Protein AF-V4JUL6-F1 (afdb_monomer)

pLDDT: mean 90.68, std 14.37, range [32.75, 98.94]

Radius of gyration: 39.55 Å; Cα contacts (8 Å, |Δi|>4): 2366; chains: 1; bounding box: 92×50×154 Å

Secondary structure (DSSP, 8-state):
-EEEES-EEESSSEEEEE-SSS-EEEEEEEEEEESSS-SEEEEE-TT-TT--EEEEEEEEEESS-SEEEEE-SSS-EEEEESS-EEESSS-SEEEEE-TT---EEEEESS-EEESS-SEEEEE-SSS-EEEEE-S-EEESSS-SEEEEESSS-EEEEE-S-EEESS-SEEEEE-SSS-EEEEESS-EEESSS-SEEEEESSS-EEEEESS-EEESS-SEEEEE-SSS-EEEEE-S-EEESSS-SEEEEESSS-EEEEE-S-EEESS-SEEEEE-SSS-EEEEE-SEEEESSS-SEEE-TTSPP-EEEE-TT-EEEEEEEEEEEE---TTTS----EEEESSEEEEEEE--SSS-EEEEETT-EEPTT--EE----TTTTSTT---EEEEEB-EEEE-GGGEES-SEEEEETT-EEEE-SSEE--SSTT-EEEEE-TT-EEEESS-EEESEEEEESSEEE---SS--S--EEEESS-EEEEEEEEEEE-TTS---SS--HHHHTTTB-EEEESS-EEEEEEEEEEE-SSS-----SS-SSS--TT-SEEEEEESS---TTSEEESS-EEETTEEEEEEEE-TTTSSSSSEEEEEEEEE-S-------------------------

Nearest PDB structures (foldseek):
  6bea-assembly1_A  TM=2.055E-01  e=1.220E-01  Escherichia coli CFT073

Sequence (624 aa):
MTIEVLDATGSIGIDASHLGTGELTVTATGTVTGTAGDGINASNTTNATDGGVTVNANVVTGGADGIDAYNFGTGVLQITATGAVTGTTGDGIAGRNGYYGTNLSVTAESTVSGGDEGIYAYNIGTGALSITANGAVTGTTGGGILAINKASGLSLTAESTVSGGHSGIFANNVYRGALEITTTGAVTGTTGGGILAINGGTDLSVTAGAAVSGDTYGFFAFNYGTGALEITAAGTVTGTRFDGIQATNEGTDLTITAGGDVTGGMNGIVTDHRGDGALGVTMAGAVTGGTGAGVENAATSQGGQFVLQDGGSIQADSGLAFADLADGSTGDASSTLDIAGALNGDAQMGAGGDTLILRDTATLGAGITLDGDAGAESGIAGQIDRLEFAGWTGSFDAAQALNWESVVLSEDAVVTFADGAAAGTAAGDLTVEIGADATARLAGDFMLDGALANAGLLDLSTAAPSVGTQLRVTGDYSAASDLLIDADLSSGGGTDNTVEGDAAFTDQILIGGNVTGTTTVTMNNTGAGLALTDLDGNGQVDANEGLLFAQAQGSAAADSFVLAAPIIDGAFMAEVYSFGPDASVSGAWDYVLGTVFSPATPGYESLPYTLMGFARARSLASRQ

Solvent-accessible surface area (backbone atoms only — not comparable to full-atom values): 26378 Å² total; per-residue (Å²): 84,80,47,81,42,52,65,36,71,36,56,43,19,40,80,44,77,40,84,46,63,39,41,35,37,40,38,31,74,35,48,27,30,6,73,58,32,25,5,32,36,41,35,47,28,74,69,6,60,69,7,24,32,37,38,40,36,23,33,30,33,9,32,24,21,6,33,38,36,37,19,34,6,47,20,40,34,41,40,37,30,67,27,43,27,29,5,58,60,27,22,6,33,34,41,37,31,30,70,51,8,31,36,36,39,40,37,29,60,24,43,26,32,10,32,23,23,6,33,34,36,40,33,46,12,67,29,38,36,40,38,39,28,56,18,38,27,30,5,56,55,29,23,6,31,36,40,39,22,56,26,28,30,30,42,37,39,29,59,24,41,26,32,9,36,23,20,6,32,38,38,39,20,59,57,26,40,38,31,42,38,40,31,52,22,38,28,30,7,63,64,25,24,6,36,35,40,38,22,33,18,32,33,30,40,41,38,30,60,25,38,25,29,9,36,34,18,8,33,37,38,39,26,70,7,68,26,35,32,40,38,37,32,54,20,42,27,30,2,61,59,29,25,7,30,36,43,35,27,51,12,32,36,35,41,38,38,32,55,18,36,26,30,9,34,22,21,6,33,38,41,33,39,58,37,85,45,56,38,39,38,38,31,43,17,43,27,31,11,22,73,36,24,5,34,32,37,34,48,70,4,52,34,32,42,37,38,33,33,65,86,8,34,30,20,19,75,60,41,30,10,35,36,34,49,12,37,32,96,83,59,49,22,41,33,35,44,40,30,24,14,35,41,42,28,23,35,37,48,29,45,33,32,23,35,41,36,34,27,58,67,38,41,76,36,89,89,38,40,42,30,34,37,80,67,86,46,93,77,50,96,81,50,49,18,33,44,33,32,39,30,20,68,52,77,44,52,31,83,27,40,36,20,27,38,28,38,38,30,28,74,54,8,38,42,29,33,62,50,48,41,54,43,39,64,46,96,54,65,18,35,39,36,33,29,66,66,9,34,46,33,31,66,45,45,30,34,37,46,9,31,40,38,36,33,11,38,41,29,44,43,37,101,64,78,46,52,40,25,35,42,37,31,55,25,38,38,40,30,60,21,40,35,37,30,18,27,40,37,54,49,32,62,57,78,58,52,37,73,83,65,22,29,79,32,15,20,30,41,38,32,51,21,36,48,42,63,37,28,36,35,46,73,45,71,67,35,96,48,70,31,57,13,39,82,87,68,82,84,54,71,51,60,36,33,12,38,38,34,35,38,30,63,38,59,69,55,76,62,33,58,38,58,73,63,75,49,74,48,92,63,32,28,36,44,67,44,63,28,51,41,92,61,23,78,83,57,24,33,40,33,19,47,29,24,46,75,42,86,77,70,78,88,80,80,88,80,83,89,78,87,89,84,89,84,83,88,82,90,80,82,90,82,134

Structure (mmCIF, N/CA/C/O backbone):
data_AF-V4JUL6-F1
#
_entry.id   AF-V4JUL6-F1
#
loop_
_atom_site.group_PDB
_atom_site.id
_atom_site.type_symbol
_atom_site.label_atom_id
_atom_site.label_alt_id
_atom_site.label_comp_id
_atom_site.label_asym_id
_atom_site.label_entity_id
_atom_site.label_seq_id
_atom_site.pdbx_PDB_ins_code
_atom_site.Cartn_x
_atom_site.Cartn_y
_atom_site.Cartn_z
_atom_site.occupancy
_atom_site.B_iso_or_equiv
_atom_site.auth_seq_id
_atom_site.auth_comp_id
_atom_site.auth_asym_id
_atom_site.auth_atom_id
_atom_site.pdbx_PDB_model_num
ATOM 1 N N . MET A 1 1 ? 16.124 -3.428 -49.507 1.00 91.69 1 MET A N 1
ATOM 2 C CA . MET A 1 1 ? 17.541 -3.835 -49.568 1.00 91.69 1 MET A CA 1
ATOM 3 C C . MET A 1 1 ? 17.749 -4.944 -48.560 1.00 91.69 1 MET A C 1
ATOM 5 O O . MET A 1 1 ? 17.240 -4.816 -47.459 1.00 91.69 1 MET A O 1
ATOM 9 N N . THR A 1 2 ? 18.476 -5.999 -48.920 1.00 95.56 2 THR A N 1
ATOM 10 C CA . THR A 1 2 ? 18.775 -7.113 -48.009 1.00 95.56 2 THR A CA 1
ATOM 11 C C . THR A 1 2 ? 20.285 -7.290 -47.922 1.00 95.56 2 THR A C 1
ATOM 13 O O . THR A 1 2 ? 20.953 -7.342 -48.957 1.00 95.56 2 THR A O 1
ATOM 16 N N . ILE A 1 3 ? 20.811 -7.344 -46.702 1.00 96.94 3 ILE A N 1
ATOM 17 C CA . ILE A 1 3 ? 22.216 -7.600 -46.385 1.00 96.94 3 ILE A CA 1
ATOM 18 C C . ILE A 1 3 ? 22.264 -8.875 -45.548 1.00 96.94 3 ILE A C 1
ATOM 20 O O . ILE A 1 3 ? 21.683 -8.918 -44.470 1.00 96.94 3 ILE A O 1
ATOM 24 N N . GLU A 1 4 ? 22.982 -9.887 -46.026 1.00 97.12 4 GLU A N 1
ATOM 25 C CA . GLU A 1 4 ? 23.234 -11.126 -45.289 1.00 97.12 4 GLU A CA 1
ATOM 26 C C . GLU A 1 4 ? 24.738 -11.295 -45.096 1.00 97.12 4 GLU A C 1
ATOM 28 O O . GLU A 1 4 ? 25.508 -11.284 -46.061 1.00 97.12 4 GLU A O 1
ATOM 33 N N . VAL A 1 5 ? 25.162 -11.438 -43.844 1.00 96.00 5 VAL A N 1
ATOM 34 C CA . VAL A 1 5 ? 26.568 -11.594 -43.473 1.00 96.00 5 VAL A CA 1
ATOM 35 C C . VAL A 1 5 ? 26.718 -12.691 -42.428 1.00 96.00 5 VAL A C 1
ATOM 37 O O . VAL A 1 5 ? 25.859 -12.900 -41.569 1.00 96.00 5 VAL A O 1
ATOM 40 N N . LEU A 1 6 ? 27.832 -13.414 -42.517 1.00 95.62 6 LEU A N 1
ATOM 41 C CA . LEU A 1 6 ? 28.259 -14.297 -41.440 1.00 95.62 6 LEU A CA 1
ATOM 42 C C . LEU A 1 6 ? 28.986 -13.452 -40.395 1.00 95.62 6 LEU A C 1
ATOM 44 O O . LEU A 1 6 ? 28.406 -13.151 -39.364 1.00 95.62 6 LEU A O 1
ATOM 48 N N . ASP A 1 7 ? 30.182 -12.965 -40.724 1.00 96.25 7 ASP A N 1
ATOM 49 C CA . ASP A 1 7 ? 30.978 -12.091 -39.861 1.00 96.25 7 ASP A CA 1
ATOM 50 C C . ASP A 1 7 ? 31.269 -10.753 -40.554 1.00 96.25 7 ASP A C 1
ATOM 52 O O . ASP A 1 7 ? 31.423 -10.700 -41.780 1.00 96.25 7 ASP A O 1
ATOM 56 N N . ALA A 1 8 ? 31.397 -9.677 -39.776 1.00 97.19 8 ALA A N 1
ATOM 57 C CA . ALA A 1 8 ? 31.796 -8.363 -40.274 1.00 97.19 8 ALA A CA 1
ATOM 58 C C . ALA A 1 8 ? 32.704 -7.638 -39.270 1.00 97.19 8 ALA A C 1
ATOM 60 O O . ALA A 1 8 ? 32.503 -7.700 -38.059 1.00 97.19 8 ALA A O 1
ATOM 61 N N . THR A 1 9 ? 33.727 -6.940 -39.760 1.00 97.38 9 THR A N 1
ATOM 62 C CA . THR A 1 9 ? 34.626 -6.144 -38.914 1.00 97.38 9 THR A CA 1
ATOM 63 C C . THR A 1 9 ? 35.059 -4.882 -39.641 1.00 97.38 9 THR A C 1
ATOM 65 O O . THR A 1 9 ? 35.512 -4.945 -40.785 1.00 97.38 9 THR A O 1
ATOM 68 N N . GLY A 1 10 ? 34.973 -3.741 -38.964 1.00 96.81 10 GLY A N 1
ATOM 69 C CA . GLY A 1 10 ? 35.364 -2.447 -39.514 1.00 96.81 10 GLY A CA 1
ATOM 70 C C . GLY A 1 10 ? 35.346 -1.348 -38.459 1.00 96.81 10 GLY A C 1
ATOM 71 O O . GLY A 1 10 ? 35.126 -1.613 -37.282 1.00 96.81 10 GLY A O 1
ATOM 72 N N . SER A 1 11 ? 35.574 -0.098 -38.878 1.00 96.75 11 SER A N 1
ATOM 73 C CA . SER A 1 11 ? 35.361 1.056 -37.988 1.00 96.75 11 SER A CA 1
ATOM 74 C C . SER A 1 11 ? 33.904 1.112 -37.524 1.00 96.75 11 SER A C 1
ATOM 76 O O . SER A 1 11 ? 33.662 1.331 -36.343 1.00 96.75 11 SER A O 1
ATOM 78 N N . ILE A 1 12 ? 32.979 0.865 -38.455 1.00 97.88 12 ILE A N 1
ATOM 79 C CA . ILE A 1 12 ? 31.600 0.421 -38.232 1.00 97.88 12 ILE A CA 1
ATOM 80 C C . ILE A 1 12 ? 31.555 -1.020 -38.758 1.00 97.88 12 ILE A C 1
ATOM 82 O O . ILE A 1 12 ? 32.167 -1.292 -39.799 1.00 97.88 12 ILE A O 1
ATOM 86 N N . GLY A 1 13 ? 30.910 -1.944 -38.045 1.00 98.00 13 GLY A N 1
ATOM 87 C CA . GLY A 1 13 ? 30.870 -3.353 -38.449 1.00 98.00 13 GLY A CA 1
ATOM 88 C C . GLY A 1 13 ? 30.039 -3.557 -39.718 1.00 98.00 13 GLY A C 1
ATOM 89 O O . GLY A 1 13 ? 30.552 -4.042 -40.728 1.00 98.00 13 GLY A O 1
ATOM 90 N N . ILE A 1 14 ? 28.777 -3.131 -39.680 1.00 98.44 14 ILE A N 1
ATOM 91 C CA . ILE A 1 14 ? 27.865 -3.054 -40.828 1.00 98.44 14 ILE A CA 1
ATOM 92 C C . ILE A 1 14 ? 27.278 -1.643 -40.874 1.00 98.44 14 ILE A C 1
ATOM 94 O O . ILE A 1 14 ? 26.643 -1.225 -39.916 1.00 98.44 14 ILE A O 1
ATOM 98 N N . ASP A 1 15 ? 27.459 -0.937 -41.988 1.00 97.25 15 ASP A N 1
ATOM 99 C CA . ASP A 1 15 ? 26.826 0.360 -42.259 1.00 97.25 15 ASP A CA 1
ATOM 100 C C . ASP A 1 15 ? 25.830 0.193 -43.415 1.00 97.25 15 ASP A C 1
ATOM 102 O O . ASP A 1 15 ? 26.214 -0.085 -44.559 1.00 97.25 15 ASP A O 1
ATOM 106 N N . ALA A 1 16 ? 24.541 0.277 -43.099 1.00 95.88 16 ALA A N 1
ATOM 107 C CA . ALA A 1 16 ? 23.442 -0.015 -44.001 1.00 95.88 16 ALA A CA 1
ATOM 108 C C . ALA A 1 16 ? 22.493 1.183 -44.099 1.00 95.88 16 ALA A C 1
ATOM 110 O O . ALA A 1 16 ? 21.647 1.391 -43.235 1.00 95.88 16 ALA A O 1
ATOM 111 N N . SER A 1 17 ? 22.585 1.936 -45.198 1.00 93.81 17 SER A N 1
ATOM 112 C CA . SER A 1 17 ? 21.684 3.058 -45.482 1.00 93.81 17 SER A CA 1
ATOM 113 C C . SER A 1 17 ? 20.846 2.809 -46.740 1.00 93.81 17 SER A C 1
ATOM 115 O O .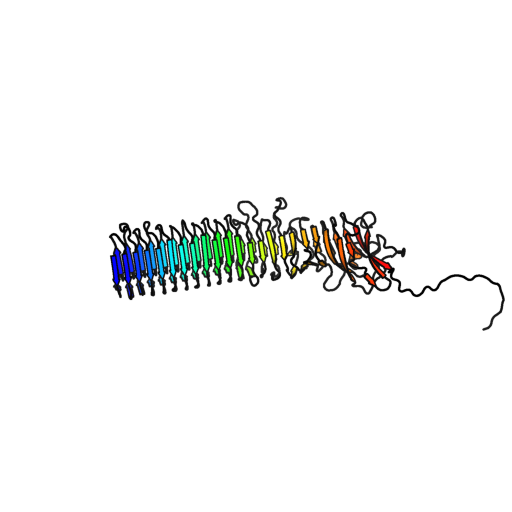 SER A 1 17 ? 21.380 2.692 -47.848 1.00 93.81 17 SER A O 1
ATOM 117 N N . HIS A 1 18 ? 19.518 2.736 -46.593 1.00 91.69 18 HIS A N 1
ATOM 118 C CA . HIS A 1 18 ? 18.578 2.525 -47.702 1.00 91.69 18 HIS A CA 1
ATOM 119 C C . HIS A 1 18 ? 17.863 3.822 -48.101 1.00 91.69 18 HIS A C 1
ATOM 121 O O . HIS A 1 18 ? 16.906 4.262 -47.464 1.00 91.69 18 HIS A O 1
ATOM 127 N N . LEU A 1 19 ? 18.308 4.417 -49.211 1.00 87.50 19 LEU A N 1
ATOM 128 C CA . LEU A 1 19 ? 17.766 5.675 -49.751 1.00 87.50 19 LEU A CA 1
ATOM 129 C C . LEU A 1 19 ? 16.572 5.482 -50.713 1.00 87.50 19 LEU A C 1
ATOM 131 O O . LEU A 1 19 ? 16.071 6.457 -51.274 1.00 87.50 19 LEU A O 1
ATOM 135 N N . GLY A 1 20 ? 16.166 4.234 -50.970 1.00 83.19 20 GLY A N 1
ATOM 136 C CA . GLY A 1 20 ? 15.098 3.875 -51.910 1.00 83.19 20 GLY A CA 1
ATOM 137 C C . GLY A 1 20 ? 13.757 3.565 -51.236 1.00 83.19 20 GLY A C 1
ATOM 138 O O . GLY A 1 20 ? 13.564 3.817 -50.053 1.00 83.19 20 GLY A O 1
ATOM 139 N N . THR A 1 21 ? 12.831 2.972 -51.993 1.00 85.50 21 THR A N 1
ATOM 140 C CA . THR A 1 21 ? 11.543 2.460 -51.485 1.00 85.50 21 THR A CA 1
ATOM 141 C C . THR A 1 21 ? 11.671 1.034 -50.940 1.00 85.50 21 THR A C 1
ATOM 143 O O . THR A 1 21 ? 12.595 0.312 -51.330 1.00 85.50 21 THR A O 1
ATOM 146 N N . GLY A 1 22 ? 10.729 0.598 -50.099 1.00 87.75 22 GLY A N 1
ATOM 147 C CA . GLY A 1 22 ? 10.700 -0.757 -49.532 1.00 87.75 22 GLY A CA 1
ATOM 148 C C . GLY A 1 22 ? 11.650 -0.983 -48.349 1.00 87.75 22 GLY A C 1
ATOM 149 O O . GLY A 1 22 ? 12.379 -0.086 -47.933 1.00 87.75 22 GLY A O 1
ATOM 150 N N . GLU A 1 23 ? 11.600 -2.190 -47.787 1.00 91.81 23 GLU A N 1
ATOM 151 C CA . GLU A 1 23 ? 12.239 -2.562 -46.516 1.00 91.81 23 GLU A CA 1
ATOM 152 C C . GLU A 1 23 ? 13.772 -2.658 -46.595 1.00 91.81 23 GLU A C 1
ATOM 154 O O . GLU A 1 23 ? 14.324 -3.108 -47.606 1.00 91.81 23 GLU A O 1
ATOM 159 N N . LEU A 1 24 ? 14.462 -2.260 -45.522 1.00 95.88 24 LEU A N 1
ATOM 160 C CA . LEU A 1 24 ? 15.862 -2.595 -45.257 1.00 95.88 24 LEU A CA 1
ATOM 161 C C . LEU A 1 24 ? 15.924 -3.781 -44.290 1.00 95.88 24 LEU A C 1
ATOM 163 O O . LEU A 1 24 ? 15.475 -3.661 -43.159 1.00 95.88 24 LEU A O 1
ATOM 167 N N . THR A 1 25 ? 16.540 -4.883 -44.704 1.00 97.62 25 THR A N 1
ATOM 168 C CA . THR A 1 25 ? 16.777 -6.053 -43.851 1.00 97.62 25 THR A CA 1
ATOM 169 C C . THR A 1 25 ? 18.276 -6.303 -43.721 1.00 97.62 25 THR A C 1
ATOM 171 O O . THR A 1 25 ? 18.970 -6.447 -44.731 1.00 97.62 25 THR A O 1
ATOM 174 N N . VAL A 1 26 ? 18.774 -6.377 -42.490 1.00 98.50 26 VAL A N 1
ATOM 175 C CA . VAL A 1 26 ? 20.151 -6.751 -42.148 1.00 98.50 26 VAL A CA 1
ATOM 176 C C . VAL A 1 26 ? 20.108 -8.047 -41.350 1.00 98.50 26 VAL A C 1
ATOM 178 O O . VAL A 1 26 ? 19.472 -8.114 -40.305 1.00 98.50 26 VAL A O 1
ATOM 181 N N . THR A 1 27 ? 20.796 -9.079 -41.824 1.00 98.44 27 THR A N 1
ATOM 182 C CA . THR A 1 27 ? 20.915 -10.365 -41.137 1.00 98.44 27 THR A CA 1
ATOM 183 C C . THR A 1 27 ? 22.386 -10.713 -40.946 1.00 98.44 27 THR A C 1
ATOM 185 O O . THR A 1 27 ? 23.107 -10.950 -41.914 1.00 98.44 27 THR A O 1
ATOM 188 N N . ALA A 1 28 ? 22.825 -10.760 -39.691 1.00 98.06 28 ALA A N 1
ATOM 189 C CA . ALA A 1 28 ? 24.168 -11.148 -39.283 1.00 98.06 28 ALA A CA 1
ATOM 190 C C . ALA A 1 28 ? 24.107 -12.394 -38.389 1.00 98.06 28 ALA A C 1
ATOM 192 O O . ALA A 1 28 ? 23.651 -12.335 -37.249 1.00 98.06 28 ALA A O 1
ATOM 193 N N . THR A 1 29 ? 24.546 -13.541 -38.912 1.00 97.25 29 THR A N 1
ATOM 194 C CA . THR A 1 29 ? 24.426 -14.839 -38.209 1.00 97.25 29 THR A CA 1
ATOM 195 C C . THR A 1 29 ? 25.644 -15.196 -37.349 1.00 97.25 29 THR A C 1
ATOM 197 O O . THR A 1 29 ? 25.535 -16.013 -36.432 1.00 97.25 29 THR A O 1
ATOM 200 N N . GLY A 1 30 ? 26.794 -14.584 -37.622 1.00 96.75 30 GLY A N 1
ATOM 201 C CA . GLY A 1 30 ? 28.031 -14.685 -36.847 1.00 96.75 30 GLY A CA 1
ATOM 202 C C . GLY A 1 30 ? 28.313 -13.405 -36.058 1.00 96.75 30 GLY A C 1
ATOM 203 O O . GLY A 1 30 ? 27.396 -12.808 -35.488 1.00 96.75 30 GLY A O 1
ATOM 204 N N . THR A 1 31 ? 29.582 -13.006 -35.995 1.00 98.31 31 THR A N 1
ATOM 205 C CA . THR A 1 31 ? 30.046 -11.885 -35.167 1.00 98.31 31 THR A CA 1
ATOM 206 C C . THR A 1 31 ? 30.211 -10.609 -35.985 1.00 98.31 31 THR A C 1
ATOM 208 O O . THR A 1 31 ? 30.914 -10.579 -36.997 1.00 98.31 31 THR A O 1
ATOM 211 N N . VAL A 1 32 ? 29.630 -9.515 -35.496 1.00 98.75 32 VAL A N 1
ATOM 212 C CA . VAL A 1 32 ? 29.813 -8.169 -36.046 1.00 98.75 32 VAL A CA 1
ATOM 213 C C . VAL A 1 32 ? 30.617 -7.311 -35.075 1.00 98.75 32 VAL A C 1
ATOM 215 O O . VAL A 1 32 ? 30.313 -7.250 -33.886 1.00 98.75 32 VAL A O 1
ATOM 218 N N . THR A 1 33 ? 31.652 -6.633 -35.571 1.00 98.62 33 THR A N 1
ATOM 219 C CA . THR A 1 33 ? 32.524 -5.778 -34.756 1.00 98.62 33 THR A CA 1
ATOM 220 C C . THR A 1 33 ? 32.765 -4.417 -35.408 1.00 98.62 33 THR A C 1
ATOM 222 O O . THR A 1 33 ? 33.474 -4.317 -36.412 1.00 98.62 33 THR A O 1
ATOM 225 N N . GLY A 1 34 ? 32.225 -3.361 -34.802 1.00 98.38 34 GLY A N 1
ATOM 226 C CA . GLY A 1 34 ? 32.610 -1.971 -35.036 1.00 98.38 34 GLY A CA 1
ATOM 227 C C . GLY A 1 34 ? 33.679 -1.558 -34.031 1.00 98.38 34 GLY A C 1
ATOM 228 O O . GLY A 1 34 ? 33.419 -1.502 -32.837 1.00 98.38 34 GLY A O 1
ATOM 229 N N . THR A 1 35 ? 34.907 -1.293 -34.474 1.00 97.75 35 THR A N 1
ATOM 230 C CA . THR A 1 35 ? 36.029 -1.034 -33.552 1.00 97.75 35 THR A CA 1
ATOM 231 C C . THR A 1 35 ? 36.021 0.367 -32.944 1.00 97.75 35 THR A C 1
ATOM 233 O O . THR A 1 35 ? 36.724 0.600 -31.966 1.00 97.75 35 THR A O 1
ATOM 236 N N . ALA A 1 36 ? 35.314 1.316 -33.563 1.00 96.25 36 ALA A N 1
ATOM 237 C CA . ALA A 1 36 ? 35.281 2.715 -33.130 1.00 96.25 36 ALA A CA 1
ATOM 238 C C . ALA A 1 36 ? 33.870 3.318 -33.147 1.00 96.25 36 ALA A C 1
ATOM 240 O O . ALA A 1 36 ? 33.547 4.098 -32.261 1.00 96.25 36 ALA A O 1
ATOM 241 N N . GLY A 1 37 ? 33.056 2.973 -34.145 1.00 97.50 37 GLY A N 1
ATOM 242 C CA . GLY A 1 37 ? 31.637 3.312 -34.225 1.00 97.50 37 GLY A CA 1
ATOM 243 C C . GLY A 1 37 ? 30.770 2.091 -33.944 1.00 97.50 37 GLY A C 1
ATOM 244 O O . GLY A 1 37 ? 31.171 1.207 -33.182 1.00 97.50 37 GLY A O 1
ATOM 245 N N . ASP A 1 38 ? 29.610 2.039 -34.584 1.00 98.56 38 ASP A N 1
ATOM 246 C CA . ASP A 1 38 ? 28.588 1.050 -34.251 1.00 98.56 38 ASP A CA 1
ATOM 247 C C . ASP A 1 38 ? 28.959 -0.352 -34.733 1.00 98.56 38 ASP A C 1
ATOM 249 O O . ASP A 1 38 ? 29.632 -0.534 -35.758 1.00 98.56 38 ASP A O 1
ATOM 253 N N . GLY A 1 39 ? 28.494 -1.371 -34.013 1.00 98.62 39 GLY A N 1
ATOM 254 C CA . GLY A 1 39 ? 28.529 -2.738 -34.518 1.00 98.62 39 GLY A CA 1
ATOM 255 C C . GLY A 1 39 ? 27.680 -2.838 -35.784 1.00 98.62 39 GLY A C 1
ATOM 256 O O . GLY A 1 39 ? 28.189 -3.170 -36.856 1.00 98.62 39 GLY A O 1
ATOM 257 N N . ILE A 1 40 ? 26.405 -2.471 -35.678 1.00 98.81 40 ILE A N 1
ATOM 258 C CA . ILE A 1 40 ? 25.481 -2.352 -36.808 1.00 98.81 40 ILE A CA 1
ATOM 259 C C . ILE A 1 40 ? 24.857 -0.960 -36.781 1.00 98.81 40 ILE A C 1
ATOM 261 O O . ILE A 1 40 ? 24.198 -0.619 -35.809 1.00 98.81 40 ILE A O 1
ATOM 265 N N . ASN A 1 41 ? 25.009 -0.205 -37.866 1.00 98.38 41 ASN A N 1
ATOM 266 C CA . ASN A 1 41 ? 24.249 1.009 -38.140 1.00 98.38 41 ASN A CA 1
ATOM 267 C C . ASN A 1 41 ? 23.283 0.730 -39.298 1.00 98.38 41 ASN A C 1
ATOM 269 O O . ASN A 1 41 ? 23.719 0.425 -40.412 1.00 98.38 41 ASN A O 1
ATOM 273 N N . ALA A 1 42 ? 21.976 0.778 -39.043 1.00 97.94 42 ALA A N 1
ATOM 274 C CA . ALA A 1 42 ? 20.946 0.474 -40.032 1.00 97.94 42 ALA A CA 1
ATOM 275 C C . ALA A 1 42 ? 19.913 1.599 -40.122 1.00 97.94 42 ALA A C 1
ATOM 277 O O . ALA A 1 42 ? 19.105 1.797 -39.219 1.00 97.94 42 ALA A O 1
ATOM 278 N N . SER A 1 43 ? 19.877 2.309 -41.246 1.00 96.12 43 SER A N 1
ATOM 279 C CA . SER A 1 43 ? 18.942 3.411 -41.461 1.00 96.12 43 SER A CA 1
ATOM 280 C C . SER A 1 43 ? 18.252 3.358 -42.820 1.00 96.12 43 SER A C 1
ATOM 282 O O . SER A 1 43 ? 18.833 2.971 -43.834 1.00 96.12 43 SER A O 1
ATOM 284 N N . ASN A 1 44 ? 16.990 3.781 -42.874 1.00 93.06 44 ASN A N 1
ATOM 285 C CA . ASN A 1 44 ? 16.320 4.101 -44.138 1.00 93.06 44 ASN A CA 1
ATOM 286 C C . ASN A 1 44 ? 16.018 5.610 -44.226 1.00 93.06 44 ASN A C 1
ATOM 288 O O . ASN A 1 44 ? 16.555 6.399 -43.457 1.00 93.06 44 ASN A O 1
ATOM 292 N N . THR A 1 45 ? 15.214 6.052 -45.194 1.00 87.06 45 THR A N 1
ATOM 293 C CA . THR A 1 45 ? 14.888 7.481 -45.373 1.00 87.06 45 THR A CA 1
ATOM 294 C C . THR A 1 45 ? 13.387 7.725 -45.380 1.00 87.06 45 THR A C 1
ATOM 296 O O . THR A 1 45 ? 12.600 6.807 -45.585 1.00 87.06 45 THR A O 1
ATOM 299 N N . THR A 1 46 ? 12.979 8.990 -45.256 1.00 79.19 46 THR A N 1
ATOM 300 C CA . THR A 1 46 ? 11.568 9.406 -45.360 1.00 79.19 46 THR A CA 1
ATOM 301 C C . THR A 1 46 ? 10.933 9.117 -46.723 1.00 79.19 46 THR A C 1
ATOM 303 O O . THR A 1 46 ? 9.712 9.116 -46.840 1.00 79.19 46 THR A O 1
ATOM 306 N N . ASN A 1 47 ? 11.740 8.855 -47.756 1.00 74.50 47 ASN A N 1
ATOM 307 C CA . ASN A 1 47 ? 11.260 8.472 -49.085 1.00 74.50 47 ASN A CA 1
ATOM 308 C C . ASN A 1 47 ? 10.919 6.976 -49.189 1.00 74.50 47 ASN A C 1
ATOM 310 O O . ASN A 1 47 ? 10.416 6.539 -50.226 1.00 74.50 47 ASN A O 1
ATOM 314 N N . ALA A 1 48 ? 11.199 6.188 -48.147 1.00 69.56 48 ALA A N 1
ATOM 315 C CA . ALA A 1 48 ? 10.914 4.765 -48.111 1.00 69.56 48 ALA A CA 1
ATOM 316 C C . ALA A 1 48 ? 9.418 4.521 -47.835 1.00 69.56 48 ALA A C 1
ATOM 318 O O . ALA A 1 48 ? 9.010 4.190 -46.720 1.00 69.56 48 ALA A O 1
ATOM 319 N N . THR A 1 49 ? 8.585 4.705 -48.863 1.00 69.00 49 THR A N 1
ATOM 320 C CA . THR A 1 49 ? 7.185 4.260 -48.846 1.00 69.00 49 THR A CA 1
ATOM 321 C C . THR A 1 49 ? 7.139 2.742 -48.671 1.00 69.00 49 THR A C 1
ATOM 323 O O . THR A 1 49 ? 7.856 2.009 -49.359 1.00 69.00 49 THR A O 1
ATOM 326 N N . ASP A 1 50 ? 6.353 2.290 -47.695 1.00 65.19 50 ASP A N 1
ATOM 327 C CA . ASP A 1 50 ? 6.285 0.909 -47.193 1.00 65.19 50 ASP A CA 1
ATOM 328 C C . ASP A 1 50 ? 7.649 0.331 -46.758 1.00 65.19 50 ASP A C 1
ATOM 330 O O . ASP A 1 50 ? 7.858 -0.881 -46.754 1.00 65.19 50 ASP A O 1
ATOM 334 N N . GLY A 1 51 ? 8.611 1.192 -46.409 1.00 82.38 51 GLY A N 1
ATOM 335 C CA . GLY A 1 51 ? 9.945 0.783 -45.983 1.00 82.38 51 GLY A CA 1
ATOM 336 C C . GLY A 1 51 ? 10.079 0.733 -44.471 1.00 82.38 51 GLY A C 1
ATOM 337 O O . GLY A 1 51 ? 10.077 1.774 -43.820 1.00 82.38 51 GLY A O 1
ATOM 338 N N . GLY A 1 52 ? 10.200 -0.476 -43.928 1.00 93.50 52 GLY A N 1
ATOM 339 C CA . GLY A 1 52 ? 10.657 -0.716 -42.561 1.00 93.50 52 GLY A CA 1
ATOM 340 C C . GLY A 1 52 ? 12.169 -0.921 -42.480 1.00 93.50 52 GLY A C 1
ATOM 341 O O . GLY A 1 52 ? 12.871 -0.898 -43.499 1.00 93.50 52 GLY A O 1
ATOM 342 N N . VAL A 1 53 ? 12.655 -1.134 -41.263 1.00 97.62 53 VAL A N 1
ATOM 343 C CA . VAL A 1 53 ? 14.020 -1.587 -40.980 1.00 97.62 53 VAL A CA 1
ATOM 344 C C . VAL A 1 53 ? 13.925 -2.836 -40.112 1.00 97.62 53 VAL A C 1
ATOM 346 O O . VAL A 1 53 ? 13.277 -2.818 -39.073 1.00 97.62 53 VAL A O 1
ATOM 349 N N . THR A 1 54 ? 14.590 -3.904 -40.525 1.00 98.25 54 THR A N 1
ATOM 350 C CA . THR A 1 54 ? 14.641 -5.173 -39.804 1.00 98.25 54 THR A CA 1
ATOM 351 C C . THR A 1 54 ? 16.102 -5.558 -39.605 1.00 98.25 54 THR A C 1
ATOM 353 O O . THR A 1 54 ? 16.855 -5.659 -40.574 1.00 98.25 54 THR A O 1
ATOM 356 N N . VAL A 1 55 ? 16.521 -5.751 -38.357 1.00 98.75 55 VAL A N 1
ATOM 357 C CA . VAL A 1 55 ? 17.878 -6.163 -37.983 1.00 98.75 55 VAL A CA 1
ATOM 358 C C . VAL A 1 55 ? 17.797 -7.470 -37.206 1.00 98.75 55 VAL A C 1
ATOM 360 O O . VAL A 1 55 ? 17.226 -7.512 -36.124 1.00 98.75 55 VAL A O 1
ATOM 363 N N . ASN A 1 56 ? 18.412 -8.526 -37.726 1.00 98.62 56 ASN A N 1
ATOM 364 C CA . ASN A 1 56 ? 18.564 -9.813 -37.057 1.00 98.62 56 ASN A CA 1
ATOM 365 C C . ASN A 1 56 ? 20.055 -10.063 -36.863 1.00 98.62 56 ASN A C 1
ATOM 367 O O . ASN A 1 56 ? 20.770 -10.295 -37.838 1.00 98.62 56 ASN A O 1
ATOM 371 N N . ALA A 1 57 ? 20.533 -10.009 -35.629 1.00 98.19 57 ALA A N 1
ATOM 372 C CA . ALA A 1 57 ? 21.950 -10.128 -35.329 1.00 98.19 57 ALA A CA 1
ATOM 373 C C . ALA A 1 57 ? 22.205 -11.173 -34.243 1.00 98.19 57 ALA A C 1
ATOM 375 O O . ALA A 1 57 ? 21.419 -11.316 -33.313 1.00 98.19 57 ALA A O 1
ATOM 376 N N . ASN A 1 58 ? 23.311 -11.904 -34.359 1.00 98.19 58 ASN A N 1
ATOM 377 C CA . ASN A 1 58 ? 23.744 -12.840 -33.332 1.00 98.19 58 ASN A CA 1
ATOM 378 C C . ASN A 1 58 ? 24.633 -12.141 -32.297 1.00 98.19 58 ASN A C 1
ATOM 380 O O . ASN A 1 58 ? 24.115 -11.647 -31.304 1.00 98.19 58 ASN A O 1
ATOM 384 N N . VAL A 1 59 ? 25.947 -12.056 -32.526 1.00 98.56 59 VAL A N 1
ATOM 385 C CA . VAL A 1 59 ? 26.871 -11.379 -31.602 1.00 98.56 59 VAL A CA 1
ATOM 386 C C . VAL A 1 59 ? 27.311 -10.056 -32.205 1.00 98.56 59 VAL A C 1
ATOM 388 O O . VAL A 1 59 ? 27.818 -10.027 -33.328 1.00 98.56 59 VAL A O 1
ATOM 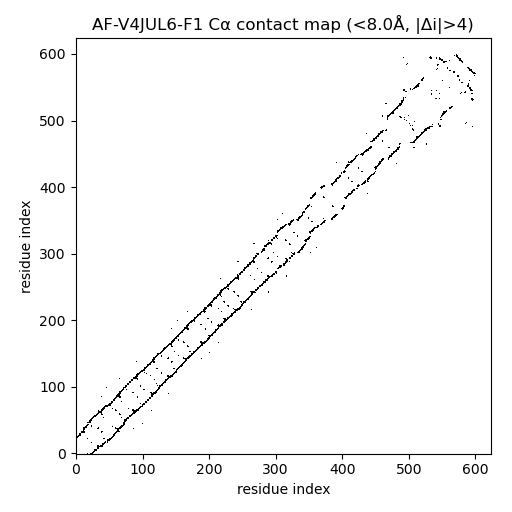391 N N . VAL A 1 60 ? 27.149 -8.965 -31.459 1.00 98.81 60 VAL A N 1
ATOM 392 C CA . VAL A 1 60 ? 27.483 -7.622 -31.939 1.00 98.81 60 VAL A CA 1
ATOM 393 C C . VAL A 1 60 ? 28.293 -6.865 -30.899 1.00 98.81 60 VAL A C 1
ATOM 395 O O . VAL A 1 60 ? 27.936 -6.802 -29.726 1.00 98.81 60 VAL A O 1
ATOM 398 N N . THR A 1 61 ? 29.386 -6.253 -31.334 1.00 98.75 61 THR A N 1
ATOM 399 C CA . THR A 1 61 ? 30.178 -5.340 -30.511 1.00 98.75 61 THR A CA 1
ATOM 400 C C . THR A 1 61 ? 30.434 -4.057 -31.285 1.00 98.75 61 THR A C 1
ATOM 402 O O . THR A 1 61 ? 30.977 -4.107 -32.387 1.00 98.75 61 THR A O 1
ATOM 405 N N . GLY A 1 62 ? 30.070 -2.919 -30.708 1.00 98.62 62 GLY A N 1
ATOM 406 C CA . GLY A 1 62 ? 30.398 -1.594 -31.215 1.00 98.62 62 GLY A CA 1
ATOM 407 C C . GLY A 1 62 ? 31.263 -0.807 -30.239 1.00 98.62 62 GLY A C 1
ATOM 408 O O . GLY A 1 62 ? 31.146 -0.931 -29.016 1.00 98.62 62 GLY A O 1
ATOM 409 N N . GLY A 1 63 ? 32.146 0.019 -30.792 1.00 98.31 63 GLY A N 1
ATOM 410 C CA . GLY A 1 63 ? 32.907 1.010 -30.040 1.00 98.31 63 GLY A CA 1
ATOM 411 C C . GLY A 1 63 ? 32.008 2.131 -29.519 1.00 98.31 63 GLY A C 1
ATOM 412 O O . GLY A 1 63 ? 32.224 2.591 -28.404 1.00 98.31 63 GLY A O 1
ATOM 413 N N . ALA A 1 64 ? 30.983 2.506 -30.292 1.00 98.19 64 ALA A N 1
ATOM 414 C CA . ALA A 1 64 ? 29.905 3.397 -29.868 1.00 98.19 64 ALA A CA 1
ATOM 415 C C . ALA A 1 64 ? 28.682 2.573 -29.437 1.00 98.19 64 ALA A C 1
ATOM 417 O O . ALA A 1 64 ? 28.669 2.107 -28.293 1.00 98.19 64 ALA A O 1
ATOM 418 N N . ASP A 1 65 ? 27.743 2.325 -30.354 1.00 98.75 65 ASP A N 1
ATOM 419 C CA . ASP A 1 65 ? 26.543 1.525 -30.102 1.00 98.75 65 ASP A CA 1
ATOM 420 C C . ASP A 1 65 ? 26.729 0.077 -30.576 1.00 98.75 65 ASP A C 1
ATOM 422 O O . ASP A 1 65 ? 27.388 -0.187 -31.585 1.00 98.75 65 ASP A O 1
ATOM 426 N N . GLY A 1 66 ? 26.140 -0.899 -29.887 1.00 98.81 66 GLY A N 1
ATOM 427 C CA . GLY A 1 66 ? 26.112 -2.274 -30.386 1.00 98.81 66 GLY A CA 1
ATOM 428 C C . GLY A 1 66 ? 25.313 -2.337 -31.688 1.00 98.81 66 GLY A C 1
ATOM 429 O O . GLY A 1 66 ? 25.850 -2.662 -32.750 1.00 98.81 66 GLY A O 1
ATOM 430 N N . ILE A 1 67 ? 24.038 -1.966 -31.610 1.00 98.88 67 ILE A N 1
ATOM 431 C CA . ILE A 1 67 ? 23.133 -1.836 -32.755 1.00 98.88 67 ILE A CA 1
ATOM 432 C C . ILE A 1 67 ? 22.466 -0.458 -32.686 1.00 98.88 67 ILE A C 1
ATOM 434 O O . ILE A 1 67 ? 21.708 -0.229 -31.754 1.00 98.88 67 ILE A O 1
ATOM 438 N N . ASP A 1 68 ? 22.681 0.412 -33.674 1.00 98.75 68 ASP A N 1
ATOM 439 C CA . ASP A 1 68 ? 21.894 1.635 -33.897 1.00 98.75 68 ASP A CA 1
ATOM 440 C C . ASP A 1 68 ? 21.023 1.448 -35.143 1.00 98.75 68 ASP A C 1
ATOM 442 O O . ASP A 1 68 ? 21.518 1.255 -36.259 1.00 98.75 68 ASP A O 1
ATOM 446 N N . ALA A 1 69 ? 19.705 1.455 -34.959 1.00 98.56 69 ALA A N 1
ATOM 447 C CA . ALA A 1 69 ? 18.751 1.290 -36.041 1.00 98.56 69 ALA A CA 1
ATOM 448 C C . ALA A 1 69 ? 17.717 2.418 -36.057 1.00 98.56 69 ALA A C 1
ATOM 450 O O . ALA A 1 69 ? 17.003 2.663 -35.081 1.00 98.56 69 ALA A O 1
ATOM 451 N N . TYR A 1 70 ? 17.585 3.068 -37.213 1.00 97.38 70 TYR A N 1
ATOM 452 C CA . TYR A 1 70 ? 16.682 4.193 -37.415 1.00 97.38 70 TYR A CA 1
ATOM 453 C C . TYR A 1 70 ? 15.765 3.981 -38.625 1.00 97.38 70 TYR A C 1
ATOM 455 O O . TYR A 1 70 ? 16.199 3.959 -39.778 1.00 97.38 70 TYR A O 1
ATOM 463 N N . ASN A 1 71 ? 14.457 3.946 -38.386 1.00 96.25 71 ASN A N 1
ATOM 464 C CA . ASN A 1 71 ? 13.445 3.924 -39.437 1.00 96.25 71 ASN A CA 1
ATOM 465 C C . ASN A 1 71 ? 12.805 5.311 -39.623 1.00 96.25 71 ASN A C 1
ATOM 467 O O . ASN A 1 71 ? 11.980 5.752 -38.828 1.00 96.25 71 ASN A O 1
ATOM 471 N N . PHE A 1 72 ? 13.177 6.001 -40.696 1.00 92.88 72 PHE A N 1
ATOM 472 C CA . PHE A 1 72 ? 12.532 7.225 -41.174 1.00 92.88 72 PHE A CA 1
ATOM 473 C C . PHE A 1 72 ? 11.351 6.954 -42.129 1.00 92.88 72 PHE A C 1
ATOM 475 O O . PHE A 1 72 ? 10.619 7.894 -42.455 1.00 92.88 72 PHE A O 1
ATOM 482 N N . GLY A 1 73 ? 11.196 5.714 -42.608 1.00 92.69 73 GLY A N 1
ATOM 483 C CA . GLY A 1 73 ? 10.155 5.276 -43.541 1.00 92.69 73 GLY A CA 1
ATOM 484 C C . GLY A 1 73 ? 8.794 5.021 -42.886 1.00 92.69 73 GLY A C 1
ATOM 485 O O . GLY A 1 73 ? 8.582 5.324 -41.713 1.00 92.69 73 GLY A O 1
ATOM 486 N N . THR A 1 74 ? 7.846 4.475 -43.658 1.00 92.50 74 THR A N 1
ATOM 487 C CA . THR A 1 74 ? 6.461 4.243 -43.192 1.00 92.50 74 THR A CA 1
ATOM 488 C C . THR A 1 74 ? 6.222 2.861 -42.570 1.00 92.50 74 THR A C 1
ATOM 490 O O . THR A 1 74 ? 5.103 2.555 -42.162 1.00 92.50 74 THR A O 1
ATOM 493 N N . GLY A 1 75 ? 7.239 1.992 -42.552 1.00 93.62 75 GLY A N 1
ATOM 494 C CA . GLY A 1 75 ? 7.128 0.613 -42.074 1.00 93.62 75 GLY A CA 1
ATOM 495 C C . GLY A 1 75 ? 7.381 0.449 -40.574 1.00 93.62 75 GLY A C 1
ATOM 496 O O . GLY A 1 75 ? 7.358 1.414 -39.805 1.00 93.62 75 GLY A O 1
ATOM 497 N N . VAL A 1 76 ? 7.608 -0.796 -40.160 1.00 95.69 76 VAL A N 1
ATOM 498 C CA . VAL A 1 76 ? 8.017 -1.156 -38.792 1.00 95.69 76 VAL A CA 1
ATOM 499 C C . VAL A 1 76 ? 9.534 -1.036 -38.627 1.00 95.69 76 VAL A C 1
ATOM 501 O O . VAL A 1 76 ? 10.272 -1.143 -39.607 1.00 95.69 76 VAL A O 1
ATOM 504 N N . LEU A 1 77 ? 9.999 -0.857 -37.392 1.00 98.00 77 LEU A N 1
ATOM 505 C CA . LEU A 1 77 ? 11.386 -1.118 -37.011 1.00 98.00 77 LEU A CA 1
ATOM 506 C C . LEU A 1 77 ? 11.415 -2.344 -36.100 1.00 98.00 77 LEU A C 1
ATOM 508 O O . LEU A 1 77 ? 10.798 -2.343 -35.035 1.00 98.00 77 LEU A O 1
ATOM 512 N N . GLN A 1 78 ? 12.127 -3.381 -36.523 1.00 98.69 78 GLN A N 1
ATOM 513 C CA . GLN A 1 78 ? 12.313 -4.610 -35.768 1.00 98.69 78 GLN A CA 1
ATOM 514 C C . GLN A 1 78 ? 13.801 -4.876 -35.554 1.00 98.69 78 GLN A C 1
ATOM 516 O O . GLN A 1 78 ? 14.577 -4.906 -36.505 1.00 98.69 78 GLN A O 1
ATOM 521 N N . ILE A 1 79 ? 14.193 -5.094 -34.302 1.00 98.88 79 ILE A N 1
ATOM 522 C CA . ILE A 1 79 ? 15.544 -5.503 -33.923 1.00 98.88 79 ILE A CA 1
ATOM 523 C C . ILE A 1 79 ? 15.431 -6.812 -33.149 1.00 98.88 79 ILE A C 1
ATOM 525 O O . ILE A 1 79 ? 14.733 -6.884 -32.141 1.00 98.88 79 ILE A O 1
ATOM 529 N N . THR A 1 80 ? 16.128 -7.843 -33.605 1.00 98.81 80 THR A N 1
ATOM 530 C CA . THR A 1 80 ? 16.242 -9.135 -32.933 1.00 98.81 80 THR A CA 1
ATOM 531 C C . THR A 1 80 ? 17.715 -9.464 -32.743 1.00 98.81 80 THR A C 1
ATOM 533 O O . THR A 1 80 ? 18.435 -9.701 -33.713 1.00 98.81 80 THR A O 1
ATOM 536 N N . ALA A 1 81 ? 18.154 -9.499 -31.490 1.00 98.62 81 ALA A N 1
ATOM 537 C CA . ALA A 1 81 ? 19.487 -9.915 -31.088 1.00 98.62 81 ALA A CA 1
ATOM 538 C C . ALA A 1 81 ? 19.424 -11.313 -30.456 1.00 98.62 81 ALA A C 1
ATOM 540 O O . ALA A 1 81 ? 18.910 -11.474 -29.351 1.00 98.62 81 ALA A O 1
ATOM 541 N N . THR A 1 82 ? 19.923 -12.336 -31.154 1.00 98.50 82 THR A N 1
ATOM 542 C CA . THR A 1 82 ? 19.911 -13.727 -30.660 1.00 98.50 82 THR A CA 1
ATOM 543 C C . THR A 1 82 ? 21.114 -14.068 -29.779 1.00 98.50 82 THR A C 1
ATOM 545 O O . THR A 1 82 ? 21.109 -15.083 -29.086 1.00 98.50 82 THR A O 1
ATOM 548 N N . GLY A 1 83 ? 22.166 -13.255 -29.834 1.00 98.44 83 GLY A N 1
ATOM 549 C CA . GLY A 1 83 ? 23.383 -13.384 -29.038 1.00 98.44 83 GLY A CA 1
ATOM 550 C C . GLY A 1 83 ? 23.725 -12.070 -28.338 1.00 98.44 83 GLY A C 1
ATOM 551 O O . GLY A 1 83 ? 22.922 -11.138 -28.307 1.00 98.44 83 GLY A O 1
ATOM 552 N N . ALA A 1 84 ? 24.901 -12.025 -27.712 1.00 98.69 84 ALA A N 1
ATOM 553 C CA . ALA A 1 84 ? 25.282 -10.890 -26.881 1.00 98.69 84 ALA A CA 1
ATOM 554 C C . ALA A 1 84 ? 25.506 -9.619 -27.714 1.00 98.69 84 ALA A C 1
ATOM 556 O O . ALA A 1 84 ? 26.164 -9.659 -28.760 1.00 98.69 84 ALA A O 1
ATOM 557 N N . VAL A 1 85 ? 25.013 -8.489 -27.208 1.00 98.94 85 VAL A N 1
ATOM 558 C CA . VAL A 1 85 ? 25.195 -7.166 -27.814 1.00 98.94 85 VAL A CA 1
ATOM 559 C C . VAL A 1 85 ? 25.933 -6.255 -26.843 1.00 98.94 85 VAL A C 1
ATOM 561 O O . VAL A 1 85 ? 25.595 -6.174 -25.662 1.00 98.94 85 VAL A O 1
ATOM 564 N N . THR A 1 86 ? 26.962 -5.570 -27.330 1.00 98.88 86 THR A N 1
ATOM 565 C CA . THR A 1 86 ? 27.762 -4.641 -26.529 1.00 98.88 86 THR A CA 1
ATOM 566 C C . THR A 1 86 ? 27.989 -3.335 -27.279 1.00 98.88 86 THR A C 1
ATOM 568 O O . THR A 1 86 ? 28.650 -3.342 -28.316 1.00 98.88 86 THR A O 1
ATOM 571 N N . GLY A 1 87 ? 27.489 -2.227 -26.738 1.00 98.75 87 GLY A N 1
ATOM 572 C CA . GLY A 1 87 ? 27.920 -0.870 -27.077 1.00 98.75 87 GLY A CA 1
ATOM 573 C C . GLY A 1 87 ? 28.891 -0.375 -26.014 1.00 98.75 87 GLY A C 1
ATOM 574 O O . GLY A 1 87 ? 28.579 -0.405 -24.827 1.00 98.75 87 GLY A O 1
ATOM 575 N N . THR A 1 88 ? 30.106 0.008 -26.405 1.00 98.62 88 THR A N 1
ATOM 576 C CA . THR A 1 88 ? 31.173 0.283 -25.427 1.00 98.62 88 THR A CA 1
ATOM 577 C C . THR A 1 88 ? 31.026 1.656 -24.773 1.00 98.62 88 THR A C 1
ATOM 579 O O . THR A 1 88 ? 31.248 1.780 -23.570 1.00 98.62 88 THR A O 1
ATOM 582 N N . THR A 1 89 ? 30.689 2.691 -25.547 1.00 98.38 89 THR A N 1
ATOM 583 C CA . THR A 1 89 ? 30.499 4.055 -25.019 1.00 98.38 89 THR A CA 1
ATOM 584 C C . THR A 1 89 ? 29.069 4.562 -25.125 1.00 98.38 89 THR A C 1
ATOM 586 O O . THR A 1 89 ? 28.743 5.507 -24.419 1.00 98.38 89 THR A O 1
ATOM 589 N N . GLY A 1 90 ? 28.267 3.992 -26.024 1.00 98.50 90 GLY A N 1
ATOM 590 C CA . GLY A 1 90 ? 26.858 4.327 -26.212 1.00 98.50 90 GLY A CA 1
ATOM 591 C C . GLY A 1 90 ? 25.960 3.164 -25.812 1.00 98.50 90 GLY A C 1
ATOM 592 O O . GLY A 1 90 ? 26.238 2.467 -24.833 1.00 98.50 90 GLY A O 1
ATOM 593 N N . ASP A 1 91 ? 24.911 2.934 -26.581 1.00 98.88 91 ASP A N 1
ATOM 594 C CA . ASP A 1 91 ? 23.843 2.011 -26.236 1.00 98.88 91 ASP A CA 1
ATOM 595 C C . ASP A 1 91 ? 24.184 0.578 -26.632 1.00 98.88 91 ASP A C 1
ATOM 597 O O . ASP A 1 91 ? 24.806 0.316 -27.664 1.00 98.88 91 ASP A O 1
ATOM 601 N N . GLY A 1 92 ? 23.721 -0.394 -25.848 1.00 98.88 92 GLY A N 1
ATOM 602 C CA . GLY A 1 92 ? 23.729 -1.781 -26.303 1.00 98.88 92 GLY A CA 1
ATOM 603 C C . GLY A 1 92 ? 22.893 -1.909 -27.578 1.00 98.88 92 GLY A C 1
ATOM 604 O O . GLY A 1 92 ? 23.397 -2.295 -28.635 1.00 98.88 92 GLY A O 1
ATOM 605 N N . ILE A 1 93 ? 21.620 -1.523 -27.490 1.00 98.94 93 ILE A N 1
ATOM 606 C CA . ILE A 1 93 ? 20.698 -1.460 -28.628 1.00 98.94 93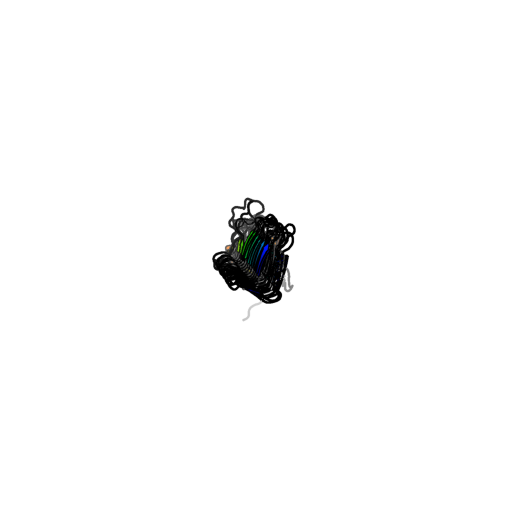 ILE A CA 1
ATOM 607 C C . ILE A 1 93 ? 19.972 -0.113 -28.619 1.00 98.94 93 ILE A C 1
ATOM 609 O O . ILE A 1 93 ? 19.217 0.160 -27.691 1.00 98.94 93 ILE A O 1
ATOM 613 N N . ALA A 1 94 ? 20.120 0.668 -29.685 1.00 98.81 94 ALA A N 1
ATOM 614 C CA . ALA A 1 94 ? 19.355 1.874 -29.968 1.00 98.81 94 ALA A CA 1
ATOM 615 C C . ALA A 1 94 ? 18.386 1.635 -31.138 1.00 98.81 94 ALA A C 1
ATOM 617 O O . ALA A 1 94 ? 18.785 1.344 -32.265 1.00 98.81 94 ALA A O 1
ATOM 618 N N . GLY A 1 95 ? 17.085 1.768 -30.880 1.00 98.62 95 GLY A N 1
ATOM 619 C CA . GLY A 1 95 ? 16.022 1.661 -31.878 1.00 98.62 95 GLY A CA 1
ATOM 620 C C . GLY A 1 95 ? 15.193 2.938 -31.952 1.00 98.62 95 GLY A C 1
ATOM 621 O O . GLY A 1 95 ? 14.618 3.376 -30.954 1.00 98.62 95 GLY A O 1
ATOM 622 N N . ARG A 1 96 ? 15.098 3.546 -33.137 1.00 98.25 96 ARG A N 1
ATOM 623 C CA . ARG A 1 96 ? 14.384 4.815 -33.341 1.00 98.25 96 ARG A CA 1
ATOM 624 C C . ARG A 1 96 ? 13.424 4.741 -34.524 1.00 98.25 96 ARG A C 1
ATOM 626 O O . ARG A 1 96 ? 13.833 4.598 -35.673 1.00 98.25 96 ARG A O 1
ATOM 633 N N . ASN A 1 97 ? 12.133 4.902 -34.249 1.00 95.88 97 ASN A N 1
ATOM 634 C CA . ASN A 1 97 ? 11.113 5.115 -35.273 1.00 95.88 97 ASN A CA 1
ATOM 635 C C . ASN A 1 97 ? 10.831 6.610 -35.411 1.00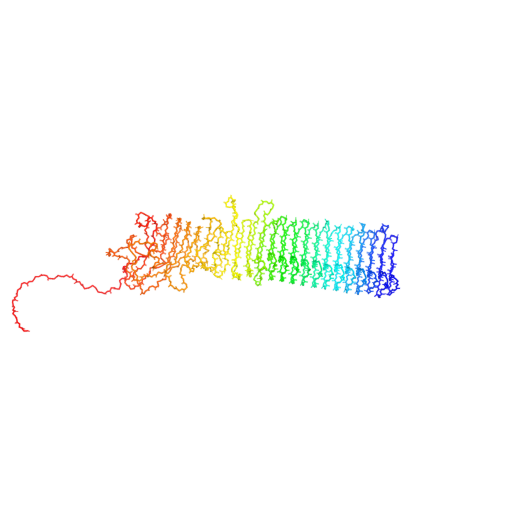 95.88 97 ASN A C 1
ATOM 637 O O . ASN A 1 97 ? 10.406 7.265 -34.456 1.00 95.88 97 ASN A O 1
ATOM 641 N N . GLY A 1 98 ? 11.029 7.133 -36.617 1.00 94.06 98 GLY A N 1
ATOM 642 C CA . GLY A 1 98 ? 10.645 8.482 -37.003 1.00 94.06 98 GLY A CA 1
ATOM 643 C C . GLY A 1 98 ? 9.130 8.649 -37.139 1.00 94.06 98 GLY A C 1
ATOM 644 O O . GLY A 1 98 ? 8.357 7.702 -37.025 1.00 94.06 98 GLY A O 1
ATOM 645 N N . TYR A 1 99 ? 8.709 9.883 -37.424 1.00 93.06 99 TYR A N 1
ATOM 646 C CA . TYR A 1 99 ? 7.300 10.304 -37.432 1.00 93.06 99 TYR A CA 1
ATOM 647 C C . TYR A 1 99 ? 6.378 9.457 -38.325 1.00 93.06 99 TYR A C 1
ATOM 649 O O . TYR A 1 99 ? 5.204 9.277 -38.019 1.00 93.06 99 TYR A O 1
ATOM 657 N N . TYR A 1 100 ? 6.899 8.949 -39.441 1.00 91.94 100 TYR A N 1
ATOM 658 C CA . TYR A 1 100 ? 6.122 8.143 -40.382 1.00 91.94 100 TYR A CA 1
ATOM 659 C C . TYR A 1 100 ? 6.106 6.652 -40.042 1.00 91.94 100 TYR A C 1
ATOM 661 O O . TYR A 1 100 ? 5.286 5.929 -40.604 1.00 91.94 100 TYR A O 1
ATOM 669 N N . GLY A 1 101 ? 6.980 6.202 -39.138 1.00 94.06 101 GLY A N 1
ATOM 670 C CA . GLY A 1 101 ? 7.081 4.803 -38.748 1.00 94.06 101 GLY A CA 1
ATOM 671 C C . GLY A 1 101 ? 5.807 4.292 -38.078 1.00 94.06 101 GLY A C 1
ATOM 672 O O . GLY A 1 101 ? 4.908 5.050 -37.701 1.00 94.06 101 GLY A O 1
ATOM 673 N N . THR A 1 102 ? 5.725 2.978 -37.915 1.00 95.19 102 THR A N 1
ATOM 674 C CA . THR A 1 102 ? 4.602 2.317 -37.235 1.00 95.19 102 THR A CA 1
ATOM 675 C C . THR A 1 102 ? 5.069 1.709 -35.916 1.00 95.19 102 THR A C 1
ATOM 677 O O . THR A 1 102 ? 5.295 2.450 -34.960 1.00 95.19 102 THR A O 1
ATOM 680 N N . ASN A 1 103 ? 5.199 0.384 -35.843 1.00 97.25 103 ASN A N 1
ATOM 681 C CA . ASN A 1 103 ? 5.608 -0.320 -34.632 1.00 97.25 103 ASN A CA 1
ATOM 682 C C . ASN A 1 103 ? 7.132 -0.333 -34.495 1.00 97.25 103 ASN A C 1
ATOM 684 O O . ASN A 1 103 ? 7.847 -0.431 -35.498 1.00 97.25 103 ASN A O 1
ATOM 688 N N . LEU A 1 104 ? 7.612 -0.257 -33.256 1.00 98.38 104 LEU A N 1
ATOM 689 C CA . LEU A 1 104 ? 8.995 -0.526 -32.874 1.00 98.38 104 LEU A CA 1
ATOM 690 C C . LEU A 1 104 ? 9.007 -1.778 -31.992 1.00 98.38 104 LEU A C 1
ATOM 692 O O . LEU A 1 104 ? 8.314 -1.820 -30.977 1.00 98.38 104 LEU A O 1
ATOM 696 N N . SER A 1 105 ? 9.773 -2.796 -32.373 1.00 98.69 105 SER A N 1
ATOM 697 C CA . SER A 1 105 ? 9.968 -4.000 -31.561 1.00 98.69 105 SER A CA 1
ATOM 698 C C . SER A 1 105 ? 11.450 -4.295 -31.367 1.00 98.69 105 SER A C 1
ATOM 700 O O . SER A 1 105 ? 12.182 -4.394 -32.356 1.00 98.69 105 SER A O 1
ATOM 702 N N . VAL A 1 106 ? 11.870 -4.491 -30.119 1.00 98.94 106 VAL A N 1
ATOM 703 C CA . VAL A 1 106 ? 13.219 -4.948 -29.761 1.00 98.94 106 VAL A CA 1
ATOM 704 C C . VAL A 1 106 ? 13.112 -6.275 -29.018 1.00 98.94 106 VAL A C 1
ATOM 706 O O . VAL A 1 106 ? 12.449 -6.356 -27.990 1.00 98.94 106 VAL A O 1
ATOM 709 N N . THR A 1 107 ? 13.784 -7.307 -29.517 1.00 98.88 107 THR A N 1
ATOM 710 C CA . THR A 1 107 ? 13.890 -8.616 -28.865 1.00 98.88 107 THR A CA 1
ATOM 711 C C . THR A 1 107 ? 15.358 -8.935 -28.625 1.00 98.88 107 THR A C 1
ATOM 713 O O . THR A 1 107 ? 16.130 -9.042 -29.578 1.00 98.88 107 THR A O 1
ATOM 716 N N . ALA A 1 108 ? 15.747 -9.091 -27.363 1.00 98.75 108 ALA A N 1
ATOM 717 C CA . ALA A 1 108 ? 17.089 -9.475 -26.950 1.00 98.75 108 ALA A CA 1
ATOM 718 C C . ALA A 1 108 ? 17.048 -10.827 -26.226 1.00 98.75 108 ALA A C 1
ATOM 720 O O . ALA A 1 108 ? 16.611 -10.924 -25.081 1.00 98.75 108 ALA A O 1
ATOM 721 N N . GLU A 1 109 ? 17.523 -11.874 -26.895 1.00 98.69 109 GLU A N 1
ATOM 722 C CA . GLU A 1 109 ? 17.538 -13.250 -26.373 1.00 98.69 109 GLU A CA 1
ATOM 723 C C . GLU A 1 109 ? 18.722 -13.523 -25.432 1.00 98.69 109 GLU A C 1
ATOM 725 O O . GLU A 1 109 ? 18.782 -14.547 -24.755 1.00 98.69 109 GLU A O 1
ATOM 730 N N . SER A 1 110 ? 19.708 -12.626 -25.412 1.00 98.62 110 SER A N 1
ATOM 731 C CA . SER A 1 110 ? 20.956 -12.772 -24.663 1.00 98.62 110 SER A CA 1
ATOM 732 C C . SER A 1 110 ? 21.372 -11.439 -24.042 1.00 98.62 110 SER A C 1
ATOM 734 O O . SER A 1 110 ? 20.629 -10.460 -24.094 1.00 98.62 110 SER A O 1
ATOM 736 N N . THR A 1 111 ? 22.535 -11.409 -23.393 1.00 98.69 111 THR A N 1
ATOM 737 C CA . THR A 1 111 ? 23.003 -10.242 -22.642 1.00 98.69 111 THR A CA 1
ATOM 738 C C . THR A 1 111 ? 23.155 -9.012 -23.536 1.00 98.69 111 THR A C 1
ATOM 740 O O . THR A 1 111 ? 23.810 -9.073 -24.578 1.00 98.69 111 THR A O 1
ATOM 743 N N . VAL A 1 112 ? 22.621 -7.881 -23.077 1.00 98.94 112 VAL A N 1
ATOM 744 C CA . VAL A 1 112 ? 22.814 -6.565 -23.690 1.00 98.94 112 VAL A CA 1
ATOM 745 C C . VAL A 1 112 ? 23.547 -5.664 -22.705 1.00 98.94 112 VAL A C 1
ATOM 747 O O . VAL A 1 112 ? 23.126 -5.512 -21.559 1.00 98.94 112 VAL A O 1
ATOM 750 N N . SER A 1 113 ? 24.643 -5.058 -23.148 1.00 98.88 113 SER A N 1
ATOM 751 C CA . SER A 1 113 ? 25.415 -4.108 -22.350 1.00 98.88 113 SER A CA 1
ATOM 752 C C . SER A 1 113 ? 25.671 -2.832 -23.143 1.00 98.88 113 SER A C 1
ATOM 754 O O . SER A 1 113 ? 26.185 -2.896 -24.258 1.00 98.88 113 SER A O 1
ATOM 756 N N . GLY A 1 114 ? 25.318 -1.690 -22.562 1.00 98.81 114 GLY A N 1
ATOM 757 C CA . GLY A 1 114 ? 25.658 -0.367 -23.068 1.00 98.81 114 GLY A CA 1
ATOM 758 C C . GLY A 1 114 ? 26.539 0.408 -22.096 1.00 98.81 114 GLY A C 1
ATOM 759 O O . GLY A 1 114 ? 26.422 0.286 -20.868 1.00 98.81 114 GLY A O 1
ATOM 760 N N . GLY A 1 115 ? 27.423 1.224 -22.660 1.00 98.75 115 GLY A N 1
ATOM 761 C CA . GLY A 1 115 ? 28.139 2.270 -21.944 1.00 98.75 115 GLY A CA 1
ATOM 762 C C . GLY A 1 115 ? 27.193 3.349 -21.415 1.00 98.75 115 GLY A C 1
ATOM 763 O O . GLY A 1 115 ? 27.424 3.832 -20.309 1.00 98.75 115 GLY A O 1
ATOM 764 N N . ASP A 1 116 ? 26.110 3.652 -22.140 1.00 98.75 116 ASP A N 1
ATOM 765 C CA . ASP A 1 116 ? 25.039 4.545 -21.680 1.00 98.75 116 ASP A CA 1
ATOM 766 C C . ASP A 1 116 ? 23.760 3.779 -21.325 1.00 98.75 116 ASP A C 1
ATOM 768 O O . ASP A 1 116 ? 23.640 3.333 -20.176 1.00 98.75 116 ASP A O 1
ATOM 772 N N . GLU A 1 117 ? 22.852 3.543 -22.279 1.00 98.88 117 GLU A N 1
ATOM 773 C CA . GLU A 1 117 ? 21.686 2.685 -22.072 1.00 98.88 117 GLU A CA 1
ATOM 774 C C . GLU A 1 117 ? 21.946 1.225 -22.462 1.00 98.88 117 GLU A C 1
ATOM 776 O O . GLU A 1 117 ? 22.584 0.918 -23.468 1.00 98.88 117 GLU A O 1
ATOM 781 N N . GLY A 1 118 ? 21.381 0.273 -21.716 1.00 98.88 118 GLY A N 1
ATOM 782 C CA . GLY A 1 118 ? 21.353 -1.116 -22.180 1.00 98.88 118 GLY A CA 1
ATOM 783 C C . GLY A 1 118 ? 20.508 -1.232 -23.452 1.00 98.88 118 GLY A C 1
ATOM 784 O O . GLY A 1 118 ? 20.993 -1.657 -24.502 1.00 98.88 118 GLY A O 1
ATOM 785 N N . ILE A 1 119 ? 19.251 -0.796 -23.366 1.00 98.94 119 ILE A N 1
ATOM 786 C CA . ILE A 1 119 ? 18.335 -0.679 -24.505 1.00 98.94 119 ILE A CA 1
ATOM 787 C C . ILE A 1 119 ? 17.706 0.716 -24.509 1.00 98.94 119 ILE A C 1
ATOM 789 O O . ILE A 1 119 ? 16.986 1.073 -23.577 1.00 98.94 119 ILE A O 1
ATOM 793 N N . TYR A 1 120 ? 17.910 1.459 -25.592 1.00 98.94 120 TYR A N 1
ATOM 794 C CA . TYR A 1 120 ? 17.225 2.707 -25.905 1.00 98.94 120 TYR A CA 1
ATOM 795 C C . TYR A 1 120 ? 16.198 2.473 -27.018 1.00 98.94 120 TYR A C 1
ATOM 797 O O . TYR A 1 120 ? 16.548 2.102 -28.139 1.00 98.94 120 TYR A O 1
ATOM 805 N N . ALA A 1 121 ? 14.916 2.715 -26.749 1.00 98.75 121 ALA A N 1
ATOM 806 C CA . ALA A 1 121 ? 13.853 2.575 -27.739 1.00 98.75 121 ALA A CA 1
ATOM 807 C C . ALA A 1 121 ? 12.949 3.811 -27.772 1.00 98.75 121 ALA A C 1
ATOM 809 O O . ALA A 1 121 ? 12.297 4.161 -26.788 1.00 98.75 121 ALA A O 1
ATOM 810 N N . TYR A 1 122 ? 12.873 4.458 -28.933 1.00 98.50 122 TYR A N 1
ATOM 811 C CA . TYR A 1 122 ? 12.139 5.706 -29.118 1.00 98.50 122 TYR A CA 1
ATOM 812 C C . TYR A 1 122 ? 11.212 5.623 -30.331 1.00 98.50 122 TYR A C 1
ATOM 814 O O . TYR A 1 122 ? 11.664 5.601 -31.478 1.00 98.50 122 TYR A O 1
ATOM 822 N N . ASN A 1 123 ? 9.901 5.603 -30.087 1.00 97.75 123 ASN A N 1
ATOM 823 C CA . ASN A 1 123 ? 8.884 5.549 -31.132 1.00 97.75 123 ASN A CA 1
ATOM 824 C C . ASN A 1 123 ? 8.045 6.831 -31.156 1.00 97.75 123 ASN A C 1
ATOM 826 O O . ASN A 1 123 ? 7.240 7.083 -30.258 1.00 97.75 123 ASN A O 1
ATOM 830 N N . ILE A 1 124 ? 8.208 7.630 -32.213 1.00 95.94 124 ILE A N 1
ATOM 831 C CA . ILE A 1 124 ? 7.323 8.769 -32.525 1.00 95.94 124 ILE A CA 1
ATOM 832 C C . ILE A 1 124 ? 6.451 8.520 -33.754 1.00 95.94 124 ILE A C 1
ATOM 834 O O . ILE A 1 124 ? 5.861 9.461 -34.285 1.00 95.94 124 ILE A O 1
ATOM 838 N N . GLY A 1 125 ? 6.419 7.272 -34.219 1.00 94.62 125 GLY A N 1
ATOM 839 C CA . GLY A 1 125 ? 5.547 6.823 -35.288 1.00 94.62 125 GLY A CA 1
ATOM 840 C C . GLY A 1 125 ? 4.084 6.746 -34.854 1.00 94.62 125 GLY A C 1
ATOM 841 O O . GLY A 1 125 ? 3.638 7.408 -33.923 1.00 94.62 125 GLY A O 1
ATOM 842 N N . THR A 1 126 ? 3.313 5.910 -35.537 1.00 94.69 126 THR A N 1
ATOM 843 C CA . THR A 1 126 ? 1.871 5.728 -35.285 1.00 94.69 126 THR A CA 1
ATOM 844 C C . THR A 1 126 ? 1.535 4.445 -34.523 1.00 94.69 126 THR A C 1
ATOM 846 O O . THR A 1 126 ? 0.407 4.293 -34.058 1.00 94.69 126 THR A O 1
ATOM 849 N N . GLY A 1 127 ? 2.494 3.523 -34.403 1.00 95.88 127 GLY A N 1
ATOM 850 C CA . GLY A 1 127 ? 2.287 2.179 -33.867 1.00 95.88 127 GLY A CA 1
ATOM 851 C C . GLY A 1 127 ? 2.666 2.012 -32.398 1.00 95.88 127 GLY A C 1
ATOM 852 O O . GLY A 1 127 ? 2.765 2.982 -31.648 1.00 95.88 127 GLY A O 1
ATOM 853 N N . ALA A 1 128 ? 2.805 0.765 -31.962 1.00 97.50 128 ALA A N 1
ATOM 854 C CA . ALA A 1 128 ? 3.162 0.402 -30.591 1.00 97.50 128 ALA A CA 1
ATOM 855 C C . ALA A 1 128 ? 4.679 0.246 -30.425 1.00 97.50 128 ALA A C 1
ATOM 857 O O . ALA A 1 128 ? 5.393 -0.025 -31.396 1.00 97.50 128 ALA A O 1
ATOM 858 N N . LEU A 1 129 ? 5.155 0.376 -29.188 1.00 98.69 129 LEU A N 1
ATOM 859 C CA . LEU A 1 129 ? 6.510 0.002 -28.789 1.00 98.69 129 LEU A CA 1
ATOM 860 C C . LEU A 1 129 ? 6.455 -1.293 -27.970 1.00 98.69 129 LEU A C 1
ATOM 862 O O . LEU A 1 129 ? 5.695 -1.389 -27.011 1.00 98.69 129 LEU A O 1
ATOM 866 N N . SER A 1 130 ? 7.259 -2.283 -28.345 1.00 98.75 130 SER A N 1
ATOM 867 C CA . SER A 1 130 ? 7.427 -3.531 -27.593 1.00 98.75 130 SER A CA 1
ATOM 868 C C . SER A 1 130 ? 8.904 -3.824 -27.356 1.00 98.75 130 SER A C 1
ATOM 870 O O . SER A 1 130 ? 9.725 -3.684 -28.268 1.00 98.75 130 SER A O 1
ATOM 872 N N . ILE A 1 131 ? 9.247 -4.220 -26.135 1.00 98.94 131 ILE A N 1
ATOM 873 C CA . ILE A 1 131 ? 10.589 -4.672 -25.765 1.00 98.94 131 ILE A CA 1
ATOM 874 C C . ILE A 1 131 ? 10.463 -6.011 -25.048 1.00 98.94 131 ILE A C 1
ATOM 876 O O . ILE A 1 131 ? 9.724 -6.126 -24.074 1.00 98.94 131 ILE A O 1
ATOM 880 N N . THR A 1 132 ? 11.219 -7.002 -25.503 1.00 98.88 132 THR A N 1
ATOM 881 C CA . THR A 1 132 ? 11.361 -8.301 -24.844 1.00 98.88 132 THR A CA 1
ATOM 882 C C . THR A 1 132 ? 12.840 -8.553 -24.594 1.00 98.88 132 THR A C 1
ATOM 884 O O . THR A 1 132 ? 13.616 -8.696 -25.540 1.00 98.88 132 THR A O 1
ATOM 887 N N . ALA A 1 133 ? 13.241 -8.584 -23.328 1.00 98.75 133 ALA A N 1
ATOM 888 C CA . ALA A 1 133 ? 14.606 -8.847 -22.899 1.00 98.75 133 ALA A CA 1
ATOM 889 C C . ALA A 1 133 ? 14.659 -10.150 -22.093 1.00 98.75 133 ALA A C 1
ATOM 891 O O . ALA A 1 133 ? 14.358 -10.170 -20.900 1.00 98.75 133 ALA A O 1
ATOM 892 N N . ASN A 1 134 ? 15.056 -11.239 -22.749 1.00 98.56 134 ASN A N 1
ATOM 893 C CA . ASN A 1 134 ? 15.202 -12.552 -22.116 1.00 98.56 134 ASN A CA 1
ATOM 894 C C . ASN A 1 134 ? 16.582 -12.701 -21.455 1.00 98.56 134 ASN A C 1
ATOM 896 O O . ASN A 1 134 ? 16.751 -13.423 -20.472 1.00 98.56 134 ASN A O 1
ATOM 900 N N . GLY A 1 135 ? 17.585 -11.994 -21.982 1.00 98.12 135 GLY A N 1
ATOM 901 C CA . GLY A 1 135 ? 18.908 -11.877 -21.377 1.00 98.12 135 GLY A CA 1
ATOM 902 C C . GLY A 1 135 ? 19.026 -10.705 -20.401 1.00 98.12 135 GLY A C 1
ATOM 903 O O . GLY A 1 135 ? 18.182 -9.815 -20.356 1.00 98.12 135 GLY A O 1
ATOM 904 N N . ALA A 1 136 ? 20.106 -10.702 -19.616 1.00 98.75 136 ALA A N 1
ATOM 905 C CA . ALA A 1 136 ? 20.403 -9.594 -18.710 1.00 98.75 136 ALA A CA 1
ATOM 906 C C . ALA A 1 136 ? 20.678 -8.301 -19.493 1.00 98.75 136 ALA A C 1
ATOM 908 O O . ALA A 1 136 ? 21.395 -8.330 -20.496 1.00 98.75 136 ALA A O 1
ATOM 909 N N . VAL A 1 137 ? 20.162 -7.174 -19.007 1.00 98.94 137 VAL A N 1
ATOM 910 C CA . VAL A 1 137 ? 20.354 -5.857 -19.625 1.00 98.94 137 VAL A CA 1
ATOM 911 C C . VAL A 1 137 ? 21.100 -4.942 -18.663 1.00 98.94 137 VAL A C 1
ATOM 913 O O . VAL A 1 137 ? 20.748 -4.838 -17.487 1.00 98.94 137 VAL A O 1
ATOM 916 N N . THR A 1 138 ? 22.150 -4.282 -19.142 1.00 98.94 138 THR A N 1
ATOM 917 C CA . THR A 1 138 ? 22.954 -3.352 -18.341 1.00 98.94 138 THR A CA 1
ATOM 918 C C . THR A 1 138 ? 23.224 -2.062 -19.105 1.00 98.94 138 THR A C 1
ATOM 920 O O . THR A 1 138 ? 23.876 -2.103 -20.145 1.00 98.94 138 THR A O 1
ATOM 923 N N . GLY A 1 139 ? 22.767 -0.930 -18.570 1.00 98.88 139 GLY A N 1
ATOM 924 C CA . GLY A 1 139 ? 23.206 0.410 -18.970 1.00 98.88 139 GLY A CA 1
ATOM 925 C C . GLY A 1 139 ? 24.142 0.985 -17.913 1.00 98.88 139 GLY A C 1
ATOM 926 O O . GLY A 1 139 ? 23.792 1.020 -16.733 1.00 98.88 139 GLY A O 1
ATOM 927 N N . THR A 1 140 ? 25.356 1.379 -18.296 1.00 98.75 140 THR A N 1
ATOM 928 C CA . THR A 1 140 ? 26.402 1.715 -17.314 1.00 98.75 140 THR A CA 1
ATOM 929 C C . THR A 1 140 ? 26.216 3.104 -16.707 1.00 98.75 140 THR A C 1
ATOM 931 O O . THR A 1 140 ? 26.381 3.254 -15.495 1.00 98.75 140 THR A O 1
ATOM 934 N N . THR A 1 141 ? 25.870 4.117 -17.508 1.00 98.50 141 THR A N 1
ATOM 935 C CA . THR A 1 141 ? 25.589 5.479 -17.014 1.00 98.50 141 THR A CA 1
ATOM 936 C C . THR A 1 141 ? 24.112 5.843 -17.052 1.00 98.50 141 THR A C 1
ATOM 938 O O . THR A 1 141 ? 23.646 6.546 -16.153 1.00 98.50 141 THR A O 1
ATOM 941 N N . GLY A 1 142 ? 23.382 5.345 -18.048 1.00 98.50 142 GLY A N 1
ATOM 942 C CA . GLY A 1 142 ? 21.977 5.636 -18.285 1.00 98.50 142 GLY A CA 1
ATOM 943 C C . GLY A 1 142 ? 21.039 4.592 -17.685 1.00 98.50 142 GLY A C 1
ATOM 944 O O . GLY A 1 142 ? 21.272 4.033 -16.605 1.00 98.50 142 GLY A O 1
ATOM 945 N N . GLY A 1 143 ? 19.927 4.364 -18.377 1.00 98.62 143 GLY A N 1
ATOM 946 C CA . GLY A 1 143 ? 18.944 3.354 -18.002 1.00 98.62 143 GLY A CA 1
ATOM 947 C C . GLY A 1 143 ? 19.385 1.936 -18.369 1.00 98.62 143 GLY A C 1
ATOM 948 O O . GLY A 1 143 ? 20.018 1.728 -19.402 1.00 98.62 143 GLY A O 1
ATOM 949 N N . GLY A 1 144 ? 18.984 0.932 -17.586 1.00 98.88 144 GLY A N 1
ATOM 950 C CA . GLY A 1 144 ? 19.019 -0.447 -18.080 1.00 98.88 144 GLY A CA 1
ATOM 951 C C . GLY A 1 144 ? 18.169 -0.553 -19.348 1.00 98.88 144 GLY A C 1
ATOM 952 O O . GLY A 1 144 ? 18.658 -0.944 -20.407 1.00 98.88 144 GLY A O 1
ATOM 953 N N . ILE A 1 145 ? 16.920 -0.088 -19.264 1.00 98.94 145 ILE A N 1
ATOM 954 C CA . ILE A 1 145 ? 16.037 0.103 -20.417 1.00 98.94 145 ILE A CA 1
ATOM 955 C C . ILE A 1 145 ? 15.408 1.500 -20.361 1.00 98.94 145 ILE A C 1
ATOM 957 O O . ILE A 1 145 ? 14.791 1.864 -19.360 1.00 98.94 145 ILE A O 1
ATOM 961 N N . LEU A 1 146 ? 15.524 2.258 -21.452 1.00 98.88 146 LEU A N 1
ATOM 962 C CA . LEU A 1 146 ? 14.838 3.527 -21.686 1.00 98.88 146 LEU A CA 1
ATOM 963 C C . LEU A 1 146 ? 13.885 3.370 -22.875 1.00 98.88 146 LEU A C 1
ATOM 965 O O . LEU A 1 146 ? 14.312 3.262 -24.023 1.00 98.88 146 LEU A O 1
ATOM 969 N N . ALA A 1 147 ? 12.583 3.371 -22.602 1.00 98.81 147 ALA A N 1
ATOM 970 C CA . ALA A 1 147 ? 11.534 3.166 -23.590 1.00 98.81 147 ALA A CA 1
ATOM 971 C C . ALA A 1 147 ? 10.584 4.367 -23.623 1.00 98.81 147 ALA A C 1
ATOM 973 O O . ALA A 1 147 ? 9.964 4.716 -22.620 1.00 98.81 147 ALA A O 1
ATOM 974 N N . ILE A 1 148 ? 10.444 5.007 -24.782 1.00 98.69 148 ILE A N 1
ATOM 975 C CA . ILE A 1 148 ? 9.544 6.148 -24.956 1.00 98.69 148 ILE A CA 1
ATOM 976 C C . ILE A 1 148 ? 8.676 5.922 -26.183 1.00 98.69 148 ILE A C 1
ATOM 978 O O . ILE A 1 148 ? 9.170 5.774 -27.304 1.00 98.69 148 ILE A O 1
ATOM 982 N N . ASN A 1 149 ? 7.367 5.979 -25.977 1.00 98.19 149 ASN A N 1
ATOM 983 C CA . ASN A 1 149 ? 6.384 5.865 -27.035 1.00 98.19 149 ASN A CA 1
ATOM 984 C C . ASN A 1 149 ? 5.472 7.095 -27.046 1.00 98.19 149 ASN A C 1
ATOM 986 O O . ASN A 1 149 ? 4.849 7.446 -26.048 1.00 98.19 149 ASN A O 1
ATOM 990 N N . LYS A 1 150 ? 5.398 7.775 -28.189 1.00 95.25 150 LYS A N 1
ATOM 991 C CA . LYS A 1 150 ? 4.540 8.952 -28.408 1.00 95.25 150 LYS A CA 1
ATOM 992 C C . LYS A 1 150 ? 3.385 8.631 -29.351 1.00 95.25 150 LYS A C 1
ATOM 994 O O . LYS A 1 150 ? 3.002 9.467 -30.164 1.00 95.25 150 LYS A O 1
ATOM 999 N N . ALA A 1 151 ? 2.880 7.405 -29.299 1.00 88.56 151 ALA A N 1
ATOM 1000 C CA . ALA A 1 151 ? 1.986 6.877 -30.315 1.00 88.56 151 ALA A CA 1
ATOM 1001 C C . ALA A 1 151 ? 0.821 6.112 -29.677 1.00 88.56 151 ALA A C 1
ATOM 1003 O O . ALA A 1 151 ? -0.084 6.751 -29.146 1.00 88.56 151 ALA A O 1
ATOM 1004 N N . SER A 1 152 ? 0.834 4.776 -29.759 1.00 92.69 152 SER A N 1
ATOM 1005 C CA . SER A 1 152 ? -0.164 3.874 -29.159 1.00 92.69 152 SER A CA 1
ATOM 1006 C C . SER A 1 152 ? 0.354 3.223 -27.865 1.00 92.69 152 SER A C 1
ATOM 1008 O O . SER A 1 152 ? 0.900 3.937 -27.051 1.00 92.69 152 SER A O 1
ATOM 1010 N N . GLY A 1 153 ? 0.217 1.914 -27.640 1.00 97.00 153 GLY A N 1
ATOM 1011 C CA . GLY A 1 153 ? 0.685 1.275 -26.402 1.00 97.00 153 GLY A CA 1
ATOM 1012 C C . GLY A 1 153 ? 2.204 1.071 -26.317 1.00 97.00 153 GLY A C 1
ATOM 1013 O O . GLY A 1 153 ? 2.903 1.047 -27.340 1.00 97.00 153 GLY A O 1
ATOM 1014 N N . LEU A 1 154 ? 2.692 0.878 -25.091 1.00 98.62 154 LEU A N 1
ATOM 1015 C CA . LEU A 1 154 ? 4.053 0.448 -24.772 1.00 98.62 154 LEU A CA 1
ATOM 1016 C C . LEU A 1 154 ? 3.982 -0.835 -23.938 1.00 98.62 154 LEU A C 1
ATOM 1018 O O . LEU A 1 154 ? 3.309 -0.867 -22.917 1.00 98.62 154 LEU A O 1
ATOM 1022 N N . SER A 1 155 ? 4.694 -1.876 -24.361 1.00 98.69 155 SER A N 1
ATOM 1023 C CA . SER A 1 155 ? 4.846 -3.123 -23.600 1.00 98.69 155 SER A CA 1
ATOM 1024 C C . SER A 1 155 ? 6.324 -3.429 -23.383 1.00 98.69 155 SER A C 1
ATOM 1026 O O . SER A 1 155 ? 7.137 -3.293 -24.303 1.00 98.69 155 SER A O 1
ATOM 1028 N N . LEU A 1 156 ? 6.684 -3.822 -22.167 1.00 98.81 156 LEU A N 1
ATOM 1029 C CA . LEU A 1 156 ? 8.043 -4.197 -21.802 1.00 98.81 156 LEU A CA 1
ATOM 1030 C C . LEU A 1 156 ? 8.012 -5.474 -20.969 1.00 98.81 156 LEU A C 1
ATOM 1032 O O . LEU A 1 156 ? 7.437 -5.500 -19.886 1.00 98.81 156 LEU A O 1
ATOM 1036 N N . THR A 1 157 ? 8.697 -6.508 -21.445 1.00 98.88 157 THR A N 1
ATOM 1037 C CA . THR A 1 157 ? 8.928 -7.749 -20.703 1.00 98.88 157 THR A CA 1
ATOM 1038 C C . THR A 1 157 ? 10.425 -7.944 -20.498 1.00 98.88 157 THR A C 1
ATOM 1040 O O . THR A 1 157 ? 11.180 -7.983 -21.471 1.00 98.88 157 THR A O 1
ATOM 1043 N N . ALA A 1 158 ? 10.862 -8.076 -19.247 1.00 98.69 158 ALA A N 1
ATOM 1044 C CA . ALA A 1 158 ? 12.241 -8.404 -18.894 1.00 98.69 158 ALA A CA 1
ATOM 1045 C C . ALA A 1 158 ? 12.286 -9.682 -18.045 1.00 98.69 158 ALA A C 1
ATOM 1047 O O . ALA A 1 158 ? 11.900 -9.685 -16.874 1.00 98.69 158 ALA A O 1
ATOM 1048 N N . GLU A 1 159 ? 12.763 -10.779 -18.630 1.00 98.31 159 GLU A N 1
ATOM 1049 C CA . GLU A 1 159 ? 12.773 -12.083 -17.956 1.00 98.31 159 GLU A CA 1
ATOM 1050 C C . GLU A 1 159 ? 13.995 -12.277 -17.038 1.00 98.31 159 GLU A C 1
ATOM 1052 O O . GLU A 1 159 ? 14.009 -13.135 -16.151 1.00 98.31 159 GLU A O 1
ATOM 1057 N N . SER A 1 160 ? 15.029 -11.456 -17.233 1.00 98.44 160 SER A N 1
ATOM 1058 C CA . SER A 1 160 ? 16.297 -11.507 -16.505 1.00 98.44 160 SER A CA 1
ATOM 1059 C C . SER A 1 160 ? 16.613 -10.175 -15.822 1.00 98.44 160 SER A C 1
ATOM 1061 O O . SER A 1 160 ? 15.788 -9.264 -15.776 1.00 98.44 160 SER A O 1
ATOM 1063 N N . THR A 1 161 ? 17.796 -10.072 -15.219 1.00 98.62 161 THR A N 1
ATOM 1064 C CA . THR A 1 161 ? 18.200 -8.891 -14.452 1.00 98.62 161 THR A CA 1
ATOM 1065 C C . THR A 1 161 ? 18.337 -7.659 -15.341 1.00 98.62 161 THR A C 1
ATOM 1067 O O . THR A 1 161 ? 19.023 -7.717 -16.366 1.00 98.62 161 THR A O 1
ATOM 1070 N N . VAL A 1 162 ? 17.776 -6.533 -14.902 1.00 98.94 162 VAL A N 1
ATOM 1071 C CA . VAL A 1 162 ? 17.944 -5.222 -15.539 1.00 98.94 162 VAL A CA 1
ATOM 1072 C C . VAL A 1 162 ? 18.660 -4.287 -14.571 1.00 98.94 162 VAL A C 1
ATOM 1074 O O . VAL A 1 162 ? 18.191 -4.056 -13.459 1.00 98.94 162 VAL A O 1
ATOM 1077 N N . SER A 1 163 ? 19.795 -3.733 -14.987 1.00 98.81 163 SER A N 1
ATOM 1078 C CA . SER A 1 163 ? 20.582 -2.803 -14.177 1.00 98.81 163 SER A CA 1
ATOM 1079 C C .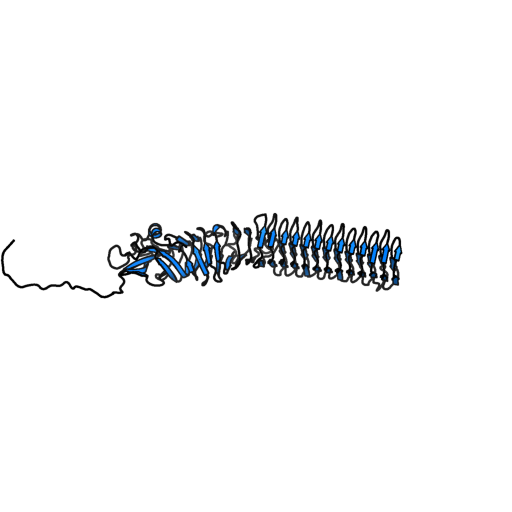 SER A 1 163 ? 20.880 -1.526 -14.955 1.00 98.81 163 SER A C 1
ATOM 1081 O O . SER A 1 163 ? 21.329 -1.586 -16.099 1.00 98.81 163 SER A O 1
ATOM 1083 N N . GLY A 1 164 ? 20.635 -0.375 -14.334 1.00 98.81 164 GLY A N 1
ATOM 1084 C CA . GLY A 1 164 ? 21.016 0.929 -14.863 1.00 98.81 164 GLY A CA 1
ATOM 1085 C C . GLY A 1 164 ? 21.851 1.734 -13.874 1.00 98.81 164 GLY A C 1
ATOM 1086 O O . GLY A 1 164 ? 21.573 1.757 -12.668 1.00 98.81 164 GLY A O 1
ATOM 1087 N N . GLY A 1 165 ? 22.857 2.442 -14.388 1.00 98.62 165 GLY A N 1
ATOM 1088 C CA . GLY A 1 165 ? 23.608 3.443 -13.627 1.00 98.62 165 GLY A CA 1
ATOM 1089 C C . GLY A 1 165 ? 22.722 4.593 -13.140 1.00 98.62 165 GLY A C 1
ATOM 1090 O O . GLY A 1 165 ? 22.917 5.117 -12.039 1.00 98.62 165 GLY A O 1
ATOM 1091 N N . HIS A 1 166 ? 21.690 4.934 -13.912 1.00 98.44 166 HIS A N 1
ATOM 1092 C CA . HIS A 1 166 ? 20.628 5.826 -13.478 1.00 98.44 166 HIS A CA 1
ATOM 1093 C C . HIS A 1 166 ? 19.398 5.060 -12.989 1.00 98.44 166 HIS A C 1
ATOM 1095 O O . HIS A 1 166 ? 19.267 4.827 -11.789 1.00 98.44 166 HIS A O 1
ATOM 1101 N N . SER A 1 167 ? 18.510 4.656 -13.898 1.00 98.75 167 SER A N 1
ATOM 1102 C CA . SER A 1 167 ? 17.277 3.925 -13.575 1.00 98.75 167 SER A CA 1
ATOM 1103 C C . SER A 1 167 ? 17.345 2.493 -14.088 1.00 98.75 167 SER A C 1
ATOM 1105 O O . SER A 1 167 ? 17.929 2.258 -15.143 1.00 98.75 167 SER A O 1
ATOM 1107 N N . GLY A 1 168 ? 16.729 1.533 -13.400 1.00 98.81 168 GLY A N 1
ATOM 1108 C CA . GLY A 1 168 ? 16.643 0.169 -13.928 1.00 98.81 168 GLY A CA 1
ATOM 1109 C C . GLY A 1 168 ? 15.829 0.157 -15.222 1.00 98.81 168 GLY A C 1
ATOM 1110 O O . GLY A 1 168 ? 16.343 -0.164 -16.294 1.00 98.81 168 GLY A O 1
ATOM 1111 N N . ILE A 1 169 ? 14.578 0.607 -15.128 1.00 98.94 169 ILE A N 1
ATOM 1112 C CA . ILE A 1 169 ? 13.671 0.785 -16.265 1.00 98.94 169 ILE A CA 1
ATOM 1113 C C . ILE A 1 169 ? 13.053 2.182 -16.199 1.00 98.94 169 ILE A C 1
ATOM 1115 O O . ILE A 1 169 ? 12.493 2.566 -15.176 1.00 98.94 169 ILE A O 1
ATOM 1119 N N . PHE A 1 170 ? 13.111 2.919 -17.307 1.00 98.88 170 PHE A N 1
ATOM 1120 C CA . PHE A 1 170 ? 12.304 4.114 -17.537 1.00 98.88 170 PHE A CA 1
ATOM 1121 C C . PHE A 1 170 ? 11.404 3.880 -18.749 1.00 98.88 170 PHE A C 1
ATOM 1123 O O . PHE A 1 170 ? 11.889 3.731 -19.872 1.00 98.88 170 PHE A O 1
ATOM 1130 N N . ALA A 1 171 ? 10.095 3.874 -18.529 1.00 98.81 171 ALA A N 1
ATOM 1131 C CA . ALA A 1 171 ? 9.090 3.683 -19.561 1.00 98.81 171 ALA A CA 1
ATOM 1132 C C . ALA A 1 171 ? 8.113 4.862 -19.572 1.00 98.81 171 ALA A C 1
ATOM 1134 O O . ALA A 1 171 ? 7.478 5.166 -18.565 1.00 98.81 171 ALA A O 1
ATOM 1135 N N . ASN A 1 172 ? 7.983 5.528 -20.718 1.00 98.56 172 ASN A N 1
ATOM 1136 C CA . ASN A 1 172 ? 7.113 6.689 -20.869 1.00 98.56 172 ASN A CA 1
ATOM 1137 C C . ASN A 1 172 ? 6.236 6.562 -22.117 1.00 98.56 172 ASN A C 1
ATOM 1139 O O . ASN A 1 172 ? 6.711 6.698 -23.250 1.00 98.56 172 ASN A O 1
ATOM 1143 N N . ASN A 1 173 ? 4.948 6.317 -21.898 1.00 98.06 173 ASN A N 1
ATOM 1144 C CA . ASN A 1 173 ? 3.933 6.273 -22.933 1.00 98.06 173 ASN A CA 1
ATOM 1145 C C . ASN A 1 173 ? 3.105 7.565 -22.920 1.00 98.06 173 ASN A C 1
ATOM 1147 O O . ASN A 1 173 ? 2.253 7.767 -22.064 1.00 98.06 173 ASN A O 1
ATOM 1151 N N . VAL A 1 174 ? 3.365 8.471 -23.860 1.00 94.25 174 VAL A N 1
ATOM 1152 C CA . VAL A 1 174 ? 3.020 9.891 -23.686 1.00 94.25 174 VAL A CA 1
ATOM 1153 C C . VAL A 1 174 ? 1.557 10.223 -24.006 1.00 94.25 174 VAL A C 1
ATOM 1155 O O . VAL A 1 174 ? 1.004 11.113 -23.370 1.00 94.25 174 VAL A O 1
ATOM 1158 N N . TYR A 1 175 ? 0.933 9.588 -25.010 1.00 88.81 175 TYR A N 1
ATOM 1159 C CA . TYR A 1 175 ? -0.332 10.106 -25.572 1.00 88.81 175 TYR A CA 1
ATOM 1160 C C . TYR A 1 175 ? -1.538 9.162 -25.562 1.00 88.81 175 TYR A C 1
ATOM 1162 O O . TYR A 1 175 ? -2.655 9.640 -25.385 1.00 88.81 175 TYR A O 1
ATOM 1170 N N . ARG A 1 176 ? -1.391 7.876 -25.901 1.00 91.81 176 ARG A N 1
ATOM 1171 C CA . ARG A 1 176 ? -2.531 6.950 -26.084 1.00 91.81 176 ARG A CA 1
ATOM 1172 C C . ARG A 1 176 ? -2.121 5.533 -25.714 1.00 91.81 176 ARG A C 1
ATOM 1174 O O . ARG A 1 176 ? -0.941 5.254 -25.679 1.00 91.81 176 ARG A O 1
ATOM 1181 N N . GLY A 1 177 ? -3.086 4.630 -25.547 1.00 96.56 177 GLY A N 1
ATOM 1182 C CA . GLY A 1 177 ? -2.829 3.205 -25.307 1.00 96.56 177 GLY A CA 1
ATOM 1183 C C . GLY A 1 177 ? -2.336 2.899 -23.892 1.00 96.56 177 GLY A C 1
ATOM 1184 O O . GLY A 1 177 ? -2.083 3.809 -23.109 1.00 96.56 177 GLY A O 1
ATOM 1185 N N . ALA A 1 178 ? -2.232 1.616 -23.571 1.00 98.19 178 ALA A N 1
ATOM 1186 C CA . ALA A 1 178 ? -1.760 1.171 -22.267 1.00 98.19 178 ALA A CA 1
ATOM 1187 C C . ALA A 1 178 ? -0.225 1.130 -22.202 1.00 98.19 178 ALA A C 1
ATOM 1189 O O . ALA A 1 178 ? 0.445 0.959 -23.229 1.00 98.19 178 ALA A O 1
ATOM 1190 N N . LEU A 1 179 ? 0.305 1.257 -20.988 1.00 98.81 179 LEU A N 1
ATOM 1191 C CA . LEU A 1 179 ? 1.686 0.943 -20.641 1.00 98.81 179 LEU A CA 1
ATOM 1192 C C . LEU A 1 179 ? 1.693 -0.308 -19.756 1.00 98.81 179 LEU A C 1
ATOM 1194 O O . LEU A 1 179 ? 1.123 -0.298 -18.671 1.00 98.81 179 LEU A O 1
ATOM 1198 N N . GLU A 1 180 ? 2.355 -1.365 -20.214 1.00 98.88 180 GLU A N 1
ATOM 1199 C CA . GLU A 1 180 ? 2.512 -2.620 -19.477 1.00 98.88 180 GLU A CA 1
ATOM 1200 C C . GLU A 1 180 ? 3.997 -2.930 -19.272 1.00 98.88 180 GLU A C 1
ATOM 1202 O O . GLU A 1 180 ? 4.785 -2.934 -20.225 1.00 98.88 180 GLU A O 1
ATOM 1207 N N . ILE A 1 181 ? 4.383 -3.189 -18.024 1.00 98.94 181 ILE A N 1
ATOM 1208 C CA . ILE A 1 181 ? 5.736 -3.588 -17.637 1.00 98.94 181 ILE A CA 1
ATOM 1209 C C . ILE A 1 181 ? 5.645 -4.893 -16.853 1.00 98.94 181 ILE A C 1
ATOM 1211 O O . ILE A 1 181 ? 5.011 -4.952 -15.803 1.00 98.94 181 ILE A O 1
ATOM 1215 N N . THR A 1 182 ? 6.336 -5.925 -17.321 1.00 98.88 182 THR A N 1
ATOM 1216 C CA . THR A 1 182 ? 6.479 -7.199 -16.615 1.00 98.88 182 THR A CA 1
ATOM 1217 C C . THR A 1 182 ? 7.951 -7.522 -16.431 1.00 98.88 182 THR A C 1
ATOM 1219 O O . THR A 1 182 ? 8.704 -7.600 -17.404 1.00 98.88 182 THR A O 1
ATOM 1222 N N . THR A 1 183 ? 8.371 -7.758 -15.193 1.00 98.81 183 THR A N 1
ATOM 1223 C CA . THR A 1 183 ? 9.733 -8.197 -14.885 1.00 98.81 183 THR A CA 1
ATOM 1224 C C . THR A 1 183 ? 9.708 -9.459 -14.038 1.00 98.81 183 THR A C 1
ATOM 1226 O O . THR A 1 183 ? 8.948 -9.564 -13.081 1.00 98.81 183 THR A O 1
ATOM 1229 N N . THR A 1 184 ? 10.531 -10.449 -14.377 1.00 98.06 184 THR A N 1
ATOM 1230 C CA . THR A 1 184 ? 10.730 -11.645 -13.531 1.00 98.06 184 THR A CA 1
ATOM 1231 C C . THR A 1 184 ? 12.129 -11.705 -12.937 1.00 98.06 184 THR A C 1
ATOM 1233 O O . THR A 1 184 ? 12.343 -12.396 -11.945 1.00 98.06 184 THR A O 1
ATOM 1236 N N . GLY A 1 185 ? 13.085 -10.986 -13.528 1.00 97.56 185 GLY A N 1
ATOM 1237 C CA . GLY A 1 185 ? 14.402 -10.760 -12.949 1.00 97.56 185 GLY A CA 1
ATOM 1238 C C . GLY A 1 185 ? 14.446 -9.504 -12.080 1.00 97.56 185 GLY A C 1
ATOM 1239 O O . GLY A 1 185 ? 13.566 -8.647 -12.145 1.00 97.56 185 GLY A O 1
ATOM 1240 N N . ALA A 1 186 ? 15.491 -9.401 -11.256 1.00 98.69 186 ALA A N 1
ATOM 1241 C CA . ALA A 1 186 ? 15.687 -8.236 -10.401 1.00 98.69 186 ALA A CA 1
ATOM 1242 C C . ALA A 1 186 ? 15.945 -6.967 -11.230 1.00 98.69 186 ALA A C 1
ATOM 1244 O O . ALA A 1 186 ? 16.656 -7.014 -12.239 1.00 98.69 186 ALA A O 1
ATOM 1245 N N . VAL A 1 187 ? 15.412 -5.836 -10.773 1.00 98.94 187 VAL A N 1
ATOM 1246 C CA . VAL A 1 187 ? 15.593 -4.529 -11.413 1.00 98.94 187 VAL A CA 1
ATOM 1247 C C . VAL A 1 187 ? 16.318 -3.587 -10.463 1.00 98.94 187 VAL A C 1
ATOM 1249 O O . VAL A 1 187 ? 15.950 -3.462 -9.297 1.00 98.94 187 VAL A O 1
ATOM 1252 N N . THR A 1 188 ? 17.366 -2.920 -10.944 1.00 98.88 188 THR A N 1
ATOM 1253 C CA . THR A 1 188 ? 18.175 -2.013 -10.122 1.00 98.88 188 THR A CA 1
ATOM 1254 C C . THR A 1 188 ? 18.481 -0.710 -10.850 1.00 98.88 188 THR A C 1
ATOM 1256 O O . THR A 1 188 ? 19.117 -0.726 -11.905 1.00 98.88 188 THR A O 1
ATOM 1259 N N . GLY A 1 189 ? 18.075 0.416 -10.263 1.00 98.75 189 GLY A N 1
ATOM 1260 C CA . GLY A 1 189 ? 18.529 1.760 -10.622 1.00 98.75 189 GLY A CA 1
ATOM 1261 C C . GLY A 1 189 ? 19.504 2.291 -9.575 1.00 98.75 189 GLY A C 1
ATOM 1262 O O . GLY A 1 189 ? 19.173 2.359 -8.398 1.00 98.75 189 GLY A O 1
ATOM 1263 N N . THR A 1 190 ? 20.720 2.651 -9.981 1.00 98.62 190 THR A N 1
ATOM 1264 C CA . THR A 1 190 ? 21.793 2.974 -9.019 1.00 98.62 190 THR A CA 1
ATOM 1265 C C . THR A 1 190 ? 21.709 4.398 -8.465 1.00 98.62 190 THR A C 1
ATOM 1267 O O . THR A 1 190 ? 22.161 4.641 -7.351 1.00 98.62 190 THR A O 1
ATOM 1270 N N . THR A 1 191 ? 21.171 5.353 -9.230 1.00 98.38 191 THR A N 1
ATOM 1271 C CA . THR A 1 191 ? 21.050 6.771 -8.810 1.00 98.38 191 THR A CA 1
ATOM 1272 C C . THR A 1 191 ? 19.660 7.368 -9.050 1.00 98.38 191 THR A C 1
ATOM 1274 O O . THR A 1 191 ? 19.408 8.520 -8.703 1.00 98.38 191 THR A O 1
ATOM 1277 N N . GLY A 1 192 ? 18.767 6.609 -9.684 1.00 98.00 192 GLY A N 1
ATOM 1278 C CA . GLY A 1 192 ? 17.373 6.948 -9.947 1.00 98.00 192 GLY A CA 1
ATOM 1279 C C . GLY A 1 192 ? 16.440 5.857 -9.427 1.00 98.00 192 GLY A C 1
ATOM 1280 O O . GLY A 1 192 ? 16.750 5.185 -8.443 1.00 98.00 192 GLY A O 1
ATOM 1281 N N . GLY A 1 193 ? 15.294 5.681 -10.083 1.00 98.38 193 GLY A N 1
ATOM 1282 C CA . GLY A 1 193 ? 14.311 4.680 -9.671 1.00 98.38 193 GLY A CA 1
ATOM 1283 C C . GLY A 1 193 ? 14.664 3.270 -10.142 1.00 98.38 193 GLY A C 1
ATOM 1284 O O . GLY A 1 193 ? 15.323 3.094 -11.171 1.00 98.38 193 GLY A O 1
ATOM 1285 N N . GLY A 1 194 ? 14.179 2.257 -9.425 1.00 98.81 194 GLY A N 1
ATOM 1286 C CA . GLY A 1 194 ? 14.184 0.883 -9.918 1.00 98.81 194 GLY A CA 1
ATOM 1287 C C . GLY A 1 194 ? 13.351 0.799 -11.195 1.00 98.81 194 GLY A C 1
ATOM 1288 O O . GLY A 1 194 ? 13.885 0.530 -12.275 1.00 98.81 194 GLY A O 1
ATOM 1289 N N . ILE A 1 195 ? 12.063 1.127 -11.082 1.00 98.94 195 ILE A N 1
ATOM 1290 C CA . ILE A 1 195 ? 11.134 1.244 -12.210 1.00 98.94 195 ILE A CA 1
ATOM 1291 C C . ILE A 1 195 ? 10.435 2.607 -12.159 1.00 98.94 195 ILE A C 1
ATOM 1293 O O . ILE A 1 195 ? 9.761 2.939 -11.186 1.00 98.94 195 ILE A O 1
ATOM 1297 N N . LEU A 1 196 ? 10.590 3.382 -13.232 1.00 98.88 196 LEU A N 1
ATOM 1298 C CA . LEU A 1 196 ? 9.903 4.649 -13.476 1.00 98.88 196 LEU A CA 1
ATOM 1299 C C . LEU A 1 196 ? 8.940 4.457 -14.654 1.00 98.88 196 LEU A C 1
ATOM 1301 O O . LEU A 1 196 ? 9.382 4.258 -15.788 1.00 98.88 196 LEU A O 1
ATOM 1305 N N . ALA A 1 197 ? 7.636 4.510 -14.398 1.00 98.88 197 ALA A N 1
ATOM 1306 C CA . ALA A 1 197 ? 6.597 4.251 -15.387 1.00 98.88 197 ALA A CA 1
ATOM 1307 C C . ALA A 1 197 ? 5.623 5.432 -15.479 1.00 98.88 197 ALA A C 1
ATOM 1309 O O . ALA A 1 197 ? 5.009 5.825 -14.491 1.00 98.88 197 ALA A O 1
ATOM 1310 N N . ILE A 1 198 ? 5.489 6.016 -16.669 1.00 98.75 198 ILE A N 1
ATOM 1311 C CA . ILE A 1 198 ? 4.624 7.174 -16.911 1.00 98.75 198 ILE A CA 1
ATOM 1312 C C . ILE A 1 198 ? 3.713 6.866 -18.092 1.00 98.75 198 ILE A C 1
ATOM 1314 O O . ILE A 1 198 ? 4.193 6.548 -19.182 1.00 98.75 198 ILE A O 1
ATOM 1318 N N . ASN A 1 199 ? 2.406 6.992 -17.894 1.00 98.56 199 ASN A N 1
ATOM 1319 C CA . ASN A 1 199 ? 1.405 6.755 -18.924 1.00 98.56 199 ASN A CA 1
ATOM 1320 C C . ASN A 1 199 ? 0.453 7.947 -19.043 1.00 98.56 199 ASN A C 1
ATOM 1322 O O . ASN A 1 199 ? -0.129 8.385 -18.061 1.00 98.56 199 ASN A O 1
ATOM 1326 N N . GLY A 1 200 ? 0.280 8.466 -20.254 1.00 96.88 200 GLY A N 1
ATOM 1327 C CA . GLY A 1 200 ? -0.727 9.472 -20.604 1.00 96.88 200 GLY A CA 1
ATOM 1328 C C . GLY A 1 200 ? -1.875 8.912 -21.444 1.00 96.88 200 GLY A C 1
ATOM 1329 O O . GLY A 1 200 ? -2.613 9.682 -22.052 1.00 96.88 200 GLY A O 1
ATOM 1330 N N . GLY A 1 201 ? -1.976 7.583 -21.562 1.00 96.00 201 GLY A N 1
ATOM 1331 C CA . GLY A 1 201 ? -2.942 6.897 -22.413 1.00 96.00 201 GLY A CA 1
ATOM 1332 C C . GLY A 1 201 ? -4.149 6.334 -21.657 1.00 96.00 201 GLY A C 1
ATOM 1333 O O . GLY A 1 201 ? -5.023 7.087 -21.229 1.00 96.00 201 GLY A O 1
ATOM 1334 N N . THR A 1 202 ? -4.264 5.006 -21.588 1.00 97.12 202 THR A N 1
ATOM 1335 C CA . THR A 1 202 ? -5.336 4.318 -20.842 1.00 97.12 202 THR A CA 1
ATOM 1336 C C . THR A 1 202 ? -4.804 3.772 -19.523 1.00 97.12 202 THR A C 1
ATOM 1338 O O . THR A 1 202 ? -4.678 4.539 -18.573 1.00 97.12 202 THR A O 1
ATOM 1341 N N . ASP A 1 203 ? -4.460 2.489 -19.484 1.00 98.56 203 ASP A N 1
ATOM 1342 C CA . ASP A 1 203 ? -4.068 1.768 -18.279 1.00 98.56 203 ASP A CA 1
ATOM 1343 C C . ASP A 1 203 ? -2.548 1.780 -18.117 1.00 98.56 203 ASP A C 1
ATOM 1345 O O . ASP A 1 203 ? -1.803 1.783 -19.107 1.00 98.56 203 ASP A O 1
ATOM 1349 N N . LEU A 1 204 ? -2.093 1.761 -16.871 1.00 98.81 204 LEU A N 1
ATOM 1350 C CA . LEU A 1 204 ? -0.709 1.525 -16.493 1.00 98.81 204 LEU A CA 1
ATOM 1351 C C . LEU A 1 204 ? -0.657 0.281 -15.607 1.00 98.81 204 LEU A C 1
ATOM 1353 O O . LEU A 1 204 ? -1.197 0.293 -14.510 1.00 98.81 204 LEU A O 1
ATOM 1357 N N . SER A 1 205 ? 0.011 -0.776 -16.062 1.00 98.81 205 SER A N 1
ATOM 1358 C CA . SER A 1 205 ? 0.243 -1.979 -15.260 1.00 98.81 205 SER A CA 1
ATOM 1359 C C . SER A 1 205 ? 1.736 -2.243 -15.096 1.00 98.81 205 SER A C 1
ATOM 1361 O O . SER A 1 205 ? 2.500 -2.219 -16.067 1.00 98.81 205 SER A O 1
ATOM 1363 N N . VAL A 1 206 ? 2.158 -2.492 -13.858 1.00 98.94 206 VAL A N 1
ATOM 1364 C CA . VAL A 1 206 ? 3.533 -2.843 -13.506 1.00 98.94 206 VAL A CA 1
ATOM 1365 C C . VAL A 1 206 ? 3.526 -4.092 -12.632 1.00 98.94 206 VAL A C 1
ATOM 1367 O O . VAL A 1 206 ? 3.082 -4.065 -11.489 1.00 98.94 206 VAL A O 1
ATOM 1370 N N . THR A 1 207 ? 4.063 -5.191 -13.153 1.00 98.88 207 THR A N 1
ATOM 1371 C CA . THR A 1 207 ? 4.196 -6.463 -12.434 1.00 98.88 207 THR A CA 1
ATOM 1372 C C . THR A 1 207 ? 5.668 -6.831 -12.293 1.00 98.88 207 THR A C 1
ATOM 1374 O O . THR A 1 207 ? 6.338 -7.086 -13.294 1.00 98.88 207 THR A O 1
ATOM 1377 N N . ALA A 1 208 ? 6.171 -6.912 -11.061 1.00 98.69 208 ALA A N 1
ATOM 1378 C CA . ALA A 1 208 ? 7.514 -7.403 -10.766 1.00 98.69 208 ALA A CA 1
ATOM 1379 C C . ALA A 1 208 ? 7.475 -8.679 -9.919 1.00 98.69 208 ALA A C 1
ATOM 1381 O O . ALA A 1 208 ? 7.020 -8.690 -8.774 1.00 98.69 208 ALA A O 1
ATOM 1382 N N . GLY A 1 209 ? 8.005 -9.760 -10.486 1.00 98.25 209 GLY A N 1
ATOM 1383 C CA . GLY A 1 209 ? 8.141 -11.068 -9.850 1.00 98.25 209 GLY A CA 1
ATOM 1384 C C . GLY A 1 209 ? 9.361 -11.205 -8.932 1.00 98.25 209 GLY A C 1
ATOM 1385 O O . GLY A 1 209 ? 9.445 -12.167 -8.175 1.00 98.25 209 GLY A O 1
ATOM 1386 N N . ALA A 1 210 ? 10.314 -10.274 -9.003 1.00 98.56 210 ALA A N 1
ATOM 1387 C CA . ALA A 1 210 ? 11.559 -10.289 -8.235 1.00 98.56 210 ALA A CA 1
ATOM 1388 C C . ALA A 1 210 ? 11.851 -8.913 -7.620 1.00 98.56 210 ALA A C 1
ATOM 1390 O O . ALA A 1 210 ? 11.042 -7.994 -7.717 1.00 98.56 210 ALA A O 1
ATOM 1391 N N . ALA A 1 211 ? 13.001 -8.788 -6.954 1.00 98.69 211 ALA A N 1
ATOM 1392 C CA . ALA A 1 211 ? 13.354 -7.577 -6.228 1.00 98.69 211 ALA A CA 1
ATOM 1393 C C . ALA A 1 211 ? 13.524 -6.356 -7.149 1.00 98.69 211 ALA A C 1
ATOM 1395 O O . ALA A 1 211 ? 14.160 -6.445 -8.205 1.00 98.69 211 ALA A O 1
ATOM 1396 N N . VAL A 1 212 ? 13.018 -5.207 -6.707 1.00 98.94 212 VAL A N 1
ATOM 1397 C CA . VAL A 1 212 ? 13.160 -3.911 -7.378 1.00 98.94 212 VAL A CA 1
ATOM 1398 C C . VAL A 1 212 ? 13.824 -2.935 -6.417 1.00 98.94 212 VAL A C 1
ATOM 1400 O O . VAL A 1 212 ? 13.337 -2.711 -5.314 1.00 98.94 212 VAL A O 1
ATOM 1403 N N . SER A 1 213 ? 14.943 -2.343 -6.826 1.00 98.81 213 SER A N 1
ATOM 1404 C CA . SER A 1 213 ? 15.684 -1.387 -6.002 1.00 98.81 213 SER A CA 1
ATOM 1405 C C . SER A 1 213 ? 16.030 -0.129 -6.791 1.00 98.81 213 SER A C 1
ATOM 1407 O O . SER A 1 213 ? 16.527 -0.214 -7.916 1.00 98.81 213 SER A O 1
ATOM 1409 N N . GLY A 1 214 ? 15.781 1.033 -6.197 1.00 98.75 214 GLY A N 1
ATOM 1410 C CA . GLY A 1 214 ? 16.238 2.325 -6.692 1.00 98.75 214 GLY A CA 1
ATOM 1411 C C . GLY A 1 214 ? 16.792 3.196 -5.572 1.00 98.75 214 GLY A C 1
ATOM 1412 O O . GLY A 1 214 ? 16.400 3.065 -4.412 1.00 98.75 214 GLY A O 1
ATOM 1413 N N . ASP A 1 215 ? 17.695 4.108 -5.927 1.00 98.69 215 ASP A N 1
ATOM 1414 C CA . ASP A 1 215 ? 18.194 5.118 -4.988 1.00 98.69 215 ASP A CA 1
ATOM 1415 C C . ASP A 1 215 ? 17.105 6.141 -4.632 1.00 98.69 215 ASP A C 1
ATOM 1417 O O . ASP A 1 215 ? 16.979 6.579 -3.494 1.00 98.69 215 ASP A O 1
ATOM 1421 N N . THR A 1 216 ? 16.260 6.512 -5.594 1.00 98.50 216 THR A N 1
ATOM 1422 C CA . THR A 1 216 ? 15.137 7.417 -5.323 1.00 98.50 216 THR A CA 1
ATOM 1423 C C . THR A 1 216 ? 13.890 6.640 -4.927 1.00 98.50 216 THR A C 1
ATOM 1425 O O . THR A 1 216 ? 13.472 6.716 -3.776 1.00 98.50 216 THR A O 1
ATOM 1428 N N . TYR A 1 217 ? 13.345 5.863 -5.861 1.00 98.75 217 TYR A N 1
ATOM 1429 C CA . TYR A 1 217 ? 12.118 5.084 -5.698 1.00 98.75 217 TYR A CA 1
ATOM 1430 C C . TYR A 1 217 ? 12.364 3.618 -6.036 1.00 98.75 217 TYR A C 1
ATOM 1432 O O . TYR A 1 217 ? 13.093 3.332 -6.989 1.00 98.75 217 TYR A O 1
ATOM 1440 N N . GLY A 1 218 ? 11.706 2.689 -5.346 1.00 98.81 218 GLY A N 1
ATOM 1441 C CA . GLY A 1 218 ? 11.595 1.323 -5.863 1.00 98.81 218 GLY A CA 1
ATOM 1442 C C . GLY A 1 218 ? 10.720 1.331 -7.118 1.00 98.81 218 GLY A C 1
ATOM 1443 O O . GLY A 1 218 ? 11.199 1.079 -8.229 1.00 98.81 218 GLY A O 1
ATOM 1444 N N . PHE A 1 219 ? 9.470 1.754 -6.934 1.00 98.81 219 PHE A N 1
ATOM 1445 C CA . PHE A 1 219 ? 8.510 2.063 -7.988 1.00 98.81 219 PHE A CA 1
ATOM 1446 C C . PHE A 1 219 ? 8.097 3.531 -7.958 1.00 98.81 219 PHE A C 1
ATOM 1448 O O . PHE A 1 219 ? 7.699 4.051 -6.920 1.00 98.81 219 PHE A O 1
ATOM 1455 N N . PHE A 1 220 ? 8.107 4.164 -9.126 1.00 98.88 220 PHE A N 1
ATOM 1456 C CA . PHE A 1 220 ? 7.374 5.397 -9.385 1.00 98.88 220 PHE A CA 1
ATOM 1457 C C . PHE A 1 220 ? 6.454 5.149 -10.576 1.00 98.88 220 PHE A C 1
ATOM 1459 O O . PHE A 1 220 ? 6.935 4.921 -11.691 1.00 98.88 220 PHE A O 1
ATOM 1466 N N . ALA A 1 221 ? 5.146 5.181 -10.351 1.00 98.88 221 ALA A N 1
ATOM 1467 C CA . ALA A 1 221 ? 4.146 4.956 -11.382 1.00 98.88 221 ALA A CA 1
ATOM 1468 C C . ALA A 1 221 ? 3.170 6.130 -11.433 1.00 98.88 221 ALA A C 1
ATOM 1470 O O . ALA A 1 221 ? 2.513 6.443 -10.444 1.00 98.88 221 ALA A O 1
ATOM 1471 N N . PHE A 1 222 ? 3.062 6.769 -12.595 1.00 98.69 222 PHE A N 1
ATOM 1472 C CA . PHE A 1 222 ? 2.140 7.879 -12.805 1.00 98.69 222 PHE A CA 1
ATOM 1473 C C . PHE A 1 222 ? 1.285 7.634 -14.047 1.00 98.69 222 PHE A C 1
ATOM 1475 O O . PHE A 1 222 ? 1.777 7.675 -15.178 1.00 98.69 222 PHE A O 1
ATOM 1482 N N . ASN A 1 223 ? -0.010 7.411 -13.835 1.00 98.50 223 ASN A N 1
ATOM 1483 C CA . ASN A 1 223 ? -1.012 7.367 -14.884 1.00 98.50 223 ASN A CA 1
ATOM 1484 C C . ASN A 1 223 ? -1.806 8.686 -14.960 1.00 98.50 223 ASN A C 1
ATOM 1486 O O . ASN A 1 223 ? -2.732 8.916 -14.191 1.00 98.50 223 ASN A O 1
ATOM 1490 N N . TYR A 1 224 ? -1.464 9.533 -15.933 1.00 96.00 224 TYR A N 1
ATOM 1491 C CA . TYR A 1 224 ? -2.295 10.656 -16.398 1.00 96.00 224 TYR A CA 1
ATOM 1492 C C . TYR A 1 224 ? -3.413 10.201 -17.351 1.00 96.00 224 TYR A C 1
ATOM 1494 O O . TYR A 1 224 ? -4.150 11.024 -17.899 1.00 96.00 224 TYR A O 1
ATOM 1502 N N . GLY A 1 225 ? -3.440 8.907 -17.672 1.00 95.19 225 GLY A N 1
ATOM 1503 C CA . GLY A 1 225 ? -4.398 8.310 -18.578 1.00 95.19 225 GLY A CA 1
ATOM 1504 C C . GLY A 1 225 ? -5.804 8.212 -17.995 1.00 95.19 225 GLY A C 1
ATOM 1505 O O . GLY A 1 225 ? -6.067 8.537 -16.847 1.00 95.19 225 GLY A O 1
ATOM 1506 N N . THR A 1 226 ? -6.719 7.725 -18.827 1.00 96.31 226 THR A N 1
ATOM 1507 C CA . THR A 1 226 ? -8.139 7.538 -18.462 1.00 96.31 226 THR A CA 1
ATOM 1508 C C . THR A 1 226 ? -8.447 6.175 -17.839 1.00 96.31 226 THR A C 1
ATOM 1510 O O . THR A 1 226 ? -9.594 5.922 -17.496 1.00 96.31 226 THR A O 1
ATOM 1513 N N . GLY A 1 227 ? -7.460 5.279 -17.771 1.00 97.88 227 GLY A N 1
ATOM 1514 C CA . GLY A 1 227 ? -7.628 3.893 -17.331 1.00 97.88 227 GLY A CA 1
ATOM 1515 C C . GLY A 1 227 ? -7.118 3.634 -15.917 1.00 97.88 227 GLY A C 1
ATOM 1516 O O . GLY A 1 227 ? -6.855 4.566 -15.162 1.00 97.88 227 GLY A O 1
ATOM 1517 N N . ALA A 1 228 ? -6.979 2.367 -15.549 1.00 98.62 228 ALA A N 1
ATOM 1518 C CA . ALA A 1 228 ? -6.537 1.970 -14.217 1.00 98.62 228 ALA A CA 1
ATOM 1519 C C . ALA A 1 228 ? -5.008 2.041 -14.061 1.00 98.62 228 ALA A C 1
ATOM 1521 O O . ALA A 1 228 ? -4.262 1.929 -15.039 1.00 98.62 228 ALA A O 1
ATOM 1522 N N . LEU A 1 229 ? -4.543 2.180 -12.819 1.00 98.88 229 LEU A N 1
ATOM 1523 C CA . LEU A 1 229 ? -3.157 1.942 -12.422 1.00 98.88 229 LEU A CA 1
ATOM 1524 C C . LEU A 1 229 ? -3.097 0.692 -11.539 1.00 98.88 229 LEU A C 1
ATOM 1526 O O . LEU A 1 229 ? -3.685 0.663 -10.463 1.00 98.88 229 LEU A O 1
ATOM 1530 N N . GLU A 1 230 ? -2.358 -0.324 -11.976 1.00 98.94 230 GLU A N 1
ATOM 1531 C CA . GLU A 1 230 ? -2.133 -1.562 -11.231 1.00 98.94 230 GLU A CA 1
ATOM 1532 C C . GLU A 1 230 ? -0.637 -1.795 -10.988 1.00 98.94 230 GLU A C 1
ATOM 1534 O O . GLU A 1 230 ? 0.173 -1.787 -11.919 1.00 98.94 230 GLU A O 1
ATOM 1539 N N . ILE A 1 231 ? -0.263 -2.039 -9.732 1.00 98.94 231 ILE A N 1
ATOM 1540 C CA . ILE A 1 231 ? 1.093 -2.430 -9.339 1.00 98.94 231 ILE A CA 1
ATOM 1541 C C . ILE A 1 231 ? 1.029 -3.755 -8.586 1.00 98.94 231 ILE A C 1
ATOM 1543 O O . ILE A 1 231 ? 0.375 -3.856 -7.553 1.00 98.94 231 ILE A O 1
ATOM 1547 N N . THR A 1 232 ? 1.768 -4.756 -9.057 1.00 98.88 232 THR A N 1
ATOM 1548 C CA . THR A 1 232 ? 1.988 -6.017 -8.339 1.00 98.88 232 THR A CA 1
ATOM 1549 C C . THR A 1 232 ? 3.475 -6.204 -8.071 1.00 98.88 232 THR A C 1
ATOM 1551 O O . THR A 1 232 ? 4.270 -6.386 -8.996 1.00 98.88 232 THR A O 1
ATOM 1554 N N . ALA A 1 233 ? 3.854 -6.196 -6.796 1.00 98.62 233 ALA A N 1
ATOM 1555 C CA . ALA A 1 233 ? 5.221 -6.397 -6.334 1.00 98.62 233 ALA A CA 1
ATOM 1556 C C . ALA A 1 233 ? 5.320 -7.702 -5.533 1.00 98.62 233 ALA A C 1
ATOM 1558 O O . ALA A 1 233 ? 5.045 -7.731 -4.335 1.00 98.62 233 ALA A O 1
ATOM 1559 N N . ALA A 1 234 ? 5.693 -8.800 -6.192 1.00 98.19 234 ALA A N 1
ATOM 1560 C CA . ALA A 1 234 ? 5.845 -10.097 -5.528 1.00 98.19 234 ALA A CA 1
ATOM 1561 C C . ALA A 1 234 ? 7.192 -10.237 -4.796 1.00 98.19 234 ALA A C 1
ATOM 1563 O O . ALA A 1 234 ? 7.296 -10.991 -3.832 1.00 98.19 234 ALA A O 1
ATOM 1564 N N . GLY A 1 235 ? 8.229 -9.539 -5.270 1.00 97.06 235 GLY A N 1
ATOM 1565 C CA . GLY A 1 235 ? 9.533 -9.458 -4.610 1.00 97.06 235 GLY A CA 1
ATOM 1566 C C . GLY A 1 235 ? 9.689 -8.195 -3.762 1.00 97.06 235 GLY A C 1
ATOM 1567 O O . GLY A 1 235 ? 8.851 -7.300 -3.804 1.00 97.06 235 GLY A O 1
ATOM 1568 N N . THR A 1 236 ? 10.797 -8.114 -3.020 1.00 98.56 236 THR A N 1
ATOM 1569 C CA . THR A 1 236 ? 11.132 -6.940 -2.202 1.00 98.56 236 THR A CA 1
ATOM 1570 C C . THR A 1 236 ? 11.280 -5.676 -3.049 1.00 98.56 236 THR A C 1
ATOM 1572 O O . THR A 1 236 ? 11.957 -5.690 -4.079 1.00 98.56 236 THR A O 1
ATOM 1575 N N . VAL A 1 237 ? 10.718 -4.568 -2.582 1.00 98.94 237 VAL A N 1
ATOM 1576 C CA . VAL A 1 237 ? 10.820 -3.245 -3.196 1.00 98.94 237 VAL A CA 1
ATOM 1577 C C . VAL A 1 237 ? 11.580 -2.312 -2.268 1.00 98.94 237 VAL A C 1
ATOM 1579 O O . VAL A 1 237 ? 11.266 -2.210 -1.086 1.00 98.94 237 VAL A O 1
ATOM 1582 N N . THR A 1 238 ? 12.572 -1.599 -2.790 1.00 98.88 238 THR A N 1
ATOM 1583 C CA . THR A 1 238 ? 13.354 -0.646 -1.995 1.00 98.88 238 THR A CA 1
ATOM 1584 C C . THR A 1 238 ? 13.575 0.662 -2.745 1.00 98.88 238 THR A C 1
ATOM 1586 O O . THR A 1 238 ? 14.220 0.665 -3.793 1.00 98.88 238 THR A O 1
ATOM 1589 N N . GLY A 1 239 ? 13.099 1.771 -2.177 1.00 98.81 239 GLY A N 1
ATOM 1590 C CA . GLY A 1 239 ? 13.510 3.133 -2.526 1.00 98.81 239 GLY A CA 1
ATOM 1591 C C . GLY A 1 239 ? 14.349 3.716 -1.393 1.00 98.81 239 GLY A C 1
ATOM 1592 O O . GLY A 1 239 ? 13.845 3.902 -0.292 1.00 98.81 239 GLY A O 1
ATOM 1593 N N . THR A 1 240 ? 15.643 3.964 -1.595 1.00 98.62 240 THR A N 1
ATOM 1594 C CA . THR A 1 240 ? 16.526 4.282 -0.452 1.00 98.62 240 THR A CA 1
ATOM 1595 C C . THR A 1 240 ? 16.353 5.705 0.080 1.00 98.62 240 THR A C 1
ATOM 1597 O O . THR A 1 240 ? 16.560 5.930 1.272 1.00 98.62 240 THR A O 1
ATOM 1600 N N . ARG A 1 241 ? 15.997 6.672 -0.776 1.00 98.44 241 ARG A N 1
ATOM 1601 C CA . ARG A 1 241 ? 15.883 8.092 -0.408 1.00 98.44 241 ARG A CA 1
ATOM 1602 C C . ARG A 1 241 ? 14.447 8.605 -0.326 1.00 98.44 241 ARG A C 1
ATOM 1604 O O . ARG A 1 241 ? 14.184 9.467 0.509 1.00 98.44 241 ARG A O 1
ATOM 1611 N N . PHE A 1 242 ? 13.562 8.142 -1.203 1.00 98.44 242 PHE A N 1
ATOM 1612 C CA . PHE A 1 242 ? 12.144 8.505 -1.201 1.00 98.44 242 PHE A CA 1
ATOM 1613 C C . PHE A 1 242 ? 11.310 7.260 -0.919 1.00 98.44 242 PHE A C 1
ATOM 1615 O O . PHE A 1 242 ? 11.596 6.554 0.046 1.00 98.44 242 PHE A O 1
ATOM 1622 N N . ASP A 1 243 ? 10.285 7.001 -1.720 1.00 98.88 243 ASP A N 1
ATOM 1623 C CA . ASP A 1 243 ? 9.284 6.002 -1.394 1.00 98.88 243 ASP A CA 1
ATOM 1624 C C . ASP A 1 243 ? 9.656 4.623 -1.938 1.00 98.88 243 ASP A C 1
ATOM 1626 O O . ASP A 1 243 ? 10.264 4.493 -3.008 1.00 98.88 243 ASP A O 1
ATOM 1630 N N . GLY A 1 244 ? 9.266 3.571 -1.220 1.00 98.88 244 GLY A N 1
ATOM 1631 C CA . GLY A 1 244 ? 9.334 2.216 -1.762 1.00 98.88 244 GLY A CA 1
ATOM 1632 C C . GLY A 1 244 ? 8.468 2.121 -3.018 1.00 98.88 244 GLY A C 1
ATOM 1633 O O . GLY A 1 244 ? 8.959 1.770 -4.094 1.00 98.88 244 GLY A O 1
ATOM 1634 N N . ILE A 1 245 ? 7.202 2.522 -2.890 1.00 98.94 245 ILE A N 1
ATOM 1635 C CA . ILE A 1 245 ? 6.234 2.633 -3.984 1.00 98.94 245 ILE A CA 1
ATOM 1636 C C . ILE A 1 245 ? 5.575 4.007 -3.934 1.00 98.94 245 ILE A C 1
ATOM 1638 O O . ILE A 1 245 ? 4.959 4.346 -2.933 1.00 98.94 245 ILE A O 1
ATOM 1642 N N . GLN A 1 246 ? 5.639 4.760 -5.029 1.00 98.88 246 GLN A N 1
ATOM 1643 C CA . GLN A 1 246 ? 4.802 5.936 -5.251 1.00 98.88 246 GLN A CA 1
ATOM 1644 C C . GLN A 1 246 ? 3.904 5.694 -6.466 1.00 98.88 246 GLN A C 1
ATOM 1646 O O . GLN A 1 246 ? 4.403 5.443 -7.569 1.00 98.88 246 GLN A O 1
ATOM 1651 N N . ALA A 1 247 ? 2.589 5.776 -6.265 1.00 98.88 247 ALA A N 1
ATOM 1652 C CA . ALA A 1 247 ? 1.596 5.538 -7.302 1.00 98.88 247 ALA A CA 1
ATOM 1653 C C . ALA A 1 247 ? 0.592 6.692 -7.386 1.00 98.88 247 ALA A C 1
ATOM 1655 O O . ALA A 1 247 ? -0.126 6.974 -6.428 1.00 98.88 247 ALA A O 1
ATOM 1656 N N . THR A 1 248 ? 0.517 7.330 -8.553 1.00 98.69 248 THR A N 1
ATOM 1657 C CA . THR A 1 248 ? -0.435 8.410 -8.832 1.00 98.69 248 THR A CA 1
ATOM 1658 C C . THR A 1 248 ? -1.307 8.042 -10.023 1.00 98.69 248 THR A C 1
ATOM 1660 O O . THR A 1 248 ? -0.791 7.694 -11.090 1.00 98.69 248 THR A O 1
ATOM 1663 N N . ASN A 1 249 ? -2.623 8.143 -9.863 1.00 98.38 249 ASN A N 1
ATOM 1664 C CA . ASN A 1 249 ? -3.587 7.811 -10.907 1.00 98.38 249 ASN A CA 1
ATOM 1665 C C . ASN A 1 249 ? -4.641 8.910 -11.047 1.00 98.38 249 ASN A C 1
ATOM 1667 O O . ASN A 1 249 ? -5.254 9.304 -10.064 1.00 98.38 249 ASN A O 1
ATOM 1671 N N . GLU A 1 250 ? -4.870 9.381 -12.272 1.00 97.06 250 GLU A N 1
ATOM 1672 C CA . GLU A 1 250 ? -5.966 10.312 -12.593 1.00 97.06 250 GLU A CA 1
ATOM 1673 C C . GLU A 1 250 ? -7.102 9.638 -13.392 1.00 97.06 250 GLU A C 1
ATOM 1675 O O . GLU A 1 250 ? -8.022 10.314 -13.849 1.00 97.06 250 GLU A O 1
ATOM 1680 N N . GLY A 1 251 ? -7.024 8.315 -13.592 1.00 96.62 251 GLY A N 1
ATOM 1681 C CA . GLY A 1 251 ? -7.985 7.526 -14.368 1.00 96.62 251 GLY A CA 1
ATOM 1682 C C . GLY A 1 251 ? -9.040 6.808 -13.518 1.00 96.62 251 GLY A C 1
ATOM 1683 O O . GLY A 1 251 ? -9.683 7.430 -12.688 1.00 96.62 251 GLY A O 1
ATOM 1684 N N . THR A 1 252 ? -9.262 5.510 -13.749 1.00 97.44 252 THR A N 1
ATOM 1685 C CA . THR A 1 252 ? -10.303 4.720 -13.051 1.00 97.44 252 THR A CA 1
ATOM 1686 C C . THR A 1 252 ? -9.807 4.165 -11.716 1.00 97.44 252 THR A C 1
ATOM 1688 O O . THR A 1 252 ? -9.690 4.931 -10.782 1.00 97.44 252 THR A O 1
ATOM 1691 N N . ASP A 1 253 ? -9.503 2.873 -11.577 1.00 98.44 253 ASP A N 1
ATOM 1692 C CA . ASP A 1 253 ? -9.052 2.302 -10.299 1.00 98.44 253 ASP A CA 1
ATOM 1693 C C . ASP A 1 253 ? -7.535 2.468 -10.078 1.00 98.44 253 ASP A C 1
ATOM 1695 O O . ASP A 1 253 ? -6.756 2.406 -11.035 1.00 98.44 253 ASP A O 1
ATOM 1699 N N . LEU A 1 254 ? -7.105 2.628 -8.821 1.00 98.75 254 LEU A N 1
ATOM 1700 C CA . LEU A 1 254 ? -5.715 2.469 -8.378 1.00 98.75 254 LEU A CA 1
ATOM 1701 C C . LEU A 1 254 ? -5.613 1.229 -7.483 1.00 98.75 254 LEU A C 1
ATOM 1703 O O . LEU A 1 254 ? -6.197 1.192 -6.405 1.00 98.75 254 LEU A O 1
ATOM 1707 N N . THR A 1 255 ? -4.856 0.219 -7.912 1.00 98.88 255 THR A N 1
ATOM 1708 C CA . THR A 1 255 ? -4.619 -1.012 -7.145 1.00 98.88 255 THR A CA 1
ATOM 1709 C C . THR A 1 255 ? -3.128 -1.266 -6.929 1.00 98.88 255 THR A C 1
ATOM 1711 O O . THR A 1 255 ? -2.347 -1.285 -7.881 1.00 98.88 255 THR A O 1
ATOM 1714 N N . ILE A 1 256 ? -2.731 -1.524 -5.682 1.00 98.94 256 ILE A N 1
ATOM 1715 C CA . ILE A 1 256 ? -1.374 -1.953 -5.315 1.00 98.94 256 ILE A CA 1
ATOM 1716 C C . ILE A 1 256 ? -1.447 -3.271 -4.547 1.00 98.94 256 ILE A C 1
ATOM 1718 O O . ILE A 1 256 ? -2.115 -3.365 -3.522 1.00 98.94 256 ILE A O 1
ATOM 1722 N N . THR A 1 257 ? -0.703 -4.276 -5.001 1.00 98.88 257 THR A N 1
ATOM 1723 C CA . THR A 1 257 ? -0.474 -5.532 -4.277 1.00 98.88 257 THR A CA 1
ATOM 1724 C C . THR A 1 257 ? 1.003 -5.650 -3.908 1.00 98.88 257 THR A C 1
ATOM 1726 O O . THR A 1 257 ? 1.845 -5.974 -4.750 1.00 98.88 257 THR A O 1
ATOM 1729 N N . ALA A 1 258 ? 1.318 -5.403 -2.638 1.00 98.69 258 ALA A N 1
ATOM 1730 C CA . ALA A 1 258 ? 2.636 -5.604 -2.045 1.00 98.69 258 ALA A CA 1
ATOM 1731 C C . ALA A 1 258 ? 2.734 -7.027 -1.467 1.00 98.69 258 ALA A C 1
ATOM 1733 O O . ALA A 1 258 ? 2.432 -7.275 -0.298 1.00 98.69 258 ALA A O 1
ATOM 1734 N N . GLY A 1 259 ? 3.109 -7.981 -2.323 1.00 98.25 259 GLY A N 1
ATOM 1735 C CA . GLY A 1 259 ? 3.316 -9.383 -1.953 1.00 98.25 259 GLY A CA 1
ATOM 1736 C C . GLY A 1 259 ? 4.650 -9.643 -1.246 1.00 98.25 259 GLY A C 1
ATOM 1737 O O . GLY A 1 259 ? 4.731 -10.548 -0.420 1.00 98.25 259 GLY A O 1
ATOM 1738 N N . GLY A 1 260 ? 5.682 -8.859 -1.569 1.00 98.25 260 GLY A N 1
ATOM 1739 C CA . GLY A 1 260 ? 6.964 -8.833 -0.862 1.00 98.25 260 GLY A CA 1
ATOM 1740 C C . GLY A 1 260 ? 7.120 -7.595 0.023 1.00 98.25 260 GLY A C 1
ATOM 1741 O O . GLY A 1 260 ? 6.279 -6.698 0.009 1.00 98.25 260 GLY A O 1
ATOM 1742 N N . ASP A 1 261 ? 8.220 -7.541 0.777 1.00 98.81 261 ASP A N 1
ATOM 1743 C CA . ASP A 1 261 ? 8.522 -6.400 1.648 1.00 98.81 261 ASP A CA 1
ATOM 1744 C C . ASP A 1 261 ? 8.735 -5.113 0.839 1.00 98.81 261 ASP A C 1
ATOM 1746 O O . ASP A 1 261 ? 9.415 -5.118 -0.188 1.00 98.81 261 ASP A O 1
ATOM 1750 N N . VAL A 1 262 ? 8.208 -3.995 1.323 1.00 98.94 262 VAL A N 1
ATOM 1751 C CA . VAL A 1 262 ? 8.378 -2.665 0.739 1.00 98.94 262 VAL A CA 1
ATOM 1752 C C . VAL A 1 262 ? 9.103 -1.779 1.740 1.00 98.94 262 VAL A C 1
ATOM 1754 O O . VAL A 1 262 ? 8.702 -1.660 2.894 1.00 98.94 262 VAL A O 1
ATOM 1757 N N . THR A 1 263 ? 10.176 -1.128 1.310 1.00 98.88 263 THR A N 1
ATOM 1758 C CA . THR A 1 263 ? 10.935 -0.193 2.144 1.00 98.88 263 THR A CA 1
ATOM 1759 C C . THR A 1 263 ? 11.163 1.111 1.400 1.00 98.88 263 THR A C 1
ATOM 1761 O O . THR A 1 263 ? 11.677 1.099 0.279 1.00 98.88 263 THR A O 1
ATOM 1764 N N . GLY A 1 264 ? 10.832 2.230 2.037 1.00 98.88 264 GLY A N 1
ATOM 1765 C CA . GLY A 1 264 ? 11.197 3.558 1.560 1.00 98.88 264 GLY A CA 1
ATOM 1766 C C . GLY A 1 264 ? 11.970 4.356 2.597 1.00 98.88 264 GLY A C 1
ATOM 1767 O O . GLY A 1 264 ? 11.696 4.271 3.790 1.00 98.88 264 GLY A O 1
ATOM 1768 N N . GLY A 1 265 ? 12.935 5.153 2.142 1.00 98.69 265 GLY A N 1
ATOM 1769 C CA . GLY A 1 265 ? 13.652 6.110 2.986 1.00 98.69 265 GLY A CA 1
ATOM 1770 C C . GLY A 1 265 ? 12.771 7.256 3.494 1.00 98.69 265 GLY A C 1
ATOM 1771 O O . GLY A 1 265 ? 13.040 7.803 4.564 1.00 98.69 265 GLY A O 1
ATOM 1772 N N . MET A 1 266 ? 11.715 7.603 2.750 1.00 98.62 266 MET A N 1
ATOM 1773 C CA . MET A 1 266 ? 10.668 8.527 3.183 1.00 98.62 266 MET A CA 1
ATOM 1774 C C . MET A 1 266 ? 9.425 7.742 3.602 1.00 98.62 266 MET A C 1
ATOM 1776 O O . MET A 1 266 ? 9.282 7.502 4.798 1.00 98.62 266 MET A O 1
ATOM 1780 N N . ASN A 1 267 ? 8.599 7.276 2.660 1.00 98.88 267 ASN A N 1
ATOM 1781 C CA . ASN A 1 267 ? 7.438 6.437 2.961 1.00 98.88 267 ASN A CA 1
ATOM 1782 C C . ASN A 1 267 ? 7.584 5.022 2.398 1.00 98.88 267 ASN A C 1
ATOM 1784 O O . ASN A 1 267 ? 8.207 4.832 1.357 1.00 98.88 267 ASN A O 1
ATOM 1788 N N . GLY A 1 268 ? 6.966 4.017 3.014 1.00 98.88 268 GLY A N 1
ATOM 1789 C CA . GLY A 1 268 ? 6.921 2.681 2.411 1.00 98.88 268 GLY A CA 1
ATOM 1790 C C . GLY A 1 268 ? 6.117 2.693 1.106 1.00 98.88 268 GLY A C 1
ATOM 1791 O O . GLY A 1 268 ? 6.659 2.414 0.032 1.00 98.88 268 GLY A O 1
ATOM 1792 N N . ILE A 1 269 ? 4.841 3.070 1.195 1.00 98.94 269 ILE A N 1
ATOM 1793 C CA . ILE A 1 269 ? 3.909 3.197 0.066 1.00 98.94 269 ILE A CA 1
ATOM 1794 C C . ILE A 1 269 ? 3.225 4.567 0.124 1.00 98.94 269 ILE A C 1
ATOM 1796 O O . ILE A 1 269 ? 2.751 4.962 1.182 1.00 98.94 269 ILE A O 1
ATOM 1800 N N . VAL A 1 270 ? 3.136 5.256 -1.015 1.00 98.88 270 VAL A N 1
ATOM 1801 C CA . VAL A 1 270 ? 2.348 6.484 -1.196 1.00 98.88 270 VAL A CA 1
ATOM 1802 C C . VAL A 1 270 ? 1.341 6.289 -2.322 1.00 98.88 270 VAL A C 1
ATOM 1804 O O . VAL A 1 270 ? 1.725 5.933 -3.445 1.00 98.88 270 VAL A O 1
ATOM 1807 N N . THR A 1 271 ? 0.073 6.576 -2.042 1.00 98.56 271 THR A N 1
ATOM 1808 C CA . THR A 1 271 ? -1.009 6.606 -3.033 1.00 98.56 271 THR A CA 1
ATOM 1809 C C . THR A 1 271 ? -1.533 8.017 -3.237 1.00 98.56 271 THR A C 1
ATOM 1811 O O . THR A 1 271 ? -1.730 8.762 -2.288 1.00 98.56 271 THR A O 1
ATOM 1814 N N . ASP A 1 272 ? -1.777 8.386 -4.490 1.00 97.50 272 ASP A N 1
ATOM 1815 C CA . ASP A 1 272 ? -2.450 9.631 -4.863 1.00 97.50 272 ASP A CA 1
ATOM 1816 C C . ASP A 1 272 ? -3.433 9.324 -5.994 1.00 97.50 272 ASP A C 1
ATOM 1818 O O . ASP A 1 272 ? -3.097 9.363 -7.184 1.00 97.50 272 ASP A O 1
ATOM 1822 N N . HIS A 1 273 ? -4.633 8.904 -5.604 1.00 96.56 273 HIS A N 1
ATOM 1823 C CA . HIS A 1 273 ? -5.693 8.519 -6.519 1.00 96.56 273 HIS A CA 1
ATOM 1824 C C . HIS A 1 273 ? -6.682 9.669 -6.687 1.00 96.56 273 HIS A C 1
ATOM 1826 O O . HIS A 1 273 ? -7.427 10.004 -5.776 1.00 96.56 273 HIS A O 1
ATOM 1832 N N . ARG A 1 274 ? -6.676 10.294 -7.861 1.00 94.50 274 ARG A N 1
ATOM 1833 C CA . ARG A 1 274 ? -7.486 11.480 -8.197 1.00 94.50 274 ARG A CA 1
ATOM 1834 C C . ARG A 1 274 ? -8.589 11.173 -9.206 1.00 94.50 274 ARG A C 1
ATOM 1836 O O . ARG A 1 274 ? -9.192 12.087 -9.768 1.00 94.50 274 ARG A O 1
ATOM 1843 N N . GLY A 1 275 ? -8.750 9.889 -9.504 1.00 92.62 275 GLY A N 1
ATOM 1844 C CA . GLY A 1 275 ? -9.721 9.362 -10.441 1.00 92.62 275 GLY A CA 1
ATOM 1845 C C . GLY A 1 275 ? -11.134 9.269 -9.878 1.00 92.62 275 GLY A C 1
ATOM 1846 O O . GLY A 1 275 ? -11.448 9.865 -8.857 1.00 92.62 275 GLY A O 1
ATOM 1847 N N . ASP A 1 276 ? -11.998 8.527 -10.569 1.00 90.00 276 ASP A N 1
ATOM 1848 C CA . ASP A 1 276 ? -13.372 8.236 -10.128 1.00 90.00 276 ASP A CA 1
ATOM 1849 C C . ASP A 1 276 ? -13.600 6.761 -9.745 1.00 90.00 276 ASP A C 1
ATOM 1851 O O . ASP A 1 276 ? -14.686 6.403 -9.281 1.00 90.00 276 ASP A O 1
ATOM 1855 N N . GLY A 1 277 ? -12.594 5.904 -9.946 1.00 94.56 277 GLY A N 1
ATOM 1856 C CA . GLY A 1 277 ? -12.618 4.496 -9.555 1.00 94.56 277 GLY A CA 1
ATOM 1857 C C . GLY A 1 277 ? -12.167 4.259 -8.116 1.00 94.56 277 GLY A C 1
ATOM 1858 O O . GLY A 1 277 ? -11.930 5.195 -7.359 1.00 94.56 277 GLY A O 1
ATOM 1859 N N . ALA A 1 278 ? -12.043 2.997 -7.722 1.00 96.44 278 ALA A N 1
ATOM 1860 C CA . ALA A 1 278 ? -11.657 2.610 -6.370 1.00 96.44 278 ALA A CA 1
ATOM 1861 C C . ALA A 1 278 ? -10.142 2.729 -6.129 1.00 96.44 278 ALA A C 1
ATOM 1863 O O . ALA A 1 278 ? -9.333 2.452 -7.017 1.00 96.44 278 ALA A O 1
ATOM 1864 N N . LEU A 1 279 ? -9.767 3.064 -4.892 1.00 98.12 279 LEU A N 1
ATOM 1865 C CA . LEU A 1 279 ? -8.412 2.905 -4.370 1.00 98.12 279 LEU A CA 1
ATOM 1866 C C . LEU A 1 279 ? -8.339 1.629 -3.521 1.00 98.12 279 LEU A C 1
ATOM 1868 O O . LEU A 1 279 ? -9.119 1.467 -2.583 1.00 98.12 279 LEU A O 1
ATOM 1872 N N . GLY 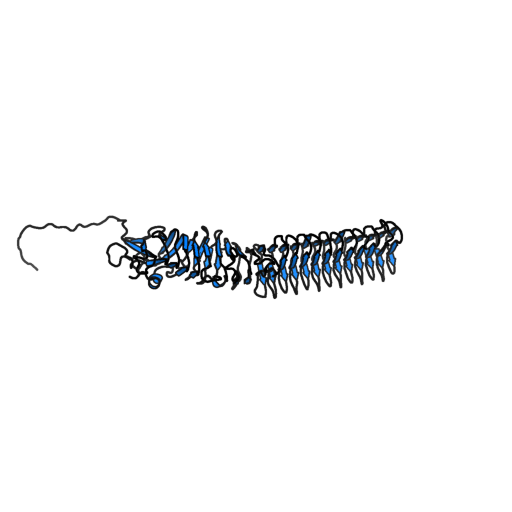A 1 280 ? -7.401 0.738 -3.844 1.00 98.69 280 GLY A N 1
ATOM 1873 C CA . GLY A 1 280 ? -7.143 -0.494 -3.105 1.00 98.69 280 GLY A CA 1
ATOM 1874 C C . GLY A 1 280 ? -5.650 -0.761 -2.913 1.00 98.69 280 GLY A C 1
ATOM 1875 O O . GLY A 1 280 ? -4.892 -0.838 -3.879 1.00 98.69 280 GLY A O 1
ATOM 1876 N N . VAL A 1 281 ? -5.220 -0.970 -1.672 1.00 98.94 281 VAL A N 1
ATOM 1877 C CA . VAL A 1 281 ? -3.847 -1.363 -1.330 1.00 98.94 281 VAL A CA 1
ATOM 1878 C C . VAL A 1 281 ? -3.887 -2.627 -0.489 1.00 98.94 281 VAL A C 1
ATOM 1880 O O . VAL A 1 281 ? -4.496 -2.661 0.571 1.00 98.94 281 VAL A O 1
ATOM 1883 N N . THR A 1 282 ? -3.227 -3.681 -0.953 1.00 98.88 282 THR A N 1
ATOM 1884 C CA . THR A 1 282 ? -3.114 -4.956 -0.243 1.00 98.88 282 THR A CA 1
ATOM 1885 C C . THR A 1 282 ? -1.659 -5.221 0.119 1.00 98.88 282 THR A C 1
ATOM 1887 O O . THR A 1 282 ? -0.789 -5.239 -0.752 1.00 98.88 282 THR A O 1
ATOM 1890 N N . MET A 1 283 ? -1.400 -5.465 1.400 1.00 98.81 283 MET A N 1
ATOM 1891 C CA . MET A 1 283 ? -0.064 -5.616 1.974 1.00 98.81 283 MET A CA 1
ATOM 1892 C C . MET A 1 283 ? 0.060 -6.990 2.625 1.00 98.81 283 MET A C 1
ATOM 1894 O O . MET A 1 283 ? -0.532 -7.239 3.671 1.00 98.81 283 MET A O 1
ATOM 1898 N N . ALA A 1 284 ? 0.806 -7.890 1.987 1.00 98.50 284 ALA A N 1
ATOM 1899 C CA . ALA A 1 284 ? 1.134 -9.207 2.535 1.00 98.50 284 ALA A CA 1
ATOM 1900 C C . ALA A 1 284 ? 2.567 -9.272 3.092 1.00 98.50 284 ALA A C 1
ATOM 1902 O O . ALA A 1 284 ? 2.833 -10.054 4.000 1.00 98.50 284 ALA A O 1
ATOM 1903 N N . GLY A 1 285 ? 3.484 -8.459 2.554 1.00 98.06 285 GLY A N 1
ATOM 1904 C CA . GLY A 1 285 ? 4.832 -8.273 3.098 1.00 98.06 285 GLY A CA 1
ATOM 1905 C C . GLY A 1 285 ? 4.907 -7.169 4.155 1.00 98.06 285 GLY A C 1
ATOM 1906 O O . GLY A 1 285 ? 3.922 -6.486 4.446 1.00 98.06 285 GLY A O 1
ATOM 1907 N N . ALA A 1 286 ? 6.099 -6.963 4.716 1.00 98.69 286 ALA A N 1
ATOM 1908 C CA . ALA A 1 286 ? 6.355 -5.838 5.608 1.00 98.69 286 ALA A CA 1
ATOM 1909 C C . ALA A 1 286 ? 6.468 -4.526 4.815 1.00 98.69 286 ALA A C 1
ATOM 1911 O O . ALA A 1 286 ? 7.263 -4.430 3.884 1.00 98.69 286 ALA A O 1
ATOM 1912 N N . VAL A 1 287 ? 5.734 -3.489 5.210 1.00 98.94 287 VAL A N 1
ATOM 1913 C CA . VAL A 1 287 ? 5.840 -2.128 4.679 1.00 98.94 287 VAL A CA 1
ATOM 1914 C C . VAL A 1 287 ? 6.542 -1.247 5.709 1.00 98.94 287 VAL A C 1
ATOM 1916 O O . VAL A 1 287 ? 6.065 -1.071 6.827 1.00 98.94 287 VAL A O 1
ATOM 1919 N N . THR A 1 288 ? 7.707 -0.716 5.343 1.00 98.88 288 THR A N 1
ATOM 1920 C CA . THR A 1 288 ? 8.555 0.105 6.216 1.00 98.88 288 THR A CA 1
ATOM 1921 C C . THR A 1 288 ? 8.799 1.480 5.604 1.00 98.88 288 THR A C 1
ATOM 1923 O O . THR A 1 288 ? 9.426 1.592 4.548 1.00 98.88 288 THR A O 1
ATOM 1926 N N . GLY A 1 289 ? 8.327 2.521 6.287 1.00 98.75 289 GLY A N 1
ATOM 1927 C CA . GLY A 1 289 ? 8.689 3.912 6.028 1.00 98.75 289 GLY A CA 1
ATOM 1928 C C . GLY A 1 289 ? 9.927 4.343 6.813 1.00 98.75 289 GLY A C 1
ATOM 1929 O O . GLY A 1 289 ? 10.283 3.747 7.830 1.00 98.75 289 GLY A O 1
ATOM 1930 N N . GLY A 1 290 ? 10.582 5.399 6.348 1.00 98.69 290 GLY A N 1
ATOM 1931 C CA . GLY A 1 290 ? 11.673 6.051 7.060 1.00 98.69 290 GLY A CA 1
ATOM 1932 C C . GLY A 1 290 ? 11.159 7.307 7.749 1.00 98.69 290 GLY A C 1
ATOM 1933 O O . GLY A 1 290 ? 10.479 7.240 8.771 1.00 98.69 290 GLY A O 1
ATOM 1934 N N . THR A 1 291 ? 11.481 8.476 7.192 1.00 98.50 291 THR A N 1
ATOM 1935 C CA . THR A 1 291 ? 11.107 9.766 7.802 1.00 98.50 291 THR A CA 1
ATOM 1936 C C . THR A 1 291 ? 9.627 10.138 7.673 1.00 98.50 291 THR A C 1
ATOM 1938 O O . THR A 1 291 ? 9.203 11.075 8.345 1.00 98.50 291 THR A O 1
ATOM 1941 N N . GLY A 1 292 ? 8.881 9.481 6.783 1.00 98.31 292 GLY A N 1
ATOM 1942 C CA . GLY A 1 292 ? 7.437 9.638 6.586 1.00 98.31 292 GLY A CA 1
ATOM 1943 C C . GLY A 1 292 ? 6.658 8.457 7.171 1.00 98.31 292 GLY A C 1
ATOM 1944 O O . GLY A 1 292 ? 7.092 7.884 8.168 1.00 98.31 292 GLY A O 1
ATOM 1945 N N . ALA A 1 293 ? 5.524 8.092 6.578 1.00 98.62 293 ALA A N 1
ATOM 1946 C CA . ALA A 1 293 ? 4.679 6.994 7.038 1.00 98.62 293 ALA A CA 1
ATOM 1947 C C . ALA A 1 293 ? 5.085 5.629 6.455 1.00 98.62 293 ALA A C 1
ATOM 1949 O O . ALA A 1 293 ? 5.756 5.531 5.424 1.00 98.62 293 ALA A O 1
ATOM 1950 N N . GLY A 1 294 ? 4.643 4.538 7.080 1.00 98.81 294 GLY A N 1
ATOM 1951 C CA . GLY A 1 294 ? 4.697 3.217 6.450 1.00 98.81 294 GLY A CA 1
ATOM 1952 C C . GLY A 1 294 ? 3.853 3.216 5.175 1.00 98.81 294 GLY A C 1
ATOM 1953 O O . GLY A 1 294 ? 4.352 2.911 4.091 1.00 98.81 294 GLY A O 1
ATOM 1954 N N . VAL A 1 295 ? 2.605 3.655 5.301 1.00 98.94 295 VAL A N 1
ATOM 1955 C CA . VAL A 1 295 ? 1.668 3.875 4.197 1.00 98.94 295 VAL A CA 1
ATOM 1956 C C . VAL A 1 295 ? 1.068 5.269 4.327 1.00 98.94 295 VAL A C 1
ATOM 1958 O O . VAL A 1 295 ? 0.588 5.625 5.400 1.00 98.94 295 VAL A O 1
ATOM 1961 N N . GLU A 1 296 ? 1.091 6.034 3.240 1.00 98.69 296 GLU A N 1
ATOM 1962 C CA . GLU A 1 296 ? 0.469 7.354 3.143 1.00 98.69 296 GLU A CA 1
ATOM 1963 C C . GLU A 1 296 ? -0.544 7.381 1.993 1.00 98.69 296 GLU A C 1
ATOM 1965 O O . GLU A 1 296 ? -0.203 7.082 0.843 1.00 98.69 296 GLU A O 1
ATOM 1970 N N . ASN A 1 297 ? -1.772 7.792 2.290 1.00 97.38 297 ASN A N 1
ATOM 1971 C CA . ASN A 1 297 ? -2.721 8.244 1.284 1.00 97.38 297 ASN A CA 1
ATOM 1972 C C . ASN A 1 297 ? -2.634 9.771 1.188 1.00 97.38 297 ASN A C 1
ATOM 1974 O O . ASN A 1 297 ? -2.873 10.484 2.159 1.00 97.38 297 ASN A O 1
ATOM 1978 N N . ALA A 1 298 ? -2.203 10.281 0.036 1.00 95.62 298 ALA A N 1
ATOM 1979 C CA . ALA A 1 298 ? -1.840 11.682 -0.127 1.00 95.62 298 ALA A CA 1
ATOM 1980 C C . ALA A 1 298 ? -3.055 12.614 -0.018 1.00 95.62 298 ALA A C 1
ATOM 1982 O O . ALA A 1 298 ? -4.170 12.251 -0.373 1.00 95.62 298 ALA A O 1
ATOM 1983 N N . ALA A 1 299 ? -2.820 13.878 0.339 1.00 91.44 299 ALA A N 1
ATOM 1984 C CA . ALA A 1 299 ? -3.909 14.827 0.585 1.00 91.44 299 ALA A CA 1
ATOM 1985 C C . ALA A 1 299 ? -4.826 15.122 -0.610 1.00 91.44 299 ALA A C 1
ATOM 1987 O O . ALA A 1 299 ? -5.982 15.495 -0.444 1.00 91.44 299 ALA A O 1
ATOM 1988 N N . THR A 1 300 ? -4.318 14.958 -1.831 1.00 90.44 300 THR A N 1
ATOM 1989 C CA . THR A 1 300 ? -5.108 15.111 -3.061 1.00 90.44 300 THR A CA 1
ATOM 1990 C C . THR A 1 300 ? -5.833 13.839 -3.484 1.00 90.44 300 THR A C 1
ATOM 1992 O O . THR A 1 300 ? -6.568 13.875 -4.471 1.00 90.44 300 THR A O 1
ATOM 1995 N N . SER A 1 301 ? -5.592 12.734 -2.783 1.00 93.12 301 SER A N 1
ATOM 1996 C CA . SER A 1 301 ? -6.204 11.443 -3.045 1.00 93.12 301 SER A CA 1
ATOM 1997 C C . SER A 1 301 ? -7.667 11.440 -2.598 1.00 93.12 301 SER A C 1
ATOM 1999 O O . SER A 1 301 ? -8.097 12.264 -1.790 1.00 93.12 301 SER A O 1
ATOM 2001 N N . GLN A 1 302 ? -8.439 10.505 -3.134 1.00 91.06 302 GLN A N 1
ATOM 2002 C CA . GLN A 1 302 ? -9.688 10.055 -2.529 1.00 91.06 302 GLN A CA 1
ATOM 2003 C C . GLN A 1 302 ? -9.417 8.993 -1.449 1.00 91.06 302 GLN A C 1
ATOM 2005 O O . GLN A 1 302 ? -8.317 8.441 -1.360 1.00 91.06 302 GLN A O 1
ATOM 2010 N N . GLY A 1 303 ? -10.450 8.655 -0.686 1.00 91.94 303 GLY A N 1
ATOM 2011 C CA . GLY A 1 303 ? -10.423 7.549 0.256 1.00 91.94 303 GLY A CA 1
ATOM 2012 C C . GLY A 1 303 ? -10.419 6.188 -0.443 1.00 91.94 303 GLY A C 1
ATOM 2013 O O . GLY A 1 303 ? -10.730 6.059 -1.640 1.00 91.94 303 GLY A O 1
ATOM 2014 N N . GLY A 1 304 ? -10.029 5.155 0.296 1.00 94.88 304 GLY A N 1
ATOM 2015 C CA . GLY A 1 304 ? -9.797 3.828 -0.261 1.00 94.88 304 GLY A CA 1
ATOM 2016 C C . GLY A 1 304 ? -9.775 2.701 0.757 1.00 94.88 304 GLY A C 1
ATOM 2017 O O . GLY A 1 304 ? -9.956 2.893 1.954 1.00 94.88 304 GLY A O 1
ATOM 2018 N N . GLN A 1 305 ? -9.548 1.490 0.257 1.00 98.44 305 GLN A N 1
ATOM 2019 C CA . GLN A 1 305 ? -9.389 0.303 1.085 1.00 98.44 305 GLN A CA 1
ATOM 2020 C C . GLN A 1 305 ? -7.910 -0.067 1.214 1.00 98.44 305 GLN A C 1
ATOM 2022 O O . GLN A 1 305 ? -7.235 -0.346 0.221 1.00 98.44 305 GLN A O 1
ATOM 2027 N N . PHE A 1 306 ? -7.428 -0.153 2.447 1.00 98.88 306 PHE A N 1
ATOM 2028 C CA . PHE A 1 306 ? -6.078 -0.571 2.798 1.00 98.88 306 PHE A CA 1
ATOM 2029 C C . PHE A 1 306 ? -6.170 -1.852 3.621 1.00 98.88 306 PHE A C 1
ATOM 2031 O O . PHE A 1 306 ? -6.729 -1.857 4.710 1.00 98.88 306 PHE A O 1
ATOM 2038 N N . VAL A 1 307 ? -5.647 -2.955 3.093 1.00 98.88 307 VAL A N 1
ATOM 2039 C CA . VAL A 1 307 ? -5.738 -4.283 3.709 1.00 98.88 307 VAL A CA 1
ATOM 2040 C C . VAL A 1 307 ? -4.346 -4.765 4.086 1.00 98.88 307 VAL A C 1
ATOM 2042 O O . VAL A 1 307 ? -3.525 -5.054 3.211 1.00 98.88 307 VAL A O 1
ATOM 2045 N N . LEU A 1 308 ? -4.087 -4.893 5.383 1.00 98.81 308 LEU A N 1
ATOM 2046 C CA . LEU A 1 308 ? -2.894 -5.531 5.924 1.00 98.81 308 LEU A CA 1
ATOM 2047 C C . LEU A 1 308 ? -3.203 -7.000 6.222 1.00 98.81 308 LEU A C 1
ATOM 2049 O O . LEU A 1 308 ? -3.898 -7.304 7.186 1.00 98.81 308 LEU A O 1
ATOM 2053 N N . GLN A 1 309 ? -2.694 -7.918 5.403 1.00 98.62 309 GLN A N 1
ATOM 2054 C CA . GLN A 1 309 ? -2.949 -9.350 5.567 1.00 98.62 309 GLN A CA 1
ATOM 2055 C C . GLN A 1 309 ? -2.212 -9.940 6.776 1.00 98.62 309 GLN A C 1
ATOM 2057 O O . GLN A 1 309 ? -1.216 -9.390 7.250 1.00 98.62 309 GLN A O 1
ATOM 2062 N N . ASP A 1 310 ? -2.677 -11.110 7.220 1.00 97.56 310 ASP A N 1
ATOM 2063 C CA . ASP A 1 310 ? -1.971 -11.930 8.204 1.00 97.56 310 ASP A CA 1
ATOM 2064 C C . ASP A 1 310 ? -0.522 -12.204 7.755 1.00 97.56 310 ASP A C 1
ATOM 2066 O O . ASP A 1 310 ? -0.242 -12.467 6.581 1.00 97.56 310 ASP A O 1
ATOM 2070 N N . GLY A 1 311 ? 0.412 -12.099 8.698 1.00 95.69 311 GLY A N 1
ATOM 2071 C CA . GLY A 1 311 ? 1.856 -12.169 8.462 1.00 95.69 311 GLY A CA 1
ATOM 2072 C C . GLY A 1 311 ? 2.506 -10.892 7.909 1.00 95.69 311 GLY A C 1
ATOM 2073 O O . GLY A 1 311 ? 3.731 -10.774 7.994 1.00 95.69 311 GLY A O 1
ATOM 2074 N N . GLY A 1 312 ? 1.728 -9.933 7.397 1.00 98.50 312 GLY A N 1
ATOM 2075 C CA . GLY A 1 312 ? 2.216 -8.613 6.994 1.00 98.50 312 GLY A CA 1
ATOM 2076 C C . GLY A 1 312 ? 2.472 -7.695 8.192 1.00 98.50 312 GLY A C 1
ATOM 2077 O O . GLY A 1 312 ? 1.997 -7.938 9.303 1.00 98.50 312 GLY A O 1
ATOM 2078 N N . SER A 1 313 ? 3.205 -6.601 7.977 1.00 98.75 313 SER A N 1
ATOM 2079 C CA . SER A 1 313 ? 3.361 -5.553 8.996 1.00 98.75 313 SER A CA 1
ATOM 2080 C C . SER A 1 313 ? 3.485 -4.162 8.392 1.00 98.75 313 SER A C 1
ATOM 2082 O O . SER A 1 313 ? 4.066 -4.037 7.320 1.00 98.75 313 SER A O 1
ATOM 2084 N N . ILE A 1 314 ? 3.057 -3.119 9.099 1.00 98.81 314 ILE A N 1
ATOM 2085 C CA . ILE A 1 314 ? 3.315 -1.721 8.725 1.00 98.81 314 ILE A CA 1
ATOM 2086 C C . ILE A 1 314 ? 4.074 -1.033 9.860 1.00 98.81 314 ILE A C 1
ATOM 2088 O O . ILE A 1 314 ? 3.688 -1.151 11.022 1.00 98.81 314 ILE A O 1
ATOM 2092 N N . GLN A 1 315 ? 5.152 -0.324 9.533 1.00 98.62 315 GLN A N 1
ATOM 2093 C CA . GLN A 1 315 ? 5.933 0.474 10.482 1.00 98.62 315 GLN A CA 1
ATOM 2094 C C . GLN A 1 315 ? 6.618 1.657 9.796 1.00 98.62 315 GLN A C 1
ATOM 2096 O O . GLN A 1 315 ? 6.812 1.647 8.579 1.00 98.62 315 GLN A O 1
ATOM 2101 N N . ALA A 1 316 ? 7.072 2.632 10.581 1.00 98.44 316 ALA A N 1
ATOM 2102 C CA . ALA A 1 316 ? 8.012 3.642 10.108 1.00 98.44 316 ALA A CA 1
ATOM 2103 C C . ALA A 1 316 ? 8.954 4.138 11.207 1.00 98.44 316 ALA A C 1
ATOM 2105 O O . ALA A 1 316 ? 8.594 4.141 12.385 1.00 98.44 316 ALA A O 1
ATOM 2106 N N . ASP A 1 317 ? 10.136 4.624 10.817 1.00 98.38 317 ASP A N 1
ATOM 2107 C CA . ASP A 1 317 ? 11.087 5.250 11.751 1.00 98.38 317 ASP A CA 1
ATOM 2108 C C . ASP A 1 317 ? 10.534 6.547 12.373 1.00 98.38 317 ASP A C 1
ATOM 2110 O O . ASP A 1 317 ? 10.949 6.939 13.466 1.00 98.38 317 ASP A O 1
ATOM 2114 N N . SER A 1 318 ? 9.595 7.214 11.694 1.00 98.06 318 SER A N 1
ATOM 2115 C CA . SER A 1 318 ? 8.862 8.377 12.212 1.00 98.06 318 SER A CA 1
ATOM 2116 C C . SER A 1 318 ? 7.924 8.042 13.379 1.00 98.06 318 SER A C 1
ATOM 2118 O O . SER A 1 318 ? 7.526 8.947 14.111 1.00 98.06 318 SER A O 1
ATOM 2120 N N . GLY A 1 319 ? 7.578 6.760 13.551 1.00 97.88 319 GLY A N 1
ATOM 2121 C CA . GLY A 1 319 ? 6.515 6.292 14.437 1.00 97.88 319 GLY A CA 1
ATOM 2122 C C . GLY A 1 319 ? 5.130 6.246 13.785 1.00 97.88 319 GLY A C 1
ATOM 2123 O O . GLY A 1 319 ? 4.241 5.643 14.368 1.00 97.88 319 GLY A O 1
ATOM 2124 N N . LEU A 1 320 ? 4.947 6.807 12.584 1.00 97.81 320 LEU A N 1
ATOM 2125 C CA . LEU A 1 320 ? 3.670 6.837 11.864 1.00 97.81 320 LEU A CA 1
ATOM 2126 C C . LEU A 1 320 ? 3.561 5.625 10.929 1.00 97.81 320 LEU A C 1
ATOM 2128 O O . LEU A 1 320 ? 4.189 5.581 9.873 1.00 97.81 320 LEU A O 1
ATOM 2132 N N . ALA A 1 321 ? 2.798 4.604 11.312 1.00 98.62 321 ALA A N 1
ATOM 2133 C CA . ALA A 1 321 ? 2.616 3.427 10.467 1.00 98.62 321 ALA A CA 1
ATOM 2134 C C . ALA A 1 321 ? 1.671 3.732 9.299 1.00 98.62 321 ALA A C 1
ATOM 2136 O O . ALA A 1 321 ? 2.005 3.431 8.152 1.00 98.62 321 ALA A O 1
ATOM 2137 N N . PHE A 1 322 ? 0.535 4.365 9.577 1.00 98.69 322 PHE A N 1
ATOM 2138 C CA . PHE A 1 322 ? -0.477 4.683 8.578 1.00 98.69 322 PHE A CA 1
ATOM 2139 C C . PHE A 1 322 ? -0.909 6.142 8.693 1.00 98.69 322 PHE A C 1
ATOM 2141 O O . PHE A 1 322 ? -1.151 6.634 9.795 1.00 98.69 322 PHE A O 1
ATOM 2148 N N . ALA A 1 323 ? -1.007 6.817 7.555 1.00 97.44 323 ALA A N 1
ATOM 2149 C CA . ALA A 1 323 ? -1.513 8.173 7.470 1.00 97.44 323 ALA A CA 1
ATOM 2150 C C . ALA A 1 323 ? -2.447 8.294 6.275 1.00 97.44 323 ALA A C 1
ATOM 2152 O O . ALA A 1 323 ? -2.006 8.202 5.127 1.00 97.44 323 ALA A O 1
ATOM 2153 N N . ASP A 1 324 ? -3.720 8.532 6.540 1.00 95.00 324 ASP A N 1
ATOM 2154 C CA . ASP A 1 324 ? -4.611 9.069 5.535 1.00 95.00 324 ASP A CA 1
ATOM 2155 C C . ASP A 1 324 ? -4.663 10.587 5.674 1.00 95.00 324 ASP A C 1
ATOM 2157 O O . ASP A 1 324 ? -5.011 11.140 6.714 1.00 95.00 324 ASP A O 1
ATOM 2161 N N . LEU A 1 325 ? -4.202 11.267 4.629 1.00 92.12 325 LEU A N 1
ATOM 2162 C CA . LEU A 1 325 ? -4.233 12.719 4.535 1.00 92.12 325 LEU A CA 1
ATOM 2163 C C . LEU A 1 325 ? -5.315 13.184 3.559 1.00 92.12 325 LEU A C 1
ATOM 2165 O O . LEU A 1 325 ? -5.419 14.394 3.345 1.00 92.12 325 LEU A O 1
ATOM 2169 N N . ALA A 1 326 ? -6.033 12.255 2.915 1.00 82.62 326 ALA A N 1
ATOM 2170 C CA . ALA A 1 326 ? -6.979 12.539 1.851 1.00 82.62 326 ALA A CA 1
ATOM 2171 C C . ALA A 1 326 ? -8.080 13.490 2.323 1.00 82.62 326 ALA A C 1
ATOM 2173 O O . ALA A 1 326 ? -8.859 13.190 3.212 1.00 82.62 326 ALA A O 1
ATOM 2174 N N . ASP A 1 327 ? -8.156 14.641 1.663 1.00 72.69 327 ASP A N 1
ATOM 2175 C CA . ASP A 1 327 ? -9.200 15.657 1.872 1.00 72.69 327 ASP A CA 1
ATOM 2176 C C . ASP A 1 327 ? -10.183 15.667 0.671 1.00 72.69 327 ASP A C 1
ATOM 2178 O O . ASP A 1 327 ? -11.234 16.311 0.646 1.00 72.69 327 ASP A O 1
ATOM 2182 N N . GLY A 1 328 ? -9.846 14.915 -0.387 1.00 56.31 328 GLY A N 1
ATOM 2183 C CA . GLY A 1 328 ? -10.578 14.894 -1.647 1.00 56.31 328 GLY A CA 1
ATOM 2184 C C . GLY A 1 328 ? -10.675 16.272 -2.328 1.00 56.31 328 GLY A C 1
ATOM 2185 O O . GLY A 1 328 ? -10.205 17.304 -1.861 1.00 56.31 328 GLY A O 1
ATOM 2186 N N . SER A 1 329 ? -11.304 16.315 -3.506 1.00 48.91 329 SER A N 1
ATOM 2187 C CA . SER A 1 329 ? -11.673 17.585 -4.169 1.00 48.91 329 SER A CA 1
ATOM 2188 C C . SER A 1 329 ? -13.115 18.021 -3.869 1.00 48.91 329 SER A C 1
ATOM 2190 O O . SER A 1 329 ? -13.540 19.106 -4.280 1.00 48.91 329 SER A O 1
ATOM 2192 N N . THR A 1 330 ? -13.868 17.170 -3.164 1.00 51.75 330 THR A N 1
ATOM 2193 C CA . THR A 1 330 ? -15.300 17.311 -2.862 1.00 51.75 330 THR A CA 1
ATOM 2194 C C . THR A 1 330 ? -15.619 17.375 -1.365 1.00 51.75 330 THR A C 1
ATOM 2196 O O . THR A 1 330 ? -16.794 17.552 -1.046 1.00 51.75 330 THR A O 1
ATOM 2199 N N . GLY A 1 331 ? -14.609 17.284 -0.493 1.00 54.97 331 GLY A N 1
ATOM 2200 C CA . GLY A 1 331 ? -14.751 17.103 0.955 1.00 54.97 331 GLY A CA 1
ATOM 2201 C C . GLY A 1 331 ? -14.680 15.627 1.363 1.00 54.97 331 GLY A C 1
ATOM 2202 O O . GLY A 1 331 ? -15.221 14.777 0.647 1.00 54.97 331 GLY A O 1
ATOM 2203 N N . ASP A 1 332 ? -13.978 15.395 2.474 1.00 68.69 332 ASP A N 1
ATOM 2204 C CA . ASP A 1 332 ? -13.997 14.279 3.435 1.00 68.69 332 ASP A CA 1
ATOM 2205 C C . ASP A 1 332 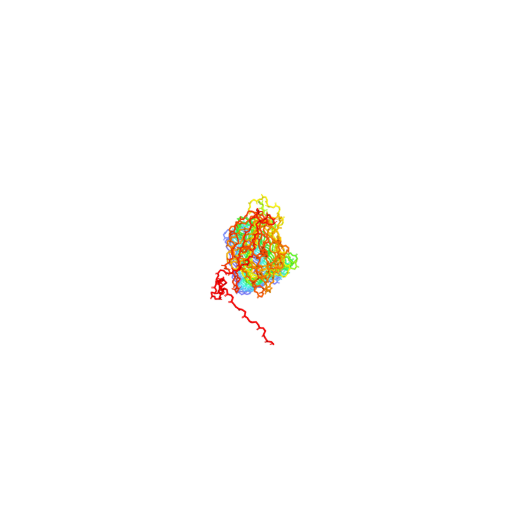? -14.091 12.877 2.816 1.00 68.69 332 ASP A C 1
ATOM 2207 O O . ASP A 1 332 ? -15.171 12.300 2.626 1.00 68.69 332 ASP A O 1
ATOM 2211 N N . ALA A 1 333 ? -12.937 12.332 2.436 1.00 82.12 333 ALA A N 1
ATOM 2212 C CA . ALA A 1 333 ? -12.855 11.123 1.638 1.00 82.12 333 ALA A CA 1
ATOM 2213 C C . ALA A 1 333 ? -12.622 9.884 2.519 1.00 82.12 333 ALA A C 1
ATOM 2215 O O . ALA A 1 333 ? -11.489 9.510 2.765 1.00 82.12 333 ALA A O 1
ATOM 2216 N N . SER A 1 334 ? -13.705 9.197 2.892 1.00 89.56 334 SER A N 1
ATOM 2217 C CA . SER A 1 334 ? -13.667 7.992 3.733 1.00 89.56 334 SER A CA 1
ATOM 2218 C C . SER A 1 334 ? -12.753 6.873 3.226 1.00 89.56 334 SER A C 1
ATOM 2220 O O . SER A 1 334 ? -12.921 6.370 2.104 1.00 89.56 334 SER A O 1
ATOM 2222 N N . SER A 1 335 ? -11.916 6.368 4.121 1.00 94.50 335 SER A N 1
ATOM 2223 C CA . SER A 1 335 ? -11.082 5.187 3.953 1.00 94.50 335 SER A CA 1
ATOM 2224 C C . SER A 1 335 ? -11.419 4.066 4.932 1.00 94.50 335 SER A C 1
ATOM 2226 O O . SER A 1 335 ? -12.149 4.189 5.916 1.00 94.50 335 SER A O 1
ATOM 2228 N N . THR A 1 336 ? -10.898 2.883 4.623 1.00 97.88 336 THR A N 1
ATOM 2229 C CA . THR A 1 336 ? -10.929 1.727 5.513 1.00 97.88 336 THR A CA 1
ATOM 2230 C C . THR A 1 336 ? -9.541 1.122 5.627 1.00 97.88 336 THR A C 1
ATOM 2232 O O . THR A 1 336 ? -8.980 0.684 4.623 1.00 97.88 336 THR A O 1
ATOM 2235 N N . LEU A 1 337 ? -9.026 1.032 6.849 1.00 98.69 337 LEU A N 1
ATOM 2236 C CA . LEU A 1 337 ? -7.823 0.288 7.201 1.00 98.69 337 LEU A CA 1
ATOM 2237 C C . LEU A 1 337 ? -8.220 -1.041 7.865 1.00 98.69 337 LEU A C 1
ATOM 2239 O O . LEU A 1 337 ? -8.633 -1.071 9.019 1.00 98.69 337 LEU A O 1
ATOM 2243 N N . ASP A 1 338 ? -8.108 -2.146 7.129 1.00 98.81 338 ASP A N 1
ATOM 2244 C CA . ASP A 1 338 ? -8.448 -3.505 7.570 1.00 98.81 338 ASP A CA 1
ATOM 2245 C C . ASP A 1 338 ? -7.177 -4.292 7.915 1.00 98.81 338 ASP A C 1
ATOM 2247 O O . ASP A 1 338 ? -6.337 -4.552 7.047 1.00 98.81 338 ASP A O 1
ATOM 2251 N N . ILE A 1 339 ? -7.008 -4.644 9.188 1.00 98.75 339 ILE A N 1
ATOM 2252 C CA . ILE A 1 339 ? -5.749 -5.146 9.731 1.00 98.75 339 ILE A CA 1
ATOM 2253 C C . ILE A 1 339 ? -5.913 -6.566 10.255 1.00 98.75 339 ILE A C 1
ATOM 2255 O O . ILE A 1 339 ? -6.539 -6.785 11.282 1.00 98.75 339 ILE A O 1
ATOM 2259 N N . ALA A 1 340 ? -5.255 -7.516 9.598 1.00 98.62 340 ALA A N 1
ATOM 2260 C CA . ALA A 1 340 ? -4.988 -8.865 10.094 1.00 98.62 340 ALA A CA 1
ATOM 2261 C C . ALA A 1 340 ? -3.510 -9.079 10.475 1.00 98.62 340 ALA A C 1
ATOM 2263 O O . ALA A 1 340 ? -3.199 -10.010 11.212 1.00 98.62 340 ALA A O 1
ATOM 2264 N N . GLY A 1 341 ? -2.594 -8.235 9.993 1.00 98.50 341 GLY A N 1
ATOM 2265 C CA . GLY A 1 341 ? -1.166 -8.289 10.329 1.00 98.50 341 GLY A CA 1
ATOM 2266 C C . GLY A 1 341 ? -0.758 -7.430 11.535 1.00 98.50 341 GLY A C 1
ATOM 2267 O O . GLY A 1 341 ? -1.558 -7.113 12.417 1.00 98.50 341 GLY A O 1
ATOM 2268 N N . ALA A 1 342 ? 0.518 -7.037 11.575 1.00 98.56 342 ALA A N 1
ATOM 2269 C CA . ALA A 1 342 ? 1.089 -6.231 12.654 1.00 98.56 342 ALA A CA 1
ATOM 2270 C C . ALA A 1 342 ? 1.131 -4.726 12.331 1.00 98.56 342 ALA A C 1
ATOM 2272 O O . ALA A 1 342 ? 1.866 -4.299 11.439 1.00 98.56 342 ALA A O 1
ATOM 2273 N N . LEU A 1 343 ? 0.415 -3.907 13.100 1.00 98.44 343 LEU A N 1
ATOM 2274 C CA . LEU A 1 343 ? 0.482 -2.446 13.021 1.00 98.44 343 LEU A CA 1
ATOM 2275 C C . LEU A 1 343 ? 1.461 -1.913 14.079 1.00 98.44 343 LEU A C 1
ATOM 2277 O O . LEU A 1 343 ? 1.154 -1.886 15.269 1.00 98.44 343 LEU A O 1
ATOM 2281 N N . ASN A 1 344 ? 2.657 -1.507 13.652 1.00 97.56 344 ASN A N 1
ATOM 2282 C CA . ASN A 1 344 ? 3.778 -1.134 14.520 1.00 97.56 344 ASN A CA 1
ATOM 2283 C C . ASN A 1 344 ? 4.093 0.370 14.424 1.00 97.56 344 ASN A C 1
ATOM 2285 O O . ASN A 1 344 ? 5.171 0.769 13.979 1.00 97.56 344 ASN A O 1
ATOM 2289 N N . GLY A 1 345 ? 3.140 1.199 14.837 1.00 97.38 345 GLY A N 1
ATOM 2290 C CA . GLY A 1 345 ? 3.230 2.661 14.838 1.00 97.38 345 GLY A CA 1
ATOM 2291 C C . GLY A 1 345 ? 1.843 3.280 14.726 1.00 97.38 345 GLY A C 1
ATOM 2292 O O . GLY A 1 345 ? 0.887 2.561 14.455 1.00 97.38 345 GLY A O 1
ATOM 2293 N N . ASP A 1 346 ? 1.741 4.586 14.934 1.00 97.38 346 ASP A N 1
ATOM 2294 C CA . ASP A 1 346 ? 0.475 5.318 14.955 1.00 97.38 346 ASP A CA 1
ATOM 2295 C C . ASP A 1 346 ? -0.289 5.178 13.629 1.00 97.38 346 ASP A C 1
ATOM 2297 O O . ASP A 1 346 ? 0.318 5.083 12.554 1.00 97.38 346 ASP A O 1
ATOM 2301 N N . ALA A 1 347 ? -1.617 5.179 13.714 1.00 97.75 347 ALA A N 1
ATOM 2302 C CA . ALA A 1 347 ? -2.518 5.254 12.572 1.00 97.75 347 ALA A CA 1
ATOM 2303 C C . ALA A 1 347 ? -3.373 6.518 12.679 1.00 97.75 347 ALA A C 1
ATOM 2305 O O . ALA A 1 347 ? -4.051 6.721 13.684 1.00 97.75 347 ALA A O 1
ATOM 2306 N N . GLN A 1 348 ? -3.318 7.350 11.643 1.00 95.12 348 GLN A N 1
ATOM 2307 C CA . GLN A 1 348 ? -4.113 8.568 11.501 1.00 95.12 348 GLN A CA 1
ATOM 2308 C C . GLN A 1 348 ? -5.061 8.379 10.322 1.00 95.12 348 GLN A C 1
ATOM 2310 O O . GLN A 1 348 ? -4.585 8.130 9.212 1.00 95.12 348 GLN A O 1
ATOM 2315 N N . MET A 1 349 ? -6.366 8.457 10.569 1.00 91.88 349 MET A N 1
ATOM 2316 C CA . MET A 1 349 ? -7.392 8.201 9.554 1.00 91.88 349 MET A CA 1
ATOM 2317 C C . MET A 1 349 ? -7.832 9.451 8.782 1.00 91.88 349 MET A C 1
ATOM 2319 O O . MET A 1 349 ? -8.406 9.307 7.714 1.00 91.88 349 MET A O 1
ATOM 2323 N N . GLY A 1 350 ? -7.458 10.649 9.238 1.00 87.12 350 GLY A N 1
ATOM 2324 C CA . GLY A 1 350 ? -7.713 11.882 8.490 1.00 87.12 350 GLY A CA 1
ATOM 2325 C C . GLY A 1 350 ? -9.202 12.211 8.365 1.00 87.12 350 GLY A C 1
ATOM 2326 O O . GLY A 1 350 ? -10.010 11.681 9.108 1.00 87.12 350 GLY A O 1
ATOM 2327 N N . ALA A 1 351 ? -9.534 13.117 7.443 1.00 83.56 351 ALA A N 1
ATOM 2328 C CA . ALA A 1 351 ? -10.895 13.622 7.290 1.00 83.56 351 ALA A CA 1
ATOM 2329 C C . ALA A 1 351 ? -11.773 12.675 6.469 1.00 83.56 351 ALA A C 1
ATOM 2331 O O . ALA A 1 351 ? -11.451 12.333 5.328 1.00 83.56 351 ALA A O 1
ATOM 2332 N N . GLY A 1 352 ? -12.958 12.371 6.981 1.00 84.38 352 GLY A N 1
ATOM 2333 C CA . GLY A 1 352 ? -13.856 11.416 6.355 1.00 84.38 352 GLY A CA 1
ATOM 2334 C C . GLY A 1 352 ? -14.776 10.786 7.383 1.00 84.38 352 GLY A C 1
ATOM 2335 O O . GLY A 1 352 ? -14.836 11.192 8.529 1.00 84.38 352 GLY A O 1
ATOM 2336 N N . GLY A 1 353 ? -15.586 9.829 6.936 1.00 87.25 353 GLY A N 1
ATOM 2337 C CA . GLY A 1 353 ? -16.142 8.827 7.844 1.00 87.25 353 GLY A CA 1
ATOM 2338 C C . GLY A 1 353 ? -15.312 7.569 7.704 1.00 87.25 353 GLY A C 1
ATOM 2339 O O . GLY A 1 353 ? -15.603 6.757 6.816 1.00 87.25 353 GLY A O 1
ATOM 2340 N N . ASP A 1 354 ? -14.259 7.460 8.493 1.00 91.50 354 ASP A N 1
ATOM 2341 C CA . ASP A 1 354 ? -13.232 6.455 8.336 1.00 91.50 354 ASP A CA 1
ATOM 2342 C C . ASP A 1 354 ? -13.518 5.200 9.145 1.00 91.50 354 ASP A C 1
ATOM 2344 O O . ASP A 1 354 ? -14.375 5.117 10.026 1.00 91.50 354 ASP A O 1
ATOM 2348 N N . THR A 1 355 ? -12.832 4.124 8.792 1.00 95.62 355 THR A N 1
ATOM 2349 C CA . THR A 1 355 ? -12.981 2.854 9.489 1.00 95.62 355 THR A CA 1
ATOM 2350 C C . THR A 1 355 ? -11.631 2.193 9.687 1.00 95.62 355 THR A C 1
ATOM 2352 O O . THR A 1 355 ? -10.918 1.923 8.725 1.00 95.62 355 THR A O 1
ATOM 2355 N N . LEU A 1 356 ? -11.317 1.826 10.925 1.00 98.00 356 LEU A N 1
ATOM 2356 C CA . LEU A 1 356 ? -10.183 0.970 11.253 1.00 98.00 356 LEU A CA 1
ATOM 2357 C C . LEU A 1 356 ? -10.706 -0.339 11.840 1.00 98.00 356 LEU A C 1
ATOM 2359 O O . LEU A 1 356 ? -11.434 -0.333 12.828 1.00 98.00 356 LEU A O 1
ATOM 2363 N N . ILE A 1 357 ? -10.341 -1.465 11.228 1.00 98.62 357 ILE A N 1
ATOM 2364 C CA . ILE A 1 357 ? -10.762 -2.806 11.642 1.00 98.62 357 ILE A CA 1
ATOM 2365 C C . ILE A 1 357 ? -9.543 -3.582 12.130 1.00 98.62 357 ILE A C 1
ATOM 2367 O O . ILE A 1 357 ? -8.580 -3.777 11.391 1.00 98.62 357 ILE A O 1
ATOM 2371 N N . LEU A 1 358 ? -9.610 -4.076 13.360 1.00 98.38 358 LEU A N 1
ATOM 2372 C CA . LEU A 1 358 ? -8.667 -5.024 13.935 1.00 98.38 358 LEU A CA 1
ATOM 2373 C C . LEU A 1 358 ? -9.276 -6.423 13.865 1.00 98.38 358 LEU A C 1
ATOM 2375 O O . LEU A 1 358 ? -10.268 -6.705 14.536 1.00 98.38 358 LEU A O 1
ATOM 2379 N N . ARG A 1 359 ? -8.689 -7.291 13.038 1.00 98.50 359 ARG A N 1
ATOM 2380 C CA . ARG A 1 359 ? -9.095 -8.692 12.865 1.00 98.50 359 ARG A CA 1
ATOM 2381 C C . ARG A 1 359 ? -8.524 -9.590 13.961 1.00 98.50 359 ARG A C 1
ATOM 2383 O O . ARG A 1 359 ? -7.630 -9.197 14.705 1.00 98.50 359 ARG A O 1
ATOM 2390 N N . ASP A 1 360 ? -8.992 -10.829 14.015 1.00 97.56 360 ASP A N 1
ATOM 2391 C CA . ASP A 1 360 ? -8.582 -11.867 14.969 1.00 97.56 360 ASP A CA 1
ATOM 2392 C C . ASP A 1 360 ? -7.060 -12.085 15.089 1.00 97.56 360 ASP A C 1
ATOM 2394 O O . ASP A 1 360 ? -6.560 -12.328 16.190 1.00 97.56 360 ASP A O 1
ATOM 2398 N N . THR A 1 361 ? -6.306 -11.960 13.994 1.00 97.50 361 THR A N 1
ATOM 2399 C CA . THR A 1 361 ? -4.839 -12.111 13.989 1.00 97.50 361 THR A CA 1
ATOM 2400 C C . THR A 1 361 ? -4.063 -10.804 14.171 1.00 97.50 361 THR A C 1
ATOM 2402 O O . THR A 1 361 ? -2.833 -10.836 14.252 1.00 97.50 361 THR A O 1
ATOM 2405 N N . ALA A 1 362 ? -4.748 -9.659 14.262 1.00 98.19 362 ALA A N 1
ATOM 2406 C CA . ALA A 1 362 ? -4.105 -8.353 14.337 1.00 98.19 362 ALA A CA 1
ATOM 2407 C C . ALA A 1 362 ? -3.240 -8.200 15.594 1.00 98.19 362 ALA A C 1
ATOM 2409 O O . ALA A 1 362 ? -3.673 -8.479 16.717 1.00 98.19 362 ALA A O 1
ATOM 2410 N N . THR A 1 363 ? -2.035 -7.653 15.428 1.00 97.38 363 THR A N 1
ATOM 2411 C CA . THR A 1 363 ? -1.176 -7.278 16.561 1.00 97.38 363 THR A CA 1
ATOM 2412 C C . THR A 1 363 ? -0.846 -5.797 16.525 1.00 97.38 363 THR A C 1
ATOM 2414 O O . THR A 1 363 ? -0.428 -5.283 15.490 1.00 97.38 363 THR A O 1
ATOM 2417 N N . LEU A 1 364 ? -0.968 -5.130 17.670 1.00 95.69 364 LEU A N 1
ATOM 2418 C CA . LEU A 1 364 ? -0.640 -3.718 17.822 1.00 95.69 364 LEU A CA 1
ATOM 2419 C C . LEU A 1 364 ? 0.727 -3.538 18.487 1.00 95.69 364 LEU A C 1
ATOM 2421 O O . LEU A 1 364 ? 1.052 -4.208 19.473 1.00 95.69 364 LEU A O 1
ATOM 2425 N N . GLY A 1 365 ? 1.519 -2.611 17.957 1.00 92.81 365 GLY A N 1
ATOM 2426 C CA . GLY A 1 365 ? 2.762 -2.162 18.568 1.00 92.81 365 GLY A CA 1
ATOM 2427 C C . GLY A 1 365 ? 2.524 -1.483 19.920 1.00 92.81 365 GLY A C 1
ATOM 2428 O O . GLY A 1 365 ? 1.469 -0.910 20.187 1.00 92.81 365 GLY A O 1
ATOM 2429 N N . ALA A 1 366 ? 3.524 -1.533 20.799 1.00 88.25 366 ALA A N 1
ATOM 2430 C CA . ALA A 1 366 ? 3.428 -0.890 22.106 1.00 88.25 366 ALA A CA 1
ATOM 2431 C C . ALA A 1 366 ? 3.366 0.641 21.975 1.00 88.25 366 ALA A C 1
ATOM 2433 O O . ALA A 1 366 ? 4.209 1.231 21.301 1.00 88.25 366 ALA A O 1
ATOM 2434 N N . GLY A 1 367 ? 2.425 1.274 22.684 1.00 85.25 367 GLY A N 1
ATOM 2435 C CA . GLY A 1 367 ? 2.292 2.734 22.723 1.00 85.25 367 GLY A CA 1
ATOM 2436 C C . GLY A 1 367 ? 1.745 3.358 21.439 1.00 85.25 367 GLY A C 1
ATOM 2437 O O . GLY A 1 367 ? 1.961 4.545 21.230 1.00 85.25 367 GLY A O 1
ATOM 2438 N N . ILE A 1 368 ? 1.078 2.564 20.597 1.00 92.38 368 ILE A N 1
ATOM 2439 C CA . ILE A 1 368 ? 0.379 3.047 19.407 1.00 92.38 368 ILE A CA 1
ATOM 2440 C C . ILE A 1 368 ? -0.746 4.021 19.772 1.00 92.38 368 ILE A C 1
ATOM 2442 O O . ILE A 1 368 ? -1.400 3.838 20.802 1.00 92.38 368 ILE A O 1
ATOM 2446 N N . THR A 1 369 ? -0.985 4.986 18.891 1.00 93.31 369 THR A N 1
ATOM 2447 C CA . THR A 1 369 ? -2.183 5.825 18.836 1.00 93.31 369 THR A CA 1
ATOM 2448 C C . THR A 1 369 ? -2.990 5.490 17.580 1.00 93.31 369 THR A C 1
ATOM 2450 O O . THR A 1 369 ? -2.437 5.440 16.481 1.00 93.31 369 THR A O 1
ATOM 2453 N N . LEU A 1 370 ? -4.288 5.258 17.743 1.00 94.38 370 LEU A N 1
ATOM 2454 C CA . LEU A 1 370 ? -5.278 5.114 16.681 1.00 94.38 370 LEU A CA 1
ATOM 2455 C C . LEU A 1 370 ? -6.163 6.361 16.713 1.00 94.38 370 LEU A C 1
ATOM 2457 O O . LEU A 1 370 ? -6.934 6.535 17.656 1.00 94.38 370 LEU A O 1
ATOM 2461 N N . ASP A 1 371 ? -6.017 7.230 15.722 1.00 91.56 371 ASP A N 1
ATOM 2462 C CA . ASP A 1 371 ? -6.668 8.539 15.665 1.00 91.56 371 ASP A CA 1
ATOM 2463 C C . ASP A 1 371 ? -7.678 8.577 14.510 1.00 91.56 371 ASP A C 1
ATOM 2465 O O . ASP A 1 371 ? -7.274 8.464 13.348 1.00 91.56 371 ASP A O 1
ATOM 2469 N N . GLY A 1 372 ? -8.966 8.703 14.847 1.00 88.25 372 GLY A N 1
ATOM 2470 C CA . GLY A 1 372 ? -10.061 8.869 13.883 1.00 88.25 372 GLY A CA 1
ATOM 2471 C C . GLY A 1 372 ? -10.146 10.271 13.270 1.00 88.25 372 GLY A C 1
ATOM 2472 O O . GLY A 1 372 ? -10.729 10.398 12.214 1.00 88.25 372 GLY A O 1
ATOM 2473 N N . ASP A 1 373 ? -9.419 11.247 13.833 1.00 82.00 373 ASP A N 1
ATOM 2474 C CA . ASP A 1 373 ? -9.398 12.681 13.511 1.00 82.00 373 ASP A CA 1
ATOM 2475 C C . ASP A 1 373 ? -10.270 13.610 14.385 1.00 82.00 373 ASP A C 1
ATOM 2477 O O . ASP A 1 373 ? -11.393 13.342 14.786 1.00 82.00 373 ASP A O 1
ATOM 2481 N N . ALA A 1 374 ? -9.714 14.771 14.745 1.00 67.38 374 ALA A N 1
ATOM 2482 C CA . ALA A 1 374 ? -10.390 15.742 15.613 1.00 67.38 374 ALA A CA 1
ATOM 2483 C C . ALA A 1 374 ? -11.328 16.694 14.838 1.00 67.38 374 ALA A C 1
ATOM 2485 O O . ALA A 1 374 ? -11.541 17.838 15.275 1.00 67.38 374 ALA A O 1
ATOM 2486 N N . GLY A 1 375 ? -11.808 16.285 13.660 1.00 59.00 375 GLY A N 1
ATOM 2487 C CA . GLY A 1 375 ? -12.599 17.106 12.757 1.00 59.00 375 GLY A CA 1
ATOM 2488 C C . GLY A 1 375 ? -13.877 17.624 13.415 1.00 59.00 375 GLY A C 1
ATOM 2489 O O . GLY A 1 375 ? -14.622 16.912 14.079 1.00 59.00 375 GLY A O 1
ATOM 2490 N N . ALA A 1 376 ? -14.188 18.906 13.215 1.00 45.25 376 ALA A N 1
ATOM 2491 C CA . ALA A 1 376 ? -15.452 19.513 13.648 1.00 45.25 376 ALA A CA 1
ATOM 2492 C C . ALA A 1 376 ? -16.638 19.090 12.750 1.00 45.25 376 ALA A C 1
ATOM 2494 O O . ALA A 1 376 ? -17.592 19.858 12.580 1.00 45.25 376 ALA A O 1
ATOM 2495 N N . GLU A 1 377 ? -16.574 17.889 12.175 1.00 53.66 377 GLU A N 1
ATOM 2496 C CA . GLU A 1 377 ? -17.504 17.372 11.171 1.00 53.66 377 GLU A CA 1
ATOM 2497 C C . GLU A 1 377 ? -18.733 16.691 11.795 1.00 53.66 377 GLU A C 1
ATOM 2499 O O . GLU A 1 377 ? -19.658 16.307 11.083 1.00 53.66 377 GLU A O 1
ATOM 2504 N N . SER A 1 378 ? -18.863 16.746 13.131 1.00 46.94 378 SER A N 1
ATOM 2505 C CA . SER A 1 378 ? -20.095 16.497 13.921 1.00 46.94 378 SER A CA 1
ATOM 2506 C C . SER A 1 378 ? -21.337 17.300 13.423 1.00 46.94 378 SER A C 1
ATOM 2508 O O . SER A 1 378 ? -22.463 17.134 13.897 1.00 46.94 378 SER A O 1
ATOM 2510 N N . GLY A 1 379 ? -21.184 18.164 12.406 1.00 42.66 379 GLY A N 1
ATOM 2511 C CA . GLY A 1 379 ? -22.262 18.850 11.684 1.00 42.66 379 GLY A CA 1
ATOM 2512 C C . GLY A 1 379 ? -22.651 18.296 10.298 1.00 42.66 379 GLY A C 1
ATOM 2513 O O . GLY A 1 379 ? -23.705 18.703 9.789 1.00 42.66 379 GLY A O 1
ATOM 2514 N N . ILE A 1 380 ? -21.867 17.407 9.673 1.00 52.94 380 ILE A N 1
ATOM 2515 C CA . ILE A 1 380 ? -22.201 16.754 8.395 1.00 52.94 380 ILE A CA 1
ATOM 2516 C C . ILE A 1 380 ? -22.751 15.357 8.698 1.00 52.94 380 ILE A C 1
ATOM 2518 O O . ILE A 1 380 ? -22.068 14.479 9.204 1.00 52.94 380 ILE A O 1
ATOM 2522 N N . ALA A 1 381 ? -24.027 15.127 8.387 1.00 51.25 381 ALA A N 1
ATOM 2523 C CA . ALA A 1 381 ? -24.649 13.826 8.614 1.00 51.25 381 ALA A CA 1
ATOM 2524 C C . ALA A 1 381 ? -23.940 12.719 7.805 1.00 51.25 381 ALA A C 1
ATOM 2526 O O . ALA A 1 381 ? -24.101 12.669 6.585 1.00 51.25 381 ALA A O 1
ATOM 2527 N N . GLY A 1 382 ? -23.240 11.807 8.490 1.00 57.97 382 GLY A N 1
ATOM 2528 C CA . GLY A 1 382 ? -22.730 10.555 7.917 1.00 57.97 382 GLY A CA 1
ATOM 2529 C C . GLY A 1 382 ? -21.210 10.381 7.873 1.00 57.97 382 GLY A C 1
ATOM 2530 O O . GLY A 1 382 ? -20.778 9.356 7.357 1.00 57.97 382 GLY A O 1
ATOM 2531 N N . GLN A 1 383 ? -20.427 11.322 8.399 1.00 76.00 383 GLN A N 1
ATOM 2532 C CA . GLN A 1 383 ? -18.993 11.131 8.640 1.00 76.00 383 GLN A CA 1
ATOM 2533 C C . GLN A 1 383 ? -18.830 10.684 10.091 1.00 76.00 383 GLN A C 1
ATOM 2535 O O . GLN A 1 383 ? -19.053 11.465 11.009 1.00 76.00 383 GLN A O 1
ATOM 2540 N N . ILE A 1 384 ? -18.664 9.376 10.274 1.00 83.12 384 ILE A N 1
ATOM 2541 C CA . ILE A 1 384 ? -18.523 8.720 11.574 1.00 83.12 384 ILE A CA 1
ATOM 2542 C C . ILE A 1 384 ? -17.248 7.907 11.490 1.00 83.12 384 ILE A C 1
ATOM 2544 O O . ILE A 1 384 ? -17.204 6.969 10.683 1.00 83.12 384 ILE A O 1
ATOM 2548 N N . ASP A 1 385 ? -16.286 8.216 12.349 1.00 89.25 385 ASP A N 1
ATOM 2549 C CA . ASP A 1 385 ? -15.092 7.405 12.469 1.00 89.25 385 ASP A CA 1
ATOM 2550 C C . ASP A 1 385 ? -15.386 6.196 13.335 1.00 89.25 385 ASP A C 1
ATOM 2552 O O . ASP A 1 385 ? -15.973 6.263 14.425 1.00 89.25 385 ASP A O 1
ATOM 2556 N N . ARG A 1 386 ? -15.008 5.036 12.805 1.00 93.19 386 ARG A N 1
ATOM 2557 C CA . ARG A 1 386 ? -15.359 3.741 13.371 1.00 93.19 386 ARG A CA 1
ATOM 2558 C C . ARG A 1 386 ? -14.137 2.878 13.638 1.00 93.19 386 ARG A C 1
ATOM 2560 O O . ARG A 1 386 ? -13.499 2.384 12.710 1.00 93.19 386 ARG A O 1
ATOM 2567 N N . LEU A 1 387 ? -13.889 2.601 14.911 1.00 95.50 387 LEU A N 1
ATOM 2568 C CA . LEU A 1 387 ? -12.916 1.613 15.361 1.00 95.50 387 LEU A CA 1
ATOM 2569 C C . LEU A 1 387 ? -13.629 0.288 15.634 1.00 95.50 387 LEU A C 1
ATOM 2571 O O . LEU A 1 387 ? -14.454 0.186 16.538 1.00 95.50 387 LEU A O 1
ATOM 2575 N N . GLU A 1 388 ? -13.313 -0.744 14.864 1.00 97.62 388 GLU A N 1
ATOM 2576 C CA . GLU A 1 388 ? -13.897 -2.074 15.006 1.00 97.62 388 GLU A CA 1
ATOM 2577 C C . GLU A 1 388 ? -12.870 -3.102 15.476 1.00 97.62 388 GLU A C 1
ATOM 2579 O O . GLU A 1 388 ? -11.824 -3.295 14.863 1.00 97.62 388 GLU A O 1
ATOM 2584 N N . PHE A 1 389 ? -13.223 -3.837 16.524 1.00 98.12 389 PHE A N 1
ATOM 2585 C CA . PHE A 1 389 ? -12.569 -5.068 16.941 1.00 98.12 389 PHE A CA 1
ATOM 2586 C C . PHE A 1 389 ? -13.410 -6.243 16.429 1.00 98.12 389 PHE A C 1
ATOM 2588 O O . PHE A 1 389 ? -14.435 -6.570 17.024 1.00 98.12 389 PHE A O 1
ATOM 2595 N N . ALA A 1 390 ? -12.990 -6.871 15.330 1.00 98.38 390 ALA A N 1
ATOM 2596 C CA . ALA A 1 390 ? -13.695 -7.971 14.670 1.00 98.38 390 ALA A CA 1
ATOM 2597 C C . ALA A 1 390 ? -12.972 -9.298 14.943 1.00 98.38 390 ALA A C 1
ATOM 2599 O O . ALA A 1 390 ? -11.940 -9.598 14.341 1.00 98.38 390 ALA A O 1
ATOM 2600 N N . GLY A 1 391 ? -13.457 -10.058 15.928 1.00 98.06 391 GLY A N 1
ATOM 2601 C CA . GLY A 1 391 ? -12.812 -11.288 16.411 1.00 98.06 391 GLY A CA 1
ATOM 2602 C C . GLY A 1 391 ? -11.486 -11.078 17.135 1.00 98.06 391 GLY A C 1
ATOM 2603 O O . GLY A 1 391 ? -10.856 -12.035 17.589 1.00 98.06 391 GLY A O 1
ATOM 2604 N N . TRP A 1 392 ? -11.060 -9.824 17.294 1.00 98.19 392 TRP A N 1
ATOM 2605 C CA . TRP A 1 392 ? -9.831 -9.486 17.989 1.00 98.19 392 TRP A CA 1
ATOM 2606 C C . TRP A 1 392 ? -9.912 -9.834 19.475 1.00 98.19 392 TRP A C 1
ATOM 2608 O O . TRP A 1 392 ? -10.906 -9.569 20.154 1.00 98.19 392 TRP A O 1
ATOM 2618 N N . THR A 1 393 ? -8.831 -10.413 19.995 1.00 96.31 393 THR A N 1
ATOM 2619 C CA . THR A 1 393 ? -8.691 -10.744 21.414 1.00 96.31 393 THR A CA 1
ATOM 2620 C C . THR A 1 393 ? -7.436 -10.100 21.975 1.00 96.31 393 THR A C 1
ATOM 2622 O O . THR A 1 393 ? -6.324 -10.416 21.548 1.00 96.31 393 THR A O 1
ATOM 2625 N N . GLY A 1 394 ? -7.588 -9.257 22.991 1.00 92.69 394 GLY A N 1
ATOM 2626 C CA . GLY A 1 394 ? -6.439 -8.618 23.616 1.00 92.69 394 GLY A CA 1
ATOM 2627 C C . GLY A 1 394 ? -6.793 -7.573 24.662 1.00 92.69 394 GLY A C 1
ATOM 2628 O O . GLY A 1 394 ? -7.945 -7.415 25.064 1.00 92.69 394 GLY A O 1
ATOM 2629 N N . SER A 1 395 ? -5.757 -6.881 25.129 1.00 90.31 395 SER A N 1
ATOM 2630 C CA . SER A 1 395 ? -5.886 -5.736 26.025 1.00 90.31 395 SER A CA 1
ATOM 2631 C C . SER A 1 395 ? -5.664 -4.462 25.226 1.00 90.31 395 SER A C 1
ATOM 2633 O O . SER A 1 395 ? -4.671 -4.372 24.506 1.00 90.31 395 SER A O 1
ATOM 2635 N N . PHE A 1 396 ? -6.564 -3.501 25.369 1.00 88.88 396 PHE A N 1
ATOM 2636 C CA . PHE A 1 396 ? -6.518 -2.220 24.682 1.00 88.88 396 PHE A CA 1
ATOM 2637 C C . PHE A 1 396 ? -6.575 -1.103 25.720 1.00 88.88 396 PHE A C 1
ATOM 2639 O O . PHE A 1 396 ? -7.396 -1.146 26.637 1.00 88.88 396 PHE A O 1
ATOM 2646 N N . ASP A 1 397 ? -5.660 -0.150 25.622 1.00 85.69 397 ASP A N 1
ATOM 2647 C CA . ASP A 1 397 ? -5.679 1.052 26.447 1.00 85.69 397 ASP A CA 1
ATOM 2648 C C . ASP A 1 397 ? -6.523 2.089 25.699 1.00 85.69 397 ASP A C 1
ATOM 2650 O O . ASP A 1 397 ? -6.245 2.430 24.551 1.00 85.69 397 ASP A O 1
ATOM 2654 N N . ALA A 1 398 ? -7.616 2.526 26.312 1.00 77.31 398 ALA A N 1
ATOM 2655 C CA . ALA A 1 398 ? -8.574 3.423 25.695 1.00 77.31 398 ALA A CA 1
ATOM 2656 C C . ALA A 1 398 ? -7.978 4.815 25.432 1.00 77.31 398 ALA A C 1
ATOM 2658 O O . ALA A 1 398 ? -8.445 5.491 24.519 1.00 77.31 398 ALA A O 1
ATOM 2659 N N . ALA A 1 399 ? -6.894 5.205 26.117 1.00 79.12 399 ALA A N 1
ATOM 2660 C CA . ALA A 1 399 ? -6.127 6.401 25.772 1.00 79.12 399 ALA A CA 1
ATOM 2661 C C . ALA A 1 399 ? -5.376 6.279 24.429 1.00 79.12 399 ALA A C 1
ATOM 2663 O O . ALA A 1 399 ? -4.908 7.289 23.901 1.00 79.12 399 ALA A O 1
ATOM 2664 N N . GLN A 1 400 ? -5.248 5.066 23.874 1.00 86.62 400 GLN A N 1
ATOM 2665 C CA . GLN A 1 400 ? -4.693 4.830 22.537 1.00 86.62 400 GLN A CA 1
ATOM 2666 C C . GLN A 1 400 ? -5.707 5.104 21.428 1.00 86.62 400 GLN A C 1
ATOM 2668 O O . GLN A 1 400 ? -5.291 5.352 20.303 1.00 86.62 400 GLN A O 1
ATOM 2673 N N . ALA A 1 401 ? -7.010 5.045 21.713 1.00 88.44 401 ALA A N 1
ATOM 2674 C CA . ALA A 1 401 ? -8.051 5.431 20.769 1.00 88.44 401 ALA A CA 1
ATOM 2675 C C . ALA A 1 401 ? -8.354 6.911 20.966 1.00 88.44 401 ALA A C 1
ATOM 2677 O O . ALA A 1 401 ? -8.921 7.294 21.981 1.00 88.44 401 ALA A O 1
ATOM 2678 N N . LEU A 1 402 ? -7.980 7.745 20.007 1.00 87.50 402 LEU A N 1
ATOM 2679 C CA . LEU A 1 402 ? -8.323 9.157 20.008 1.00 87.50 402 LEU A CA 1
ATOM 2680 C C . LEU A 1 402 ? -9.367 9.405 18.942 1.00 87.50 402 LEU A C 1
ATOM 2682 O O . LEU A 1 402 ? -9.265 8.863 17.848 1.00 87.50 402 LEU A O 1
ATOM 2686 N N . ASN A 1 403 ? -10.308 10.285 19.264 1.00 84.38 403 ASN A N 1
ATOM 2687 C CA . ASN A 1 403 ? -11.159 10.886 18.261 1.00 84.38 403 ASN A CA 1
ATOM 2688 C C . ASN A 1 403 ? -12.002 9.873 17.461 1.00 84.38 403 ASN A C 1
ATOM 2690 O O . ASN A 1 403 ? -11.983 9.870 16.243 1.00 84.38 403 ASN A O 1
ATOM 2694 N N . TRP A 1 404 ? -12.738 9.007 18.157 1.00 88.19 404 TRP A N 1
ATOM 2695 C CA . TRP A 1 404 ? -13.684 8.086 17.522 1.00 88.19 404 TRP A CA 1
ATOM 2696 C C . TRP A 1 404 ? -15.121 8.424 17.929 1.00 88.19 404 TRP A C 1
ATOM 2698 O O . TRP A 1 404 ? -15.393 8.622 19.119 1.00 88.19 404 TRP A O 1
ATOM 2708 N N . GLU A 1 405 ? -16.059 8.420 16.980 1.00 88.94 405 GLU A N 1
ATOM 2709 C CA . GLU A 1 405 ? -17.505 8.496 17.247 1.00 88.94 405 GLU A CA 1
ATOM 2710 C C . GLU A 1 405 ? -18.110 7.111 17.471 1.00 88.94 405 GLU A C 1
ATOM 2712 O O . GLU A 1 405 ? -19.136 6.979 18.142 1.00 88.94 405 GLU A O 1
ATOM 2717 N N . SER A 1 406 ? -17.502 6.061 16.916 1.00 90.81 406 SER A N 1
ATOM 2718 C CA . SER A 1 406 ? -18.003 4.696 17.029 1.00 90.81 406 SER A CA 1
ATOM 2719 C C . SER A 1 406 ? -16.896 3.705 17.370 1.00 90.81 406 SER A C 1
ATOM 2721 O O . SER A 1 406 ? -15.891 3.601 16.674 1.00 90.81 406 SER A O 1
ATOM 2723 N N . VAL A 1 407 ? -17.115 2.922 18.427 1.00 93.44 407 VAL A N 1
ATOM 2724 C CA . VAL A 1 407 ? -16.285 1.760 18.762 1.00 93.44 407 VAL A CA 1
ATOM 2725 C C . VAL A 1 407 ? -17.164 0.519 18.765 1.00 93.44 407 VAL A C 1
ATOM 2727 O O . VAL A 1 407 ? -18.157 0.466 19.487 1.00 93.44 407 VAL A O 1
ATOM 2730 N N . VAL A 1 408 ? -16.807 -0.489 17.975 1.00 96.25 408 VAL A N 1
ATOM 2731 C CA . VAL A 1 408 ? -17.616 -1.697 17.772 1.00 96.25 408 VAL A CA 1
ATOM 2732 C C . VAL A 1 408 ? -16.810 -2.937 18.123 1.00 96.25 408 VAL A C 1
ATOM 2734 O O . VAL A 1 408 ? -15.679 -3.099 17.673 1.00 96.25 408 VAL A O 1
ATOM 2737 N N . LEU A 1 409 ? -17.402 -3.838 18.900 1.00 97.94 409 LEU A N 1
ATOM 2738 C CA . LEU A 1 409 ? -16.889 -5.183 19.131 1.00 97.94 409 LEU A CA 1
ATOM 2739 C C . LEU A 1 409 ? -17.808 -6.180 18.421 1.00 97.94 409 LEU A C 1
ATOM 2741 O O . LEU A 1 409 ? -19.006 -6.239 18.707 1.00 97.94 409 LEU A O 1
ATOM 2745 N N . SER A 1 410 ? -17.255 -6.971 17.508 1.00 98.00 410 SER A N 1
ATOM 2746 C CA . SER A 1 410 ? -17.999 -7.884 16.635 1.00 98.00 410 SER A CA 1
ATOM 2747 C C . SER A 1 410 ? -17.259 -9.217 16.451 1.00 98.00 410 SER A C 1
ATOM 2749 O O . SER A 1 410 ? -16.148 -9.400 16.944 1.00 98.00 410 SER A O 1
ATOM 2751 N N . GLU A 1 411 ? -17.889 -10.175 15.764 1.00 96.94 411 GLU A N 1
ATOM 2752 C CA . GLU A 1 411 ? -17.260 -11.439 15.330 1.00 96.94 411 GLU A CA 1
ATOM 2753 C C . GLU A 1 411 ? -16.529 -12.219 16.449 1.00 96.94 411 GLU A C 1
ATOM 2755 O O . GLU A 1 411 ? -15.406 -12.660 16.251 1.00 96.94 411 GLU A O 1
ATOM 2760 N N . ASP A 1 412 ? -17.150 -12.401 17.622 1.00 97.25 412 ASP A N 1
ATOM 2761 C CA . ASP A 1 412 ? -16.554 -13.072 18.799 1.00 97.25 412 ASP A CA 1
ATOM 2762 C C . ASP A 1 412 ? -15.380 -12.312 19.469 1.00 97.25 412 ASP A C 1
ATOM 2764 O O . ASP A 1 412 ? -14.577 -12.906 20.195 1.00 97.25 412 ASP A O 1
ATOM 2768 N N . ALA A 1 413 ? -15.255 -10.995 19.256 1.00 98.19 413 ALA A N 1
ATOM 2769 C CA . ALA A 1 413 ? -14.194 -10.193 19.870 1.00 98.19 413 ALA A CA 1
ATOM 2770 C C . ALA A 1 413 ? -14.210 -10.243 21.407 1.00 98.19 413 ALA A C 1
ATOM 2772 O O . ALA A 1 413 ? -15.261 -10.175 22.047 1.00 98.19 413 ALA A O 1
ATOM 2773 N N . VAL A 1 414 ? -13.018 -10.284 22.008 1.00 97.12 414 VAL A N 1
ATOM 2774 C CA . VAL A 1 414 ? -12.808 -10.237 23.462 1.00 97.12 414 VAL A CA 1
ATOM 2775 C C . VAL A 1 414 ? -11.802 -9.135 23.785 1.00 97.12 414 VAL A C 1
ATOM 2777 O O . VAL A 1 414 ? -10.587 -9.352 23.799 1.00 97.12 414 VAL A O 1
ATOM 2780 N N . VAL A 1 415 ? -12.310 -7.940 24.076 1.00 94.69 415 VAL A N 1
ATOM 2781 C CA . VAL A 1 415 ? -11.493 -6.752 24.358 1.00 94.69 415 VAL A CA 1
ATOM 2782 C C . VAL A 1 415 ? -11.442 -6.515 25.860 1.00 94.69 415 VAL A C 1
ATOM 2784 O O . VAL A 1 415 ? -12.476 -6.411 26.513 1.00 94.69 415 VAL A O 1
ATOM 2787 N N . THR A 1 416 ? -10.238 -6.416 26.421 1.00 92.50 416 THR A N 1
ATOM 2788 C CA . THR A 1 416 ? -10.030 -5.953 27.799 1.00 92.50 416 THR A CA 1
ATOM 2789 C C . THR A 1 416 ? -9.557 -4.504 27.788 1.00 92.50 416 THR A C 1
ATOM 2791 O O . THR A 1 416 ? -8.430 -4.234 27.377 1.00 92.50 416 THR A O 1
ATOM 2794 N N . PHE A 1 417 ? -10.391 -3.581 28.253 1.00 89.69 417 PHE A N 1
ATOM 2795 C CA . PHE A 1 417 ? -10.043 -2.174 28.420 1.00 89.69 417 PHE A CA 1
ATOM 2796 C C . PHE A 1 417 ? -9.170 -2.007 29.669 1.00 89.69 417 PHE A C 1
ATOM 2798 O O . PHE A 1 417 ? -9.591 -2.333 30.783 1.00 89.69 417 PHE A O 1
ATOM 2805 N N . ALA A 1 418 ? -7.916 -1.600 29.461 1.00 84.44 418 ALA A N 1
ATOM 2806 C CA . ALA A 1 418 ? -6.863 -1.627 30.479 1.00 84.44 418 ALA A CA 1
ATOM 2807 C C . ALA A 1 418 ? -6.858 -0.408 31.415 1.00 84.44 418 ALA A C 1
ATOM 2809 O O . ALA A 1 418 ? -6.325 -0.493 32.524 1.00 84.44 418 ALA A O 1
ATOM 2810 N N . ASP A 1 419 ? -7.412 0.714 30.969 1.00 75.50 419 ASP A N 1
ATOM 2811 C CA . ASP A 1 419 ? -7.424 1.996 31.661 1.00 75.50 419 ASP A CA 1
ATOM 2812 C C . ASP A 1 419 ? -8.830 2.625 31.640 1.00 75.50 419 ASP A C 1
ATOM 2814 O O . ASP A 1 419 ? -9.773 2.057 31.094 1.00 75.50 419 ASP A O 1
ATOM 2818 N N . GLY A 1 420 ? -8.982 3.762 32.323 1.00 63.50 420 GLY A N 1
ATOM 2819 C CA . GLY A 1 420 ? -10.273 4.178 32.863 1.00 63.50 420 GLY A CA 1
ATOM 2820 C C . GLY A 1 420 ? -11.054 5.257 32.128 1.00 63.50 420 GLY A C 1
ATOM 2821 O O . GLY A 1 420 ? -11.960 5.830 32.737 1.00 63.50 420 GLY A O 1
ATOM 2822 N N . ALA A 1 421 ? -10.752 5.563 30.866 1.00 63.78 421 ALA A N 1
ATOM 2823 C CA . ALA A 1 421 ? -11.587 6.485 30.095 1.00 63.78 421 ALA A CA 1
ATOM 2824 C C . ALA A 1 421 ? -11.557 6.212 28.584 1.00 63.78 421 ALA A C 1
ATOM 2826 O O . ALA A 1 421 ? -10.493 6.243 27.977 1.00 63.78 421 ALA A O 1
ATOM 2827 N N . ALA A 1 422 ? -12.729 6.044 27.965 1.00 60.56 422 ALA A N 1
ATOM 2828 C CA . ALA A 1 422 ? -12.868 6.120 26.512 1.00 60.56 422 ALA A CA 1
ATOM 2829 C C . ALA A 1 422 ? -12.707 7.573 26.043 1.00 60.56 422 ALA A C 1
ATOM 2831 O O . ALA A 1 422 ? -13.401 8.460 26.549 1.00 60.56 422 ALA A O 1
ATOM 2832 N N . ALA A 1 423 ? -11.823 7.824 25.077 1.00 52.31 423 ALA A N 1
ATOM 2833 C CA . ALA A 1 423 ? -11.664 9.140 24.468 1.00 52.31 423 ALA A CA 1
ATOM 2834 C C . ALA A 1 423 ? -12.517 9.260 23.188 1.00 52.31 423 ALA A C 1
ATOM 2836 O O . ALA A 1 423 ? -12.272 8.581 22.196 1.00 52.31 423 ALA A O 1
ATOM 2837 N N . GLY A 1 424 ? -13.528 10.133 23.228 1.00 53.91 424 GLY A N 1
ATOM 2838 C CA . GLY A 1 424 ? -14.281 10.599 22.055 1.00 53.91 424 GLY A CA 1
ATOM 2839 C C . GLY A 1 424 ? -13.793 11.970 21.560 1.00 53.91 424 GLY A C 1
ATOM 2840 O O . GLY A 1 424 ? -13.119 12.694 22.298 1.00 53.91 424 GLY A O 1
ATOM 2841 N N . THR A 1 425 ? -14.151 12.333 20.323 1.00 50.53 425 THR A N 1
ATOM 2842 C CA . THR A 1 425 ? -13.864 13.625 19.648 1.00 50.53 425 THR A CA 1
ATOM 2843 C C . THR A 1 425 ? -14.508 14.835 20.327 1.00 50.53 425 THR A C 1
ATOM 2845 O O . THR A 1 425 ? -13.938 15.930 20.373 1.00 50.53 425 THR A O 1
ATOM 2848 N N . ALA A 1 426 ? -15.699 14.640 20.894 1.00 52.06 426 ALA A N 1
ATOM 2849 C CA . ALA A 1 426 ? -16.471 15.635 21.622 1.00 52.06 426 ALA A CA 1
ATOM 2850 C C . ALA A 1 426 ? -17.238 14.969 22.772 1.00 52.06 426 ALA A C 1
ATOM 2852 O O . ALA A 1 426 ? -17.689 13.830 22.662 1.00 52.06 426 ALA A O 1
ATOM 2853 N N . ALA A 1 427 ? -17.390 15.683 23.890 1.00 50.31 427 ALA A N 1
ATOM 2854 C CA . ALA A 1 427 ? -18.065 15.152 25.071 1.00 50.31 427 ALA A CA 1
ATOM 2855 C C . ALA A 1 427 ? -19.509 14.719 24.748 1.00 50.31 427 ALA A C 1
ATOM 2857 O O . ALA A 1 427 ? -20.364 15.578 24.515 1.00 50.31 427 ALA A O 1
ATOM 2858 N N . GLY A 1 428 ? -19.769 13.407 24.769 1.00 56.47 428 GLY A N 1
ATOM 2859 C CA . GLY A 1 428 ? -21.099 12.808 24.637 1.00 56.47 428 GLY A CA 1
ATOM 2860 C C . GLY A 1 428 ? -21.482 12.229 23.268 1.00 56.47 428 GLY A C 1
ATOM 2861 O O . GLY A 1 428 ? -22.576 11.670 23.182 1.00 56.47 428 GLY A O 1
ATOM 2862 N N . ASP A 1 429 ? -20.630 12.312 22.238 1.00 74.56 429 ASP A N 1
ATOM 2863 C CA . ASP A 1 429 ? -20.959 11.831 20.877 1.00 74.56 429 ASP A CA 1
ATOM 2864 C C . ASP A 1 429 ? -20.475 10.391 20.587 1.00 74.56 429 ASP A C 1
ATOM 2866 O O . ASP A 1 429 ? -20.905 9.777 19.610 1.00 74.56 429 ASP A O 1
ATOM 2870 N N . LEU A 1 430 ? -19.639 9.807 21.456 1.00 86.75 430 LEU A N 1
ATOM 2871 C CA . LEU A 1 430 ? -19.142 8.436 21.298 1.00 86.75 430 LEU A CA 1
ATOM 2872 C C . LEU A 1 430 ? -20.261 7.400 21.501 1.00 86.75 430 LEU A C 1
ATOM 2874 O O . LEU A 1 430 ? -20.983 7.420 22.498 1.00 86.75 430 LEU A O 1
ATOM 2878 N N . THR A 1 431 ? -20.361 6.429 20.597 1.00 90.75 431 THR A N 1
ATOM 2879 C CA . THR A 1 431 ? -21.181 5.225 20.764 1.00 90.75 431 THR A CA 1
ATOM 2880 C C . THR A 1 431 ? -20.298 3.985 20.807 1.00 90.75 431 THR A C 1
ATOM 2882 O O . THR A 1 431 ? -19.590 3.682 19.847 1.00 90.75 431 THR A O 1
ATOM 2885 N N . VAL A 1 432 ? -20.380 3.232 21.903 1.00 93.06 432 VAL A N 1
ATOM 2886 C CA . VAL A 1 432 ? -19.760 1.906 22.015 1.00 93.06 432 VAL A CA 1
ATOM 2887 C C . VAL A 1 432 ? -20.819 0.834 21.775 1.00 93.06 432 VAL A C 1
ATOM 2889 O O . VAL A 1 432 ? -21.842 0.813 22.461 1.00 93.06 432 VAL A O 1
ATOM 2892 N N . GLU A 1 433 ? -20.573 -0.067 20.827 1.00 96.19 433 GLU A N 1
ATOM 2893 C CA . GLU A 1 433 ? -21.423 -1.217 20.521 1.00 96.19 433 GLU A CA 1
ATOM 2894 C C . GLU A 1 433 ? -20.706 -2.527 20.861 1.00 96.19 433 GLU A C 1
ATOM 2896 O O . GLU A 1 433 ? -19.631 -2.826 20.343 1.00 96.19 433 GLU A O 1
ATOM 2901 N N . ILE A 1 434 ? -21.329 -3.335 21.716 1.00 97.69 434 ILE A N 1
ATOM 2902 C CA . ILE A 1 434 ? -20.889 -4.697 22.019 1.00 97.69 434 ILE A CA 1
ATOM 2903 C C . ILE A 1 434 ? -21.860 -5.653 21.329 1.00 97.69 434 ILE A C 1
ATOM 2905 O O . ILE A 1 434 ? -23.005 -5.804 21.768 1.00 97.69 434 ILE A O 1
ATOM 2909 N N . GLY A 1 435 ? -21.409 -6.290 20.248 1.00 97.50 435 GLY A N 1
ATOM 2910 C CA . GLY A 1 435 ? -22.189 -7.272 19.500 1.00 97.50 435 GLY A CA 1
ATOM 2911 C C . GLY A 1 435 ? -22.566 -8.492 20.345 1.00 97.50 435 GLY A C 1
ATOM 2912 O O . GLY A 1 435 ? -21.913 -8.798 21.337 1.00 97.50 435 GLY A O 1
ATOM 2913 N N . ALA A 1 436 ? -23.616 -9.211 19.938 1.00 96.56 436 ALA A N 1
ATOM 2914 C CA . ALA A 1 436 ? -24.215 -10.297 20.725 1.00 96.56 436 ALA A CA 1
ATOM 2915 C C . ALA A 1 436 ? -23.245 -11.423 21.126 1.00 96.56 436 ALA A C 1
ATOM 2917 O O . ALA A 1 436 ? -23.406 -12.029 22.181 1.00 96.56 436 ALA A O 1
ATOM 2918 N N . ASP A 1 437 ? -22.234 -11.674 20.297 1.00 95.25 437 ASP A N 1
ATOM 2919 C CA . ASP A 1 437 ? -21.232 -12.715 20.525 1.00 95.25 437 ASP A CA 1
ATOM 2920 C C . ASP A 1 437 ? -19.908 -12.151 21.087 1.00 95.25 437 ASP A C 1
ATOM 2922 O O . ASP A 1 437 ? -18.956 -12.888 21.324 1.00 95.25 437 ASP A O 1
ATOM 2926 N N . ALA A 1 438 ? -19.829 -10.837 21.321 1.00 97.94 438 ALA A N 1
ATOM 2927 C CA . ALA A 1 438 ? -18.623 -10.167 21.788 1.00 97.94 438 ALA A CA 1
ATOM 2928 C C . ALA A 1 438 ? -18.585 -9.999 23.316 1.00 97.94 438 ALA A C 1
ATOM 2930 O O . ALA A 1 438 ? -19.607 -9.998 24.007 1.00 97.94 438 ALA A O 1
ATOM 2931 N N . THR A 1 439 ? -17.376 -9.831 23.850 1.00 97.25 439 THR A N 1
ATOM 2932 C CA . THR A 1 439 ? -17.114 -9.562 25.266 1.00 97.25 439 THR A CA 1
ATOM 2933 C C . THR A 1 439 ? -16.274 -8.299 25.434 1.00 97.25 439 THR A C 1
ATOM 2935 O O . THR A 1 439 ? -15.136 -8.237 24.964 1.00 97.25 439 THR A O 1
ATOM 2938 N N . ALA A 1 440 ? -16.796 -7.328 26.180 1.00 95.12 440 ALA A N 1
ATOM 2939 C CA . ALA A 1 440 ? -16.024 -6.205 26.703 1.00 95.12 440 ALA A CA 1
ATOM 2940 C C . ALA A 1 440 ? -15.693 -6.464 28.174 1.00 95.12 440 ALA A C 1
ATOM 2942 O O . ALA A 1 440 ? -16.602 -6.640 28.981 1.00 95.12 440 ALA A O 1
ATOM 2943 N N . ARG A 1 441 ? -14.409 -6.471 28.537 1.00 93.44 441 ARG A N 1
ATOM 2944 C CA . ARG A 1 441 ? -13.943 -6.597 29.923 1.00 93.44 441 ARG A CA 1
ATOM 2945 C C . ARG A 1 441 ? -13.291 -5.310 30.392 1.00 93.44 441 ARG A C 1
ATOM 2947 O O . ARG A 1 441 ? -12.504 -4.728 29.652 1.00 93.44 441 ARG A O 1
ATOM 2954 N N . LEU A 1 442 ? -13.546 -4.915 31.631 1.00 91.19 442 LEU A N 1
ATOM 2955 C CA . LEU A 1 442 ? -12.894 -3.769 32.258 1.00 91.19 442 LEU A CA 1
ATOM 2956 C C . LEU A 1 442 ? -11.831 -4.253 33.250 1.00 91.19 442 LEU A C 1
ATOM 2958 O O . LEU A 1 442 ? -12.102 -5.090 34.106 1.00 91.19 442 LEU A O 1
ATOM 2962 N N . ALA A 1 443 ? -10.599 -3.753 33.134 1.00 87.31 443 ALA A N 1
ATOM 2963 C CA . ALA A 1 443 ? -9.524 -4.083 34.077 1.00 87.31 443 ALA A CA 1
ATOM 2964 C C . ALA A 1 443 ? -9.608 -3.287 35.398 1.00 87.31 443 ALA A C 1
ATOM 2966 O O . ALA A 1 443 ? -8.876 -3.585 36.345 1.00 87.31 443 ALA A O 1
ATOM 2967 N N . GLY A 1 444 ? -10.478 -2.278 35.448 1.00 88.19 444 GLY A N 1
ATOM 2968 C CA . GLY A 1 444 ? -10.753 -1.410 36.586 1.00 88.19 444 GLY A CA 1
ATOM 2969 C C . GLY A 1 444 ? -11.827 -0.386 36.216 1.00 88.19 444 GLY A C 1
ATOM 2970 O O . GLY A 1 444 ? -12.555 -0.583 35.243 1.00 88.19 444 GLY A O 1
ATOM 2971 N N . ASP A 1 445 ? -11.923 0.697 36.988 1.00 88.44 445 ASP A N 1
ATOM 2972 C CA . ASP A 1 445 ? -12.884 1.775 36.731 1.00 88.44 445 ASP A CA 1
ATOM 2973 C C . ASP A 1 445 ? -12.774 2.297 35.301 1.00 88.44 445 ASP A C 1
ATOM 2975 O O . ASP A 1 445 ? -11.668 2.542 34.830 1.00 88.44 445 ASP A O 1
ATOM 2979 N N . PHE A 1 446 ? -13.914 2.520 34.649 1.00 89.81 446 PHE A N 1
ATOM 2980 C CA . PHE A 1 446 ? -14.008 2.980 33.272 1.00 89.81 446 PHE A CA 1
ATOM 2981 C C . PHE A 1 446 ? -15.059 4.074 33.123 1.00 89.81 446 PHE A C 1
ATOM 2983 O O . PHE A 1 446 ? -16.205 3.921 33.547 1.00 89.81 446 PHE A O 1
ATOM 2990 N N . MET A 1 447 ? -14.693 5.172 32.472 1.00 89.19 447 MET A N 1
ATOM 2991 C CA . MET A 1 447 ? -15.608 6.239 32.093 1.00 89.19 447 MET A CA 1
ATOM 2992 C C . MET A 1 447 ? -15.830 6.236 30.581 1.00 89.19 447 MET A C 1
ATOM 2994 O O . MET A 1 447 ? -14.905 6.440 29.803 1.00 89.19 447 MET A O 1
ATOM 2998 N N . LEU A 1 448 ? -17.077 6.051 30.176 1.00 89.94 448 LEU A N 1
ATOM 2999 C CA . LEU A 1 448 ? -17.553 6.228 28.818 1.00 89.94 448 LEU A CA 1
ATOM 3000 C C . LEU A 1 448 ? -18.294 7.561 28.719 1.00 89.94 448 LEU A C 1
ATOM 3002 O O . LEU A 1 448 ? -19.386 7.715 29.275 1.00 89.94 448 LEU A O 1
ATOM 3006 N N . ASP A 1 449 ? -17.708 8.515 28.000 1.00 87.31 449 ASP A N 1
ATOM 3007 C CA . ASP A 1 449 ? -18.369 9.782 27.696 1.00 87.31 449 ASP A CA 1
ATOM 3008 C C . ASP A 1 449 ? -19.207 9.686 26.412 1.00 87.31 449 ASP A C 1
ATOM 3010 O O . ASP A 1 449 ? -18.811 10.157 25.349 1.00 87.31 449 ASP A O 1
ATOM 3014 N N . GLY A 1 450 ? -20.348 9.006 26.506 1.00 89.81 450 GLY A N 1
ATOM 3015 C CA . GLY A 1 450 ? -21.193 8.697 25.362 1.00 89.81 450 GLY A CA 1
ATOM 3016 C C . GLY A 1 450 ? -22.264 7.654 25.671 1.00 89.81 450 GLY A C 1
ATOM 3017 O O . GLY A 1 450 ? -22.603 7.426 26.836 1.00 89.81 450 GLY A O 1
ATOM 3018 N N . ALA A 1 451 ? -22.806 7.029 24.628 1.00 92.75 451 ALA A N 1
ATOM 3019 C CA . ALA A 1 451 ? -23.813 5.976 24.722 1.00 92.75 451 ALA A CA 1
ATOM 3020 C C . ALA A 1 451 ? -23.193 4.571 24.643 1.00 92.75 451 ALA A C 1
ATOM 3022 O O . ALA A 1 451 ? -22.202 4.342 23.947 1.00 92.75 451 ALA A O 1
ATOM 3023 N N . LEU A 1 452 ? -23.819 3.610 25.325 1.00 95.12 452 LEU A N 1
ATOM 3024 C CA . LEU A 1 452 ? -23.440 2.197 25.301 1.00 95.12 452 LEU A CA 1
ATOM 3025 C C . LEU A 1 452 ? -24.603 1.339 24.800 1.00 95.12 452 LEU A C 1
ATOM 3027 O O . LEU A 1 452 ? -25.638 1.225 25.459 1.00 95.12 452 LEU A O 1
ATOM 3031 N N . ALA A 1 453 ? -24.411 0.687 23.659 1.00 96.69 453 ALA A N 1
ATOM 3032 C CA . ALA A 1 453 ? -25.288 -0.358 23.154 1.00 96.69 453 ALA A CA 1
ATOM 3033 C C . ALA A 1 453 ? -24.661 -1.722 23.460 1.00 96.69 453 ALA A C 1
ATOM 3035 O O . ALA A 1 453 ? -23.661 -2.108 22.861 1.00 96.69 453 ALA A O 1
ATOM 3036 N N . ASN A 1 454 ? -25.241 -2.459 24.402 1.00 97.25 454 ASN A N 1
ATOM 3037 C CA . ASN A 1 454 ? -24.768 -3.787 24.762 1.00 97.25 454 ASN A CA 1
ATOM 3038 C C . ASN A 1 454 ? -25.772 -4.844 24.294 1.00 97.25 454 ASN A C 1
ATOM 3040 O O . ASN A 1 454 ? -26.930 -4.848 24.724 1.00 97.25 454 ASN A O 1
ATOM 3044 N N . ALA A 1 455 ? -25.317 -5.757 23.442 1.00 97.56 455 ALA A N 1
ATOM 3045 C CA . ALA A 1 455 ? -26.012 -6.995 23.098 1.00 97.56 455 ALA A CA 1
ATOM 3046 C C . ALA A 1 455 ? -25.235 -8.247 23.548 1.00 97.56 455 ALA A C 1
ATOM 3048 O O . ALA A 1 455 ? -25.824 -9.323 23.600 1.00 97.56 455 ALA A O 1
ATOM 3049 N N . GLY A 1 456 ? -23.939 -8.116 23.854 1.00 97.50 456 GLY A N 1
ATOM 3050 C CA . GLY A 1 456 ? -23.058 -9.214 24.257 1.00 97.50 456 GLY A CA 1
ATOM 3051 C C . GLY A 1 456 ? -22.833 -9.304 25.764 1.00 97.50 456 GLY A C 1
ATOM 3052 O O . GLY A 1 456 ? -23.733 -9.034 26.564 1.00 97.50 456 GLY A O 1
ATOM 3053 N N . LEU A 1 457 ? -21.615 -9.693 26.149 1.00 97.31 457 LEU A N 1
ATOM 3054 C CA . LEU A 1 457 ? -21.180 -9.760 27.542 1.00 97.31 457 LEU A CA 1
ATOM 3055 C C . LEU A 1 457 ? -20.379 -8.511 27.920 1.00 97.31 457 LEU A C 1
ATOM 3057 O O . LEU A 1 457 ? -19.299 -8.257 27.386 1.00 97.31 457 LEU A O 1
ATOM 3061 N N . LEU A 1 458 ? -20.875 -7.784 28.914 1.00 96.75 458 LEU A N 1
ATOM 3062 C CA . LEU A 1 458 ? -20.115 -6.757 29.611 1.00 96.75 458 LEU A CA 1
ATOM 3063 C C . LEU A 1 458 ? -19.586 -7.333 30.932 1.00 96.75 458 LEU A C 1
ATOM 3065 O O . LEU A 1 458 ? -20.360 -7.706 31.807 1.00 96.75 458 LEU A O 1
ATOM 3069 N N . ASP A 1 459 ? -18.269 -7.427 31.067 1.00 95.00 459 ASP A N 1
ATOM 3070 C CA . ASP A 1 459 ? -17.574 -8.047 32.194 1.00 95.00 459 ASP A CA 1
ATOM 3071 C C . ASP A 1 459 ? -16.855 -6.982 33.035 1.00 95.00 459 ASP A C 1
ATOM 3073 O O . ASP A 1 459 ? -15.799 -6.472 32.656 1.00 95.00 459 ASP A O 1
ATOM 3077 N N . LEU A 1 460 ? -17.452 -6.629 34.17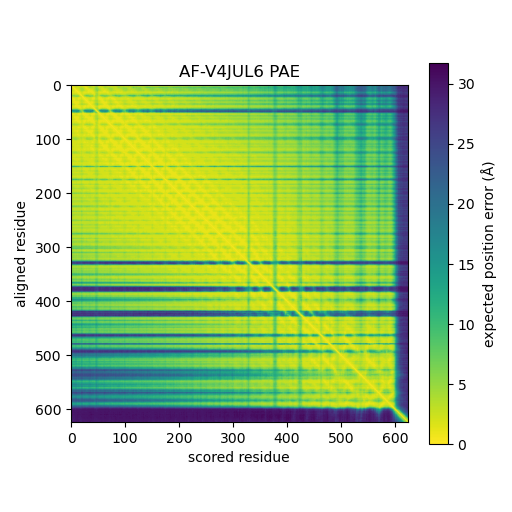4 1.00 93.44 460 LEU A N 1
ATOM 3078 C CA . LEU A 1 460 ? -16.855 -5.750 35.184 1.00 93.44 460 LEU A CA 1
ATOM 3079 C C . LEU A 1 460 ? -16.017 -6.538 36.201 1.00 93.44 460 LEU A C 1
ATOM 3081 O O . LEU A 1 460 ? -15.319 -5.920 37.004 1.00 93.44 460 LEU A O 1
ATOM 3085 N N . SER A 1 461 ? -16.064 -7.877 36.166 1.00 87.56 461 SER A N 1
ATOM 3086 C CA . SER A 1 461 ? -15.261 -8.696 37.069 1.00 87.56 461 SER A CA 1
ATOM 3087 C C . SER A 1 461 ? -13.787 -8.626 36.684 1.00 87.56 461 SER A C 1
ATOM 3089 O O . SER A 1 461 ? -13.416 -8.599 35.504 1.00 87.56 461 SER A O 1
ATOM 3091 N N . THR A 1 462 ? -12.912 -8.623 37.687 1.00 72.94 462 THR A N 1
ATOM 3092 C CA . THR A 1 462 ? -11.469 -8.643 37.430 1.00 72.94 462 THR A CA 1
ATOM 3093 C C . THR A 1 462 ? -10.931 -10.076 37.472 1.00 72.94 462 THR A C 1
ATOM 3095 O O . THR A 1 462 ? -11.520 -10.990 38.050 1.00 72.94 462 THR A O 1
ATOM 3098 N N . ALA A 1 463 ? -9.757 -10.311 36.874 1.00 67.31 463 ALA A N 1
ATOM 3099 C CA . ALA A 1 463 ? -9.135 -11.642 36.855 1.00 67.31 463 ALA A CA 1
ATOM 3100 C C . ALA A 1 463 ? -8.852 -12.218 38.264 1.00 67.31 463 ALA A C 1
ATOM 3102 O O . ALA A 1 463 ? -8.635 -13.426 38.409 1.00 67.31 463 ALA A O 1
ATOM 3103 N N . ALA A 1 464 ? -8.829 -11.368 39.294 1.00 72.44 464 ALA A N 1
ATOM 3104 C CA . ALA A 1 464 ? -8.772 -11.757 40.694 1.00 72.44 464 ALA A CA 1
ATOM 3105 C C . ALA A 1 464 ? -10.003 -11.169 41.400 1.00 72.44 464 ALA A C 1
ATOM 3107 O O . ALA A 1 464 ? -9.963 -9.979 41.689 1.00 72.44 464 ALA A O 1
ATOM 3108 N N . PRO A 1 465 ? -11.041 -11.973 41.714 1.00 72.62 465 PRO A N 1
ATOM 3109 C CA . PRO A 1 465 ? -12.353 -11.460 42.088 1.00 72.62 465 PRO A CA 1
ATOM 3110 C C . PRO A 1 465 ? -12.261 -10.371 43.153 1.00 72.62 465 PRO A C 1
ATOM 3112 O O . PRO A 1 465 ? -11.800 -10.618 44.276 1.00 72.62 465 PRO A O 1
ATOM 3115 N N . SER A 1 466 ? -12.637 -9.159 42.770 1.00 85.25 466 SER A N 1
ATOM 3116 C CA . SER A 1 466 ? -12.477 -7.959 43.577 1.00 85.25 466 SER A CA 1
ATOM 3117 C C . SER A 1 466 ? -13.620 -7.022 43.269 1.00 85.25 466 SER A C 1
ATOM 3119 O O . SER A 1 466 ? -13.843 -6.697 42.113 1.00 85.25 466 SER A O 1
ATOM 3121 N N . VAL A 1 467 ? -14.286 -6.563 44.315 1.00 90.38 467 VAL A N 1
ATOM 3122 C CA . VAL A 1 467 ? -15.372 -5.596 44.200 1.00 90.38 467 VAL A CA 1
ATOM 3123 C C . VAL A 1 467 ? -14.847 -4.181 43.983 1.00 90.38 467 VAL A C 1
ATOM 3125 O O . VAL A 1 467 ? -13.724 -3.854 44.388 1.00 90.38 467 VAL A O 1
ATOM 3128 N N . GLY A 1 468 ? -15.712 -3.335 43.436 1.00 90.81 468 GLY A N 1
ATOM 3129 C CA . GLY A 1 468 ? -15.544 -1.888 43.377 1.00 90.81 468 GLY A CA 1
ATOM 3130 C C . GLY A 1 468 ? -15.176 -1.340 42.011 1.00 90.81 468 GLY A C 1
ATOM 3131 O O . GLY A 1 468 ? -14.976 -0.134 41.908 1.00 90.81 468 GLY A O 1
ATOM 3132 N N . THR A 1 469 ? -15.127 -2.179 40.977 1.00 92.00 469 THR A N 1
ATOM 3133 C CA . THR A 1 469 ? -14.972 -1.724 39.594 1.00 92.00 469 THR A CA 1
ATOM 3134 C C . THR A 1 469 ? -16.199 -0.922 39.177 1.00 92.00 469 THR A C 1
ATOM 3136 O O . THR A 1 469 ? -17.325 -1.414 39.262 1.00 92.00 469 THR A O 1
ATOM 3139 N N . GLN A 1 470 ? -16.008 0.310 38.709 1.00 92.81 470 GLN A N 1
ATOM 3140 C CA . GLN A 1 470 ? -17.109 1.169 38.272 1.00 92.81 470 GLN A CA 1
ATOM 3141 C C . GLN A 1 470 ? -17.072 1.449 36.771 1.00 92.81 470 GLN A C 1
ATOM 3143 O O . GLN A 1 470 ? -16.153 2.101 36.284 1.00 92.81 470 GLN A O 1
ATOM 3148 N N . LEU A 1 471 ? -18.131 1.078 36.052 1.00 94.06 471 LEU A N 1
ATOM 3149 C CA . LEU A 1 471 ? -18.425 1.616 34.725 1.00 94.06 471 LEU A CA 1
ATOM 3150 C C . LEU A 1 471 ? -19.322 2.850 34.855 1.00 94.06 471 LEU A C 1
ATOM 3152 O O . LEU A 1 471 ? -20.420 2.774 35.400 1.00 94.06 471 LEU A O 1
ATOM 3156 N N . ARG A 1 472 ? -18.892 3.986 34.311 1.00 93.81 472 ARG A N 1
ATOM 3157 C CA . ARG A 1 472 ? -19.659 5.237 34.253 1.00 93.81 472 ARG A CA 1
ATOM 3158 C C . ARG A 1 472 ? -19.971 5.581 32.804 1.00 93.81 472 ARG A C 1
ATOM 3160 O O . ARG A 1 472 ? -19.056 5.908 32.067 1.00 93.81 472 ARG A O 1
ATOM 3167 N N . VAL A 1 473 ? -21.239 5.558 32.415 1.00 94.06 473 VAL A N 1
ATOM 3168 C CA . VAL A 1 473 ? -21.727 5.952 31.085 1.00 94.06 473 VAL A CA 1
ATOM 3169 C C . VAL A 1 473 ? -22.422 7.304 31.212 1.00 94.06 473 VAL A C 1
ATOM 3171 O O . VAL A 1 473 ? -23.370 7.424 31.985 1.00 94.06 473 VAL A O 1
ATOM 3174 N N . THR A 1 474 ? -21.970 8.341 30.506 1.00 93.19 474 THR A N 1
ATOM 3175 C CA . THR A 1 474 ? -22.601 9.675 30.596 1.00 93.19 474 THR A CA 1
ATOM 3176 C C . THR A 1 474 ? -23.919 9.760 29.819 1.00 93.19 474 THR A C 1
ATOM 3178 O O . THR A 1 474 ? -24.817 10.493 30.241 1.00 93.19 474 THR A O 1
ATOM 3181 N N . GLY A 1 475 ? -24.057 8.994 28.732 1.00 92.94 475 GLY A N 1
ATOM 3182 C CA . GLY A 1 475 ? -25.232 8.933 27.864 1.00 92.94 475 GLY A CA 1
ATOM 3183 C C . GLY A 1 475 ? -26.172 7.755 28.141 1.00 92.94 475 GLY A C 1
ATOM 3184 O O . GLY A 1 475 ? -26.285 7.265 29.268 1.00 92.94 475 GLY A O 1
ATOM 3185 N N . ASP A 1 476 ? -26.896 7.341 27.098 1.00 95.50 476 ASP A N 1
ATOM 3186 C CA . ASP A 1 476 ? -27.903 6.275 27.155 1.00 95.50 476 ASP A CA 1
ATOM 3187 C C . ASP A 1 476 ? -27.260 4.874 27.187 1.00 95.50 476 ASP A C 1
ATOM 3189 O O . ASP A 1 476 ? -26.213 4.632 26.585 1.00 95.50 476 ASP A O 1
ATOM 3193 N N . TYR A 1 477 ? -27.930 3.931 27.850 1.00 97.19 477 TYR A N 1
ATOM 3194 C CA . TYR A 1 477 ? -27.591 2.509 27.867 1.00 97.19 477 TYR A CA 1
ATOM 3195 C C . TYR A 1 477 ? -28.730 1.693 27.241 1.00 97.19 477 TYR A C 1
ATOM 3197 O O . TYR A 1 477 ? -29.849 1.642 27.761 1.00 97.19 477 TYR A O 1
ATOM 3205 N N . SER A 1 478 ? -28.463 1.056 26.103 1.00 96.56 478 SER A N 1
ATOM 3206 C CA . SER A 1 478 ? -29.406 0.156 25.431 1.00 96.56 478 SER A CA 1
ATOM 3207 C C . SER A 1 478 ? -28.959 -1.285 25.622 1.00 96.56 478 SER A C 1
ATOM 3209 O O . SER A 1 478 ? -27.870 -1.652 25.186 1.00 96.56 478 SER A O 1
ATOM 3211 N N . ALA A 1 479 ? -29.809 -2.100 26.241 1.00 84.62 479 ALA A N 1
ATOM 3212 C CA . ALA A 1 479 ? -29.466 -3.434 26.702 1.00 84.62 479 ALA A CA 1
ATOM 3213 C C . ALA A 1 479 ? -30.346 -4.536 26.104 1.00 84.62 479 ALA A C 1
ATOM 3215 O O . ALA A 1 479 ? -31.569 -4.562 26.268 1.00 84.62 479 ALA A O 1
ATOM 3216 N N . ALA A 1 480 ? -29.692 -5.508 25.483 1.00 84.62 480 ALA A N 1
ATOM 3217 C CA . ALA A 1 480 ? -30.235 -6.831 25.190 1.00 84.62 480 ALA A CA 1
ATOM 3218 C C . ALA A 1 480 ? -29.160 -7.882 25.504 1.00 84.62 480 ALA A C 1
ATOM 3220 O O . ALA A 1 480 ? -28.782 -8.662 24.637 1.00 84.62 480 ALA A O 1
ATOM 3221 N N . SER A 1 481 ? -28.615 -7.819 26.719 1.00 91.75 481 SER A N 1
ATOM 3222 C CA . SER A 1 481 ? -27.253 -8.283 27.007 1.00 91.75 481 SER A CA 1
ATOM 3223 C C . SER A 1 481 ? -27.077 -8.978 28.348 1.00 91.75 481 SER A C 1
ATOM 3225 O O . SER A 1 481 ? -27.961 -8.934 29.208 1.00 91.75 481 SER A O 1
ATOM 3227 N N . ASP A 1 482 ? -25.866 -9.490 28.553 1.00 96.50 482 ASP A N 1
ATOM 3228 C CA . ASP A 1 482 ? -25.368 -10.000 29.821 1.00 96.50 482 ASP A CA 1
ATOM 3229 C C . ASP A 1 482 ? -24.398 -9.007 30.492 1.00 96.50 482 ASP A C 1
ATOM 3231 O O . ASP A 1 482 ? -23.634 -8.291 29.836 1.00 96.50 482 ASP A O 1
ATOM 3235 N N . LEU A 1 483 ? -24.431 -8.974 31.824 1.00 97.38 483 LEU A N 1
ATOM 3236 C CA . LEU A 1 483 ? -23.515 -8.230 32.688 1.00 97.38 483 LEU A CA 1
ATOM 3237 C C . LEU A 1 483 ? -22.933 -9.182 33.737 1.00 97.38 483 LEU A C 1
ATOM 3239 O O . LEU A 1 483 ? -23.691 -9.832 34.458 1.00 97.38 483 LEU A O 1
ATOM 3243 N N . LEU A 1 484 ? -21.609 -9.247 33.850 1.00 95.69 484 LEU A N 1
ATOM 3244 C CA . LEU A 1 484 ? -20.901 -9.976 34.901 1.00 95.69 484 LEU A CA 1
ATOM 3245 C C . LEU A 1 484 ? -20.274 -8.987 35.888 1.00 95.69 484 LEU A C 1
ATOM 3247 O O . LEU A 1 484 ? -19.538 -8.097 35.473 1.00 95.69 484 LEU A O 1
ATOM 3251 N N . ILE A 1 485 ? -20.562 -9.160 37.179 1.00 95.25 485 ILE A N 1
ATOM 3252 C CA . ILE A 1 485 ? -20.001 -8.353 38.274 1.00 95.25 485 ILE A CA 1
ATOM 3253 C C . ILE A 1 485 ? -19.455 -9.237 39.399 1.00 95.25 485 ILE A C 1
ATOM 3255 O O . ILE A 1 485 ? -19.962 -10.339 39.635 1.00 95.25 485 ILE A O 1
ATOM 3259 N N . ASP A 1 486 ? -18.483 -8.727 40.146 1.00 93.56 486 ASP A N 1
ATOM 3260 C CA . ASP A 1 486 ? -18.094 -9.240 41.454 1.00 93.56 486 ASP A CA 1
ATOM 3261 C C . ASP A 1 486 ? -18.899 -8.546 42.569 1.00 93.56 486 ASP A C 1
ATOM 3263 O O . ASP A 1 486 ? -19.169 -7.343 42.541 1.00 93.56 486 ASP A O 1
ATOM 3267 N N . ALA A 1 487 ? -19.288 -9.317 43.588 1.00 92.31 487 ALA A N 1
ATOM 3268 C CA . ALA A 1 487 ? -19.981 -8.806 44.769 1.00 92.31 487 ALA A CA 1
ATOM 3269 C C . ALA A 1 487 ? -19.554 -9.553 46.043 1.00 92.31 487 ALA A C 1
ATOM 3271 O O . ALA A 1 487 ? -19.467 -10.779 46.051 1.00 92.31 487 ALA A O 1
ATOM 3272 N N . ASP A 1 488 ? -19.302 -8.843 47.140 1.00 91.69 488 ASP A N 1
ATOM 3273 C CA . ASP A 1 488 ? -19.104 -9.410 48.474 1.00 91.69 488 ASP A CA 1
ATOM 3274 C C . ASP A 1 488 ? -20.439 -9.427 49.217 1.00 91.69 488 ASP A C 1
ATOM 3276 O O . ASP A 1 488 ? -20.876 -8.443 49.818 1.00 91.69 488 ASP A O 1
ATOM 3280 N N . LEU A 1 489 ? -21.077 -10.594 49.203 1.00 89.62 489 LEU A N 1
ATOM 3281 C CA . LEU A 1 489 ? -22.404 -10.779 49.785 1.00 89.62 489 LEU A CA 1
ATOM 3282 C C . LEU A 1 489 ? -22.364 -11.134 51.271 1.00 89.62 489 LEU A C 1
ATOM 3284 O O . LEU A 1 489 ? -23.396 -11.439 51.871 1.00 89.62 489 LEU A O 1
ATOM 3288 N N . SER A 1 490 ? -21.177 -11.126 51.883 1.00 87.75 490 SER A N 1
ATOM 3289 C CA . SER A 1 490 ? -20.996 -11.505 53.285 1.00 87.75 490 SER A CA 1
ATOM 3290 C C . SER A 1 490 ? -21.331 -10.385 54.276 1.00 87.75 490 SER A C 1
ATOM 3292 O O . SER A 1 490 ? -21.293 -10.608 55.491 1.00 87.75 490 SER A O 1
ATOM 3294 N N . SER A 1 491 ? -21.707 -9.204 53.779 1.00 81.69 491 SER A N 1
ATOM 3295 C CA . SER A 1 491 ? -22.186 -8.073 54.572 1.00 81.69 491 SER A CA 1
ATOM 3296 C C . SER A 1 491 ? -23.582 -7.631 54.120 1.00 81.69 491 SER A C 1
ATOM 3298 O O . SER A 1 491 ? -23.964 -7.844 52.975 1.00 81.69 491 SER A O 1
ATOM 3300 N N . GLY A 1 492 ? -24.348 -7.026 55.029 1.00 74.44 492 GLY A N 1
ATOM 3301 C CA . GLY A 1 492 ? -25.666 -6.464 54.717 1.00 74.44 492 GLY A CA 1
ATOM 3302 C C . GLY A 1 492 ? -25.624 -5.101 54.021 1.00 74.44 492 GLY A C 1
ATOM 3303 O O . GLY A 1 492 ? -26.675 -4.490 53.878 1.00 74.44 492 GLY A O 1
ATOM 3304 N N . GLY A 1 493 ? -24.436 -4.614 53.644 1.00 77.19 493 GLY A N 1
ATOM 3305 C CA . GLY A 1 493 ? -24.257 -3.294 53.042 1.00 77.19 493 GLY A CA 1
ATOM 3306 C C . GLY A 1 493 ? -24.284 -2.129 54.029 1.00 77.19 493 GLY A C 1
ATOM 3307 O O . GLY A 1 493 ? -24.178 -2.300 55.252 1.00 77.19 493 GLY A O 1
ATOM 3308 N N . GLY A 1 494 ? -24.379 -0.922 53.467 1.00 69.38 494 GLY A N 1
ATOM 3309 C CA . GLY A 1 494 ? -24.657 0.315 54.194 1.00 69.38 494 GLY A CA 1
ATOM 3310 C C . GLY A 1 494 ? -26.156 0.539 54.433 1.00 69.38 494 GLY A C 1
ATOM 3311 O O . GLY A 1 494 ? -26.994 -0.264 54.052 1.00 69.38 494 GLY A O 1
ATOM 3312 N N . THR A 1 495 ? -26.506 1.656 55.078 1.00 72.75 495 THR A N 1
ATOM 3313 C CA . THR A 1 495 ? -27.911 2.081 55.272 1.00 72.75 495 THR A CA 1
ATOM 3314 C C . THR A 1 495 ? -28.348 3.153 54.269 1.00 72.75 495 THR A C 1
ATOM 3316 O O . THR A 1 495 ? -29.309 3.876 54.548 1.00 72.75 495 THR A O 1
ATOM 3319 N N . ASP A 1 496 ? -27.572 3.385 53.208 1.00 73.62 496 ASP A N 1
ATOM 3320 C CA . ASP A 1 496 ? -27.710 4.571 52.358 1.00 73.62 496 ASP A CA 1
ATOM 3321 C C . ASP A 1 496 ? -27.643 4.321 50.844 1.00 73.62 496 ASP A C 1
ATOM 3323 O O . ASP A 1 496 ? -27.866 5.279 50.103 1.00 73.62 496 ASP A O 1
ATOM 3327 N N . ASN A 1 497 ? -27.419 3.076 50.389 1.00 83.81 497 ASN A N 1
ATOM 3328 C CA . ASN A 1 497 ? -27.330 2.681 48.973 1.00 83.81 497 ASN A CA 1
ATOM 3329 C C . ASN A 1 497 ? -26.529 3.684 48.120 1.00 83.81 497 ASN A C 1
ATOM 3331 O O . ASN A 1 497 ? -26.918 4.053 47.010 1.00 83.81 497 ASN A O 1
ATOM 3335 N N . THR A 1 498 ? -25.442 4.221 48.679 1.00 88.25 498 THR A N 1
ATOM 3336 C CA . THR A 1 498 ? -24.643 5.241 48.003 1.00 88.25 498 THR A CA 1
ATOM 3337 C C . THR A 1 498 ? -23.648 4.598 47.051 1.00 88.25 498 THR A C 1
ATOM 3339 O O . THR A 1 498 ? -23.008 3.603 47.377 1.00 88.25 498 THR A O 1
ATOM 3342 N N . VAL A 1 499 ? -23.433 5.233 45.896 1.00 90.06 499 VAL A N 1
ATOM 3343 C CA . VAL A 1 499 ? -22.399 4.829 44.927 1.00 90.06 499 VAL A CA 1
ATOM 3344 C C . VAL A 1 499 ? -21.038 4.646 45.607 1.00 90.06 499 VAL A C 1
ATOM 3346 O O . VAL A 1 499 ? -20.391 3.621 45.443 1.00 90.06 499 VAL A O 1
ATOM 3349 N N . GLU A 1 500 ? -20.611 5.622 46.411 1.00 88.88 500 GLU A N 1
ATOM 3350 C CA . GLU A 1 500 ? -19.312 5.580 47.097 1.00 88.88 500 GLU A CA 1
ATOM 3351 C C . GLU A 1 500 ? -19.257 4.536 48.224 1.00 88.88 500 GLU A C 1
ATOM 3353 O O . GLU A 1 500 ? -18.196 3.961 48.464 1.00 88.88 500 GLU A O 1
ATOM 3358 N N . GLY A 1 501 ? -20.370 4.300 48.927 1.00 88.12 501 GLY A N 1
ATOM 3359 C CA . GLY A 1 501 ? -20.439 3.336 50.025 1.00 88.12 501 GLY A CA 1
ATOM 3360 C C . GLY A 1 501 ? -20.440 1.892 49.534 1.00 88.12 501 GLY A C 1
ATOM 3361 O O . GLY A 1 501 ? -19.670 1.069 50.031 1.00 88.12 501 GLY A O 1
ATOM 3362 N N . ASP A 1 502 ? -21.252 1.604 48.519 1.00 91.25 502 ASP A N 1
ATOM 3363 C CA . ASP A 1 502 ? -21.478 0.239 48.042 1.00 91.25 502 ASP A CA 1
ATOM 3364 C C . ASP A 1 502 ? -20.447 -0.243 47.017 1.00 91.25 502 ASP A C 1
ATOM 3366 O O . ASP A 1 502 ? -20.341 -1.446 46.768 1.00 91.25 502 ASP A O 1
ATOM 3370 N N . ALA A 1 503 ? -19.592 0.655 46.517 1.00 89.38 503 ALA A N 1
ATOM 3371 C CA . ALA A 1 503 ? -18.391 0.277 45.773 1.00 89.38 503 ALA A CA 1
ATOM 3372 C C . ALA A 1 503 ? -17.438 -0.599 46.613 1.00 89.38 503 ALA A C 1
ATOM 3374 O O . ALA A 1 503 ? -16.606 -1.319 46.078 1.00 89.38 503 ALA A O 1
ATOM 3375 N N . ALA A 1 504 ? -17.554 -0.587 47.946 1.00 89.38 504 ALA A N 1
ATOM 3376 C CA . ALA A 1 504 ? -16.796 -1.496 48.805 1.00 89.38 504 ALA A CA 1
ATOM 3377 C C . ALA A 1 504 ? -17.324 -2.944 48.794 1.00 89.38 504 ALA A C 1
ATOM 3379 O O . ALA A 1 504 ? -16.677 -3.817 49.374 1.00 89.38 504 ALA A O 1
ATOM 3380 N N . PHE A 1 505 ? -18.488 -3.193 48.186 1.00 91.75 505 PHE A N 1
ATOM 3381 C CA . PHE A 1 505 ? -19.181 -4.484 48.216 1.00 91.75 505 PHE A CA 1
ATOM 3382 C C . PHE A 1 505 ? -19.572 -5.005 46.839 1.00 91.75 505 PHE A C 1
ATOM 3384 O O . PHE A 1 505 ? -19.856 -6.190 46.719 1.00 91.75 505 PHE A O 1
ATOM 3391 N N . THR A 1 506 ? -19.626 -4.166 45.811 1.00 93.88 506 THR A N 1
ATOM 3392 C CA . THR A 1 506 ? -20.073 -4.562 44.470 1.00 93.88 506 THR A CA 1
ATOM 3393 C C . THR A 1 506 ? -19.308 -3.801 43.405 1.00 93.88 506 THR A C 1
ATOM 3395 O O . THR A 1 506 ? -18.916 -2.653 43.621 1.00 93.88 506 THR A O 1
ATOM 3398 N N . ASP A 1 507 ? -19.127 -4.424 42.246 1.00 95.44 507 ASP A N 1
ATOM 3399 C CA . ASP A 1 507 ? -18.898 -3.665 41.019 1.00 95.44 507 ASP A CA 1
ATOM 3400 C C . ASP A 1 507 ? -20.188 -2.962 40.592 1.00 95.44 507 ASP A C 1
ATOM 3402 O O . ASP A 1 507 ? -21.296 -3.433 40.867 1.00 95.44 507 ASP A O 1
ATOM 3406 N N . GLN A 1 508 ? -20.044 -1.818 39.925 1.00 95.62 508 GLN A N 1
ATOM 3407 C CA . GLN A 1 508 ? -21.158 -0.919 39.655 1.00 95.62 508 GLN A CA 1
ATOM 3408 C C . GLN A 1 508 ? -21.198 -0.438 38.207 1.00 95.62 508 GLN A C 1
ATOM 3410 O O . GLN A 1 508 ? -20.177 -0.067 37.633 1.00 95.62 508 GLN A O 1
ATOM 3415 N N . ILE A 1 509 ? -22.406 -0.341 37.650 1.00 96.44 509 ILE A N 1
ATOM 3416 C CA . ILE A 1 509 ? -22.684 0.384 36.405 1.00 96.44 509 ILE A CA 1
ATOM 3417 C C . ILE A 1 509 ? -23.540 1.626 36.687 1.00 96.44 509 ILE A C 1
ATOM 3419 O O . ILE A 1 509 ? -24.630 1.556 37.251 1.00 96.44 509 ILE A O 1
ATOM 3423 N N . LEU A 1 510 ? -23.041 2.793 36.297 1.00 96.44 510 LEU A N 1
ATOM 3424 C CA . LEU A 1 510 ? -23.635 4.096 36.579 1.00 96.44 510 LEU A CA 1
ATOM 3425 C C . LEU A 1 510 ? -23.967 4.786 35.258 1.00 96.44 510 LEU A C 1
ATOM 3427 O O . LEU A 1 510 ? -23.070 5.050 34.463 1.00 96.44 510 LEU A O 1
ATOM 3431 N N . ILE A 1 511 ? -25.243 5.083 35.023 1.00 97.31 511 ILE A N 1
ATOM 3432 C CA . ILE A 1 511 ? -25.756 5.553 33.731 1.00 97.31 511 ILE A CA 1
ATOM 3433 C C . ILE A 1 511 ? -26.360 6.950 33.898 1.00 97.31 511 ILE A C 1
ATOM 3435 O O . ILE A 1 511 ? -27.295 7.157 34.675 1.00 97.31 511 ILE A O 1
ATOM 3439 N N . GLY A 1 512 ? -25.811 7.923 33.175 1.00 95.31 512 GLY A N 1
ATOM 3440 C CA . GLY A 1 512 ? -26.253 9.316 33.174 1.00 95.31 512 GLY A CA 1
ATOM 3441 C C . GLY A 1 512 ? -27.511 9.561 32.336 1.00 95.31 512 GLY A C 1
ATOM 3442 O O . GLY A 1 512 ? -28.273 10.480 32.642 1.00 95.31 512 GLY A O 1
ATOM 3443 N N . GLY A 1 513 ? -27.751 8.735 31.315 1.00 95.38 513 GLY A N 1
ATOM 3444 C CA . GLY A 1 513 ? -28.907 8.810 30.423 1.00 95.38 513 GLY A CA 1
ATOM 3445 C C . GLY A 1 513 ? -30.020 7.807 30.739 1.00 95.38 513 GLY A C 1
ATOM 3446 O O . GLY A 1 513 ? -30.229 7.390 31.882 1.00 95.38 513 GLY A O 1
ATOM 3447 N N . ASN A 1 514 ? -30.781 7.457 29.705 1.00 96.44 514 ASN A N 1
ATOM 3448 C CA . ASN A 1 514 ? -31.873 6.492 29.759 1.00 96.44 514 ASN A CA 1
ATOM 3449 C C . ASN A 1 514 ? -31.355 5.055 29.675 1.00 96.44 514 ASN A C 1
ATOM 3451 O O . ASN A 1 514 ? -30.392 4.775 28.966 1.00 96.44 514 ASN A O 1
ATOM 3455 N N . VAL A 1 515 ? -32.064 4.134 30.323 1.00 97.94 515 VAL A N 1
ATOM 3456 C CA . VAL A 1 515 ? -31.882 2.692 30.161 1.00 97.94 515 VAL A CA 1
ATOM 3457 C C . VAL A 1 515 ? -33.047 2.122 29.374 1.00 97.94 515 VAL A C 1
ATOM 3459 O O . VAL A 1 515 ? -34.211 2.306 29.737 1.00 97.94 515 VAL A O 1
ATOM 3462 N N . THR A 1 516 ? -32.739 1.407 28.297 1.00 97.31 516 THR A N 1
ATOM 3463 C CA . THR A 1 516 ? -33.737 0.711 27.478 1.00 97.31 516 THR A CA 1
ATOM 3464 C C . THR A 1 516 ? -33.403 -0.769 27.357 1.00 97.31 516 THR A C 1
ATOM 3466 O O . THR A 1 516 ? -32.237 -1.145 27.323 1.00 97.31 516 THR A O 1
ATOM 3469 N N . GLY A 1 517 ? -34.436 -1.612 27.297 1.00 96.31 517 GLY A N 1
ATOM 3470 C CA . GLY A 1 517 ? -34.275 -3.065 27.285 1.00 96.31 517 GLY A CA 1
ATOM 3471 C C . GLY A 1 517 ? -33.942 -3.653 28.661 1.00 96.31 517 GLY A C 1
ATOM 3472 O O . GLY A 1 517 ? -34.267 -3.048 29.685 1.00 96.31 517 GLY A O 1
ATOM 3473 N N . THR A 1 518 ? -33.353 -4.850 28.669 1.00 96.31 518 THR A N 1
ATOM 3474 C CA . THR A 1 518 ? -33.104 -5.653 29.876 1.00 96.31 518 THR A CA 1
ATOM 3475 C C . THR A 1 518 ? -31.703 -6.252 29.830 1.00 96.31 518 THR A C 1
ATOM 3477 O O . THR A 1 518 ? -31.341 -6.920 28.859 1.00 96.31 518 THR A O 1
ATOM 3480 N N . THR A 1 519 ? -30.952 -6.067 30.913 1.00 98.06 519 THR A N 1
ATOM 3481 C CA . THR A 1 519 ? -29.655 -6.701 31.160 1.00 98.06 519 THR A CA 1
ATOM 3482 C C . THR A 1 519 ? -29.813 -7.864 32.128 1.00 98.06 519 THR A C 1
ATOM 3484 O O . THR A 1 519 ? -30.324 -7.694 33.241 1.00 98.06 519 THR A O 1
ATOM 3487 N N . THR A 1 520 ? -29.332 -9.039 31.732 1.00 97.56 520 THR A N 1
ATOM 3488 C CA . THR A 1 520 ? -29.229 -10.197 32.622 1.00 97.56 520 THR A CA 1
ATOM 3489 C C . THR A 1 520 ? -27.926 -10.115 33.409 1.00 97.56 520 THR A C 1
ATOM 3491 O O . THR A 1 520 ? -26.840 -10.099 32.842 1.00 97.56 520 THR A O 1
ATOM 3494 N N . VAL A 1 521 ? -28.020 -10.065 34.733 1.00 97.00 521 VAL A N 1
ATOM 3495 C CA . VAL A 1 521 ? -26.876 -9.899 35.630 1.00 97.00 521 VAL A CA 1
ATOM 3496 C C . VAL A 1 521 ? -26.458 -11.254 36.187 1.00 97.00 521 VAL A C 1
ATOM 3498 O O . VAL A 1 521 ? -27.256 -11.959 36.811 1.00 97.00 521 VAL A O 1
ATOM 3501 N N . THR A 1 522 ? -25.195 -11.607 35.990 1.00 94.81 522 THR A N 1
ATOM 3502 C CA . THR A 1 522 ? -24.515 -12.714 36.660 1.00 94.81 522 THR A CA 1
ATOM 3503 C C . THR A 1 522 ? -23.567 -12.133 37.697 1.00 94.81 522 THR A C 1
ATOM 3505 O O . THR A 1 522 ? -22.855 -11.172 37.426 1.00 94.81 522 THR A O 1
ATOM 3508 N N . MET A 1 523 ? -23.560 -12.709 38.896 1.00 90.56 523 MET A N 1
ATOM 3509 C CA . MET A 1 523 ? -22.737 -12.210 39.994 1.00 90.56 523 MET A CA 1
ATOM 3510 C C . MET A 1 523 ? -21.793 -13.294 40.496 1.00 90.56 523 MET A C 1
ATOM 3512 O O . MET A 1 523 ? -22.215 -14.417 40.791 1.00 90.56 523 MET A O 1
ATOM 3516 N N . ASN A 1 524 ? -20.530 -12.927 40.662 1.00 90.06 524 ASN A N 1
ATOM 3517 C CA . ASN A 1 524 ? -19.534 -13.719 41.361 1.00 90.06 524 ASN A CA 1
ATOM 3518 C C . ASN A 1 524 ? -19.510 -13.299 42.833 1.00 90.06 524 ASN A C 1
ATOM 3520 O O . ASN A 1 524 ? -19.045 -12.212 43.174 1.00 90.06 524 ASN A O 1
ATOM 3524 N N . ASN A 1 525 ? -19.994 -14.168 43.725 1.00 89.69 525 ASN A N 1
ATOM 3525 C CA . ASN A 1 525 ? -19.856 -13.919 45.159 1.00 89.69 525 ASN A CA 1
ATOM 3526 C C . ASN A 1 525 ? -18.391 -14.103 45.584 1.00 89.69 525 ASN A C 1
ATOM 3528 O O . ASN A 1 525 ? -17.872 -15.222 45.567 1.00 89.69 525 ASN A O 1
ATOM 3532 N N . THR A 1 526 ? -17.742 -13.016 45.986 1.00 88.88 526 THR A N 1
ATOM 3533 C CA . THR A 1 526 ? -16.361 -13.002 46.491 1.00 88.88 526 THR A CA 1
ATOM 3534 C C . THR A 1 526 ? -16.289 -13.233 48.006 1.00 88.88 526 THR A C 1
ATOM 3536 O O . THR A 1 526 ? -15.228 -13.564 48.543 1.00 88.88 526 THR A O 1
ATOM 3539 N N . GLY A 1 527 ? -17.430 -13.115 48.693 1.00 85.06 527 GLY A N 1
ATOM 3540 C CA . GLY A 1 527 ? -17.583 -13.288 50.132 1.00 85.06 527 GLY A CA 1
ATOM 3541 C C . GLY A 1 527 ? -17.739 -14.744 50.582 1.00 85.06 527 GLY A C 1
ATOM 3542 O O . GLY A 1 527 ? -17.977 -15.666 49.804 1.00 85.06 527 GLY A O 1
ATOM 3543 N N . ALA A 1 528 ? -17.643 -14.969 51.897 1.00 84.06 528 ALA A N 1
ATOM 3544 C CA . ALA A 1 528 ? -17.726 -16.305 52.506 1.00 84.06 528 ALA A CA 1
ATOM 3545 C C . ALA A 1 528 ? -19.163 -16.861 52.668 1.00 84.06 528 ALA A C 1
ATOM 3547 O O . ALA A 1 528 ? -19.342 -17.873 53.351 1.00 84.06 528 ALA A O 1
ATOM 3548 N N . GLY A 1 529 ? -20.174 -16.197 52.098 1.00 84.19 529 GLY A N 1
ATOM 3549 C CA . GLY A 1 529 ? -21.586 -16.586 52.173 1.00 84.19 529 GLY A CA 1
ATOM 3550 C C . GLY A 1 529 ? -22.531 -15.421 51.870 1.00 84.19 529 GLY A C 1
ATOM 3551 O O . GLY A 1 529 ? -22.126 -14.469 51.204 1.00 84.19 529 GLY A O 1
ATOM 3552 N N . LEU A 1 530 ? -23.768 -15.501 52.373 1.00 88.88 530 LEU A N 1
ATOM 3553 C CA . LEU A 1 530 ? -24.784 -14.440 52.304 1.00 88.88 530 LEU A CA 1
ATOM 3554 C C . LEU A 1 530 ? -25.079 -13.858 53.701 1.00 88.88 530 LEU A C 1
ATOM 3556 O O . LEU A 1 530 ? -25.282 -14.610 54.659 1.00 88.88 530 LEU A O 1
ATOM 3560 N N . ALA A 1 531 ? -25.156 -12.533 53.812 1.00 87.88 531 ALA A N 1
ATOM 3561 C CA . ALA A 1 531 ? -25.686 -11.801 54.966 1.00 87.88 531 ALA A CA 1
ATOM 3562 C C . ALA A 1 531 ? -27.016 -11.132 54.605 1.00 87.88 531 ALA A C 1
ATOM 3564 O O . ALA A 1 531 ? -27.242 -10.879 53.432 1.00 87.88 531 ALA A O 1
ATOM 3565 N N . LEU A 1 532 ? -27.887 -10.856 55.586 1.00 87.88 532 LEU A N 1
ATOM 3566 C CA . LEU A 1 532 ? -29.145 -10.122 55.371 1.00 87.88 532 LEU A CA 1
ATOM 3567 C C . LEU A 1 532 ? -28.873 -8.645 55.086 1.00 87.88 532 LEU A C 1
ATOM 3569 O O . LEU A 1 532 ? -28.128 -8.018 55.838 1.00 87.88 532 LEU A O 1
ATOM 3573 N N . THR A 1 533 ? -29.536 -8.108 54.066 1.00 88.69 533 THR A N 1
ATOM 3574 C CA . THR A 1 533 ? -29.578 -6.671 53.772 1.00 88.69 533 THR A CA 1
ATOM 3575 C C . THR A 1 533 ? -30.829 -6.002 54.335 1.00 88.69 533 THR A C 1
ATOM 3577 O O . THR A 1 533 ? -30.852 -4.788 54.410 1.00 88.69 533 THR A O 1
ATOM 3580 N N . ASP A 1 534 ? -31.846 -6.766 54.749 1.00 86.44 534 ASP A N 1
ATOM 3581 C CA . ASP A 1 534 ? -32.964 -6.273 55.573 1.00 86.44 534 ASP A CA 1
ATOM 3582 C C . ASP A 1 534 ? -32.425 -5.935 56.978 1.00 86.44 534 ASP A C 1
ATOM 3584 O O . ASP A 1 534 ? -32.230 -6.816 57.829 1.00 86.44 534 ASP A O 1
ATOM 3588 N N . LEU A 1 535 ? -32.069 -4.665 57.181 1.00 84.06 535 LEU A N 1
ATOM 3589 C CA . LEU A 1 535 ? -31.386 -4.159 58.370 1.00 84.06 535 LEU A CA 1
ATOM 3590 C C . LEU A 1 535 ? -32.374 -3.815 59.488 1.00 84.06 535 LEU A C 1
ATOM 3592 O O . LEU A 1 535 ? -31.990 -3.840 60.667 1.00 84.06 535 LEU A O 1
ATOM 3596 N N . ASP A 1 536 ? -33.627 -3.498 59.154 1.00 84.50 536 ASP A N 1
ATOM 3597 C CA . ASP A 1 536 ? -34.674 -3.200 60.135 1.00 84.50 536 ASP A CA 1
ATOM 3598 C C . ASP A 1 536 ? -35.474 -4.446 60.589 1.00 84.50 536 ASP A C 1
ATOM 3600 O O . ASP A 1 536 ? -36.123 -4.427 61.647 1.00 84.50 536 ASP A O 1
ATOM 3604 N N . GLY A 1 537 ? -35.338 -5.557 59.860 1.00 81.31 537 GLY A N 1
ATOM 3605 C CA . GLY A 1 537 ? -35.930 -6.859 60.145 1.00 81.31 537 GLY A CA 1
ATOM 3606 C C . GLY A 1 537 ? -37.424 -6.940 59.832 1.00 81.31 537 GLY A C 1
ATOM 3607 O O . GLY A 1 537 ? -38.132 -7.736 60.471 1.00 81.31 537 GLY A O 1
ATOM 3608 N N . ASN A 1 538 ? -37.934 -6.104 58.924 1.00 83.94 538 ASN A N 1
ATOM 3609 C CA . ASN A 1 538 ? -39.349 -6.055 58.558 1.00 83.94 538 ASN A CA 1
ATOM 3610 C C . ASN A 1 538 ? -39.756 -7.127 57.522 1.00 83.94 538 ASN A C 1
ATOM 3612 O O . ASN A 1 538 ? -40.955 -7.350 57.303 1.00 83.94 538 ASN A O 1
ATOM 3616 N N . GLY A 1 539 ? -38.785 -7.865 56.975 1.00 82.69 539 GLY A N 1
ATOM 3617 C CA . GLY A 1 539 ? -38.971 -8.938 56.002 1.00 82.69 539 GLY A CA 1
ATOM 3618 C C . GLY A 1 539 ? -39.044 -8.462 54.551 1.00 82.69 539 GLY A C 1
ATOM 3619 O O . GLY A 1 539 ? -39.441 -9.249 53.686 1.00 82.69 539 GLY A O 1
ATOM 3620 N N . GLN A 1 540 ? -38.714 -7.201 54.284 1.00 86.69 540 GLN A N 1
ATOM 3621 C CA . GLN A 1 540 ? -38.623 -6.593 52.961 1.00 86.69 540 GLN A CA 1
ATOM 3622 C C . GLN A 1 540 ? -37.263 -5.901 52.822 1.00 86.69 540 GLN A C 1
ATOM 3624 O O . GLN A 1 540 ? -36.596 -5.651 53.812 1.00 86.69 540 GLN A O 1
ATOM 3629 N N . VAL A 1 541 ? -36.848 -5.639 51.583 1.00 88.25 541 VAL A N 1
ATOM 3630 C CA . VAL A 1 541 ? -35.680 -4.796 51.306 1.00 88.25 541 VAL A CA 1
ATOM 3631 C C . VAL A 1 541 ? -36.205 -3.396 51.032 1.00 88.25 541 VAL A C 1
ATOM 3633 O O . VAL A 1 541 ? -36.968 -3.203 50.077 1.00 88.25 541 VAL A O 1
ATOM 3636 N N . ASP A 1 542 ? -35.847 -2.447 51.889 1.00 89.69 542 ASP A N 1
ATOM 3637 C CA . ASP A 1 542 ? -36.236 -1.045 51.762 1.00 89.69 542 ASP A CA 1
ATOM 3638 C C . ASP A 1 542 ? -35.297 -0.257 50.832 1.00 89.69 542 ASP A C 1
ATOM 3640 O O . ASP A 1 542 ? -34.208 -0.692 50.470 1.00 89.69 542 ASP A O 1
ATOM 3644 N N . ALA A 1 543 ? -35.715 0.944 50.425 1.00 86.75 543 ALA A N 1
ATOM 3645 C CA . ALA A 1 543 ? -34.998 1.753 49.429 1.00 86.75 543 ALA A CA 1
ATOM 3646 C C . ALA A 1 543 ? -33.599 2.232 49.862 1.00 86.75 543 ALA A C 1
ATOM 3648 O O . ALA A 1 543 ? -32.845 2.762 49.047 1.00 86.75 543 ALA A O 1
ATOM 3649 N N . ASN A 1 544 ? -33.274 2.089 51.144 1.00 86.12 544 ASN A N 1
ATOM 3650 C CA . ASN A 1 544 ? -31.986 2.420 51.746 1.00 86.12 544 ASN A CA 1
ATOM 3651 C C . ASN A 1 544 ? -31.227 1.166 52.228 1.00 86.12 544 ASN A C 1
ATOM 3653 O O . ASN A 1 544 ? -30.300 1.284 53.027 1.00 86.12 544 ASN A O 1
ATOM 3657 N N . GLU A 1 545 ? -31.670 -0.010 51.789 1.00 89.94 545 GLU A N 1
ATOM 3658 C CA . GLU A 1 545 ? -31.096 -1.318 52.076 1.00 89.94 545 GLU A CA 1
ATOM 3659 C C . GLU A 1 545 ? -30.675 -2.021 50.780 1.00 89.94 545 GLU A C 1
ATOM 3661 O O . GLU A 1 545 ? -31.227 -1.759 49.708 1.00 89.94 545 GLU A O 1
ATOM 3666 N N . GLY A 1 546 ? -29.734 -2.958 50.893 1.00 90.62 546 GLY A N 1
ATOM 3667 C CA . GLY A 1 546 ? -29.175 -3.691 49.760 1.00 90.62 546 GLY A CA 1
ATOM 3668 C C . GLY A 1 546 ? -27.746 -3.268 49.431 1.00 90.62 546 GLY A C 1
ATOM 3669 O O . GLY A 1 546 ? -27.117 -2.515 50.166 1.00 90.62 546 GLY A O 1
ATOM 3670 N N . LEU A 1 547 ? -27.225 -3.822 48.338 1.00 92.25 547 LEU A N 1
ATOM 3671 C CA . LEU A 1 547 ? -25.925 -3.468 47.771 1.00 92.25 547 LEU A CA 1
ATOM 3672 C C . LEU A 1 547 ? -26.140 -2.901 46.365 1.00 92.25 547 LEU A C 1
ATOM 3674 O O . LEU A 1 547 ? -26.539 -3.645 45.464 1.00 92.25 547 LEU A O 1
ATOM 3678 N N . LEU A 1 548 ? -25.931 -1.600 46.170 1.00 94.25 548 LEU A N 1
ATOM 3679 C CA . LEU A 1 548 ? -26.110 -0.936 44.878 1.00 94.25 548 LEU A CA 1
ATOM 3680 C C . LEU A 1 548 ? -25.097 -1.434 43.842 1.00 94.25 548 LEU A C 1
ATOM 3682 O O . LEU A 1 548 ? -23.914 -1.148 43.979 1.00 94.25 548 LEU A O 1
ATOM 3686 N N . PHE A 1 549 ? -25.574 -2.054 42.758 1.00 95.50 549 PHE A N 1
ATOM 3687 C CA . PHE A 1 549 ? -24.732 -2.470 41.623 1.00 95.50 549 PHE A CA 1
ATOM 3688 C C . PHE A 1 549 ? -25.080 -1.744 40.313 1.00 95.50 549 PHE A C 1
ATOM 3690 O O . PHE A 1 549 ? -24.284 -1.746 39.376 1.00 95.50 549 PHE A O 1
ATOM 3697 N N . ALA A 1 550 ? -26.258 -1.122 40.202 1.00 96.94 550 ALA A N 1
ATOM 3698 C CA . ALA A 1 550 ? -26.578 -0.289 39.048 1.00 96.94 550 ALA A CA 1
ATOM 3699 C C . ALA A 1 550 ? -27.399 0.941 39.432 1.00 96.94 550 ALA A C 1
ATOM 3701 O O . ALA A 1 550 ? -28.290 0.868 40.279 1.00 96.94 550 ALA A O 1
ATOM 3702 N N . GLN A 1 551 ? -27.130 2.065 38.769 1.00 96.75 551 GLN A N 1
ATOM 3703 C CA . GLN A 1 551 ? -27.893 3.300 38.930 1.00 96.75 551 GLN A CA 1
ATOM 3704 C C . GLN A 1 551 ? -28.138 3.972 37.578 1.00 96.75 551 GLN A C 1
ATOM 3706 O O . GLN A 1 551 ? -27.221 4.066 36.764 1.00 96.75 551 GLN A O 1
ATOM 3711 N N . ALA A 1 552 ? -29.349 4.488 37.357 1.00 97.12 552 ALA A N 1
ATOM 3712 C CA . ALA A 1 552 ? -29.700 5.241 36.154 1.00 97.12 552 ALA A CA 1
ATOM 3713 C C . ALA A 1 552 ? -30.371 6.580 36.483 1.00 97.12 552 ALA A C 1
ATOM 3715 O O . ALA A 1 552 ? -31.396 6.628 37.166 1.00 97.12 552 ALA A O 1
ATOM 3716 N N . GLN A 1 553 ? -29.798 7.670 35.972 1.00 96.19 553 GLN A N 1
ATOM 3717 C CA . GLN A 1 553 ? -30.275 9.038 36.201 1.00 96.19 553 GLN A CA 1
ATOM 3718 C C . GLN A 1 553 ? -31.453 9.418 35.286 1.00 96.19 553 GLN A C 1
ATOM 3720 O O . GLN A 1 553 ? -32.289 10.243 35.661 1.00 96.19 553 GLN A O 1
ATOM 3725 N N . GLY A 1 554 ? -31.533 8.834 34.085 1.00 94.50 554 GLY A N 1
ATOM 3726 C CA . GLY A 1 554 ? -32.628 9.041 33.137 1.00 94.50 554 GLY A CA 1
ATOM 3727 C C . GLY A 1 554 ? -33.828 8.117 33.363 1.00 94.50 554 GLY A C 1
ATOM 3728 O O . GLY A 1 554 ? -34.077 7.609 34.458 1.00 94.50 554 GLY A O 1
ATOM 3729 N N . SER A 1 555 ? -34.621 7.908 32.309 1.00 95.25 555 SER A N 1
ATOM 3730 C CA . SER A 1 555 ? -35.734 6.953 32.364 1.00 95.25 555 SER A CA 1
ATOM 3731 C C . SER A 1 555 ? -35.226 5.510 32.332 1.00 95.25 555 SER A C 1
ATOM 3733 O O . SER A 1 555 ? -34.312 5.198 31.579 1.00 95.25 555 SER A O 1
ATOM 3735 N N . ALA A 1 556 ? -35.819 4.635 33.142 1.00 96.94 556 ALA A N 1
ATOM 3736 C CA . ALA A 1 556 ? -35.537 3.201 33.178 1.00 96.94 556 ALA A CA 1
ATOM 3737 C C . ALA A 1 556 ? -36.798 2.430 33.612 1.00 96.94 556 ALA A C 1
ATOM 3739 O O . ALA A 1 556 ? -37.849 3.038 33.859 1.00 96.94 556 ALA A O 1
ATOM 3740 N N . ALA A 1 557 ? -36.708 1.103 33.692 1.00 95.94 557 ALA A N 1
ATOM 3741 C CA . ALA A 1 557 ? -37.792 0.221 34.112 1.00 95.94 557 ALA A CA 1
ATOM 3742 C C . ALA A 1 557 ? -37.346 -0.713 35.246 1.00 95.94 557 ALA A C 1
ATOM 3744 O O . ALA A 1 557 ? -36.175 -1.038 35.377 1.00 95.94 557 ALA A O 1
ATOM 3745 N N . ALA A 1 558 ? -38.295 -1.205 36.045 1.00 95.25 558 ALA A N 1
ATOM 3746 C CA . ALA A 1 558 ? -37.995 -2.114 37.158 1.00 95.25 558 ALA A CA 1
ATOM 3747 C C . ALA A 1 558 ? -37.247 -3.391 36.722 1.00 95.25 558 ALA A C 1
ATOM 3749 O O . ALA A 1 558 ? -36.497 -3.966 37.502 1.00 95.25 558 ALA A O 1
ATOM 3750 N N . ASP A 1 559 ? -37.445 -3.817 35.474 1.00 95.31 559 ASP A N 1
ATOM 3751 C CA . ASP A 1 559 ? -36.823 -4.974 34.833 1.00 95.31 559 ASP A CA 1
ATOM 3752 C C . ASP A 1 559 ? -35.674 -4.604 33.877 1.00 95.31 559 ASP A C 1
ATOM 3754 O O . ASP A 1 559 ? -35.270 -5.425 33.053 1.00 95.31 559 ASP A O 1
ATOM 3758 N N . SER A 1 560 ? -35.116 -3.392 33.980 1.00 96.81 560 SER A N 1
ATOM 3759 C CA . SER A 1 560 ? -33.914 -3.016 33.225 1.00 96.81 560 SER A CA 1
ATOM 3760 C C . SER A 1 560 ? -32.690 -3.842 33.622 1.00 96.81 560 SER A C 1
ATOM 3762 O O . SER A 1 560 ? -31.846 -4.112 32.774 1.00 96.81 560 SER A O 1
ATOM 3764 N N . PHE A 1 561 ? -32.618 -4.301 34.874 1.00 97.62 561 PHE A N 1
ATOM 3765 C CA . PHE A 1 561 ? -31.614 -5.255 35.343 1.00 97.62 561 PHE A CA 1
ATOM 3766 C C . PHE A 1 561 ? -32.306 -6.406 36.067 1.00 97.62 561 PHE A C 1
ATOM 3768 O O . PHE A 1 561 ? -33.063 -6.188 37.013 1.00 97.62 561 PHE A O 1
ATOM 3775 N N . VAL A 1 562 ? -32.041 -7.637 35.633 1.00 95.94 562 VAL A N 1
ATOM 3776 C CA . VAL A 1 562 ? -32.616 -8.852 36.224 1.00 95.94 562 VAL A CA 1
ATOM 3777 C C . VAL A 1 562 ? -31.515 -9.854 36.526 1.00 95.94 562 VAL A C 1
ATOM 3779 O O . VAL A 1 562 ? -30.598 -10.040 35.736 1.00 95.94 562 VAL A O 1
ATOM 3782 N N . LEU A 1 563 ? -31.591 -10.523 37.671 1.00 94.62 563 LEU A N 1
ATOM 3783 C CA . LEU A 1 563 ? -30.615 -11.550 38.027 1.00 94.62 563 LEU A CA 1
ATOM 3784 C C . LEU A 1 563 ? -30.819 -12.806 37.164 1.00 94.62 563 LEU A C 1
ATOM 3786 O O . LEU A 1 563 ? -31.951 -13.275 37.026 1.00 94.62 563 LEU A O 1
ATOM 3790 N N . ALA A 1 564 ? -29.736 -13.390 36.642 1.00 92.69 564 ALA A N 1
ATOM 3791 C CA . ALA A 1 564 ? -29.784 -14.607 35.822 1.00 92.69 564 ALA A CA 1
ATOM 3792 C C . ALA A 1 564 ? -30.468 -15.781 36.548 1.00 92.69 564 ALA A C 1
ATOM 3794 O O . ALA A 1 564 ? -31.243 -16.539 35.960 1.00 92.69 564 ALA A O 1
ATOM 3795 N N . ALA A 1 565 ? -30.187 -15.924 37.846 1.00 88.25 565 ALA A N 1
ATOM 3796 C CA . ALA A 1 565 ? -30.868 -16.833 38.758 1.00 88.25 565 ALA A CA 1
ATOM 3797 C C . ALA A 1 565 ? -30.673 -16.369 40.214 1.00 88.25 565 ALA A C 1
ATOM 3799 O O . ALA A 1 565 ? -29.605 -15.843 40.527 1.00 88.25 565 ALA A O 1
ATOM 3800 N N . PRO A 1 566 ? -31.638 -16.611 41.125 1.00 84.81 566 PRO A N 1
ATOM 3801 C CA . PRO A 1 566 ? -31.463 -16.319 42.547 1.00 84.81 566 PRO A CA 1
ATOM 3802 C C . PRO A 1 566 ? -30.211 -16.987 43.124 1.00 84.81 566 PRO A C 1
ATOM 3804 O O . PRO A 1 566 ? -29.982 -18.183 42.912 1.00 84.81 566 PRO A O 1
ATOM 3807 N N . ILE A 1 567 ? -29.431 -16.236 43.901 1.00 87.19 567 ILE A N 1
ATOM 3808 C CA . ILE A 1 567 ? -28.256 -16.769 44.600 1.00 87.19 567 ILE A CA 1
ATOM 3809 C C . ILE A 1 567 ? -28.737 -17.309 45.942 1.00 87.19 567 ILE A C 1
ATOM 3811 O O . ILE A 1 567 ? -29.211 -16.550 46.784 1.00 87.19 567 ILE A O 1
ATOM 3815 N N . ILE A 1 568 ? -28.645 -18.622 46.146 1.00 85.88 568 ILE A N 1
ATOM 3816 C CA . ILE A 1 568 ? -29.107 -19.278 47.374 1.00 85.88 568 ILE A CA 1
ATOM 3817 C C . ILE A 1 568 ? -27.904 -19.848 48.117 1.00 85.88 568 ILE A C 1
ATOM 3819 O O . ILE A 1 568 ? -27.208 -20.720 47.596 1.00 85.88 568 ILE A O 1
ATOM 3823 N N . ASP A 1 569 ? -27.720 -19.411 49.360 1.00 83.44 569 ASP A N 1
ATOM 3824 C CA . ASP A 1 569 ? -26.765 -20.000 50.295 1.00 83.44 569 ASP A CA 1
ATOM 3825 C C . ASP A 1 569 ? -27.419 -20.186 51.668 1.00 83.44 569 ASP A C 1
ATOM 3827 O O . ASP A 1 569 ? -27.844 -19.240 52.340 1.00 83.44 569 ASP A O 1
ATOM 3831 N N . GLY A 1 570 ? -27.543 -21.447 52.080 1.00 83.25 570 GLY A N 1
ATOM 3832 C CA . GLY A 1 570 ? -28.205 -21.824 53.322 1.00 83.25 570 GLY A CA 1
ATOM 3833 C C . GLY A 1 570 ? -29.648 -21.316 53.411 1.00 83.25 570 GLY A C 1
ATOM 3834 O O . GLY A 1 570 ? -30.522 -21.756 52.667 1.00 83.25 570 GLY A O 1
ATOM 3835 N N . ALA A 1 571 ? -29.906 -20.446 54.391 1.00 83.56 571 ALA A N 1
ATOM 3836 C CA . ALA A 1 571 ? -31.230 -19.887 54.671 1.00 83.56 571 ALA A CA 1
ATOM 3837 C C . ALA A 1 571 ? -31.506 -18.572 53.928 1.00 83.56 571 ALA A C 1
ATOM 3839 O O . ALA A 1 571 ? -32.584 -18.006 54.103 1.00 83.56 571 ALA A O 1
ATOM 3840 N N . PHE A 1 572 ? -30.556 -18.081 53.133 1.00 86.12 572 PHE A N 1
ATOM 3841 C CA . PHE A 1 572 ? -30.622 -16.775 52.491 1.00 86.12 572 PHE A CA 1
ATOM 3842 C C . PHE A 1 572 ? -30.763 -16.917 50.979 1.00 86.12 572 PHE A C 1
ATOM 3844 O O . PHE A 1 572 ? -30.271 -17.873 50.374 1.00 86.12 572 PHE A O 1
ATOM 3851 N N . MET A 1 573 ? -31.465 -15.961 50.384 1.00 87.88 573 MET A N 1
ATOM 3852 C CA . MET A 1 573 ? -31.643 -15.832 48.946 1.00 87.88 573 MET A CA 1
ATOM 3853 C C . MET A 1 573 ? -31.393 -14.378 48.558 1.00 87.88 573 MET A C 1
ATOM 3855 O O . MET A 1 573 ? -32.015 -13.487 49.136 1.00 87.88 573 MET A O 1
ATOM 3859 N N . ALA A 1 574 ? -30.487 -14.160 47.607 1.00 89.25 574 ALA A N 1
ATOM 3860 C CA . ALA A 1 574 ? -30.218 -12.857 47.018 1.00 89.25 574 ALA A CA 1
ATOM 3861 C C . ALA A 1 574 ? -30.984 -12.698 45.697 1.00 89.25 574 ALA A C 1
ATOM 3863 O O . ALA A 1 574 ? -30.949 -13.596 44.847 1.00 89.25 574 ALA A O 1
ATOM 3864 N N . GLU A 1 575 ? -31.649 -11.557 45.535 1.00 91.81 575 GLU A N 1
ATOM 3865 C CA . GLU A 1 575 ? -32.382 -11.149 44.332 1.00 91.81 575 GLU A CA 1
ATOM 3866 C C . GLU A 1 575 ? -32.131 -9.664 44.036 1.00 91.81 575 GLU A C 1
ATOM 3868 O O . GLU A 1 575 ? -31.683 -8.911 44.902 1.00 91.81 575 GLU A O 1
ATOM 3873 N N . VAL A 1 576 ? -32.422 -9.235 42.807 1.00 94.25 576 VAL A N 1
ATOM 3874 C CA . VAL A 1 576 ? -32.348 -7.818 42.427 1.00 94.25 576 VAL A CA 1
ATOM 3875 C C . VAL A 1 576 ? -33.641 -7.115 42.829 1.00 94.25 576 VAL A C 1
ATOM 3877 O O . VAL A 1 576 ? -34.733 -7.551 42.459 1.00 94.25 576 VAL A O 1
ATOM 3880 N N . TYR A 1 577 ? -33.501 -6.011 43.555 1.00 93.56 577 TYR A N 1
ATOM 3881 C CA . TYR A 1 577 ? -34.581 -5.096 43.907 1.00 93.56 577 TYR A CA 1
ATOM 3882 C C . TYR A 1 577 ? -34.349 -3.763 43.199 1.00 93.56 577 TYR A C 1
ATOM 3884 O O . TYR A 1 577 ? -33.222 -3.280 43.119 1.00 93.56 577 TYR A O 1
ATOM 3892 N N . SER A 1 578 ? -35.422 -3.171 42.676 1.00 95.19 578 SER A N 1
ATOM 3893 C CA . SER A 1 578 ? -35.378 -1.901 41.950 1.00 95.19 578 SER A CA 1
ATOM 3894 C C . SER A 1 578 ? -36.194 -0.835 42.674 1.00 95.19 578 SER A C 1
ATOM 3896 O O . SER A 1 578 ? -37.368 -1.069 42.987 1.00 95.19 578 SER A O 1
ATOM 3898 N N . PHE A 1 579 ? -35.632 0.357 42.837 1.00 94.88 579 PHE A N 1
ATOM 3899 C CA . PHE A 1 579 ? -36.319 1.516 43.397 1.00 94.88 579 PHE A CA 1
ATOM 3900 C C . PHE A 1 579 ? -36.320 2.650 42.379 1.00 94.88 579 PHE A C 1
ATOM 3902 O O . PHE A 1 579 ? -35.271 3.108 41.938 1.00 94.88 579 PHE A O 1
ATOM 3909 N N . GLY A 1 580 ? -37.514 3.098 41.989 1.00 93.50 580 GLY A N 1
ATOM 3910 C CA . GLY A 1 580 ? -37.649 4.240 41.089 1.00 93.50 580 GLY A CA 1
ATOM 3911 C C . GLY A 1 580 ? -37.322 5.575 41.780 1.00 93.50 580 GLY A C 1
ATOM 3912 O O . GLY A 1 580 ? -37.311 5.632 43.011 1.00 93.50 580 GLY A O 1
ATOM 3913 N N . PRO A 1 581 ? -37.173 6.671 41.012 1.00 91.81 581 PRO A N 1
ATOM 3914 C CA . PRO A 1 581 ? -36.742 7.989 41.503 1.00 91.81 581 PRO A CA 1
ATOM 3915 C C . PRO A 1 581 ? -37.571 8.581 42.652 1.00 91.81 581 PRO A C 1
ATOM 3917 O O . PRO A 1 581 ? -37.068 9.364 43.449 1.00 91.81 581 PRO A O 1
ATOM 3920 N N . ASP A 1 582 ? -38.857 8.225 42.735 1.00 90.88 582 ASP A N 1
ATOM 3921 C CA . ASP A 1 582 ? -39.764 8.706 43.788 1.00 90.88 582 ASP A CA 1
ATOM 3922 C C . ASP A 1 582 ? -39.603 7.941 45.116 1.00 90.88 582 ASP A C 1
ATOM 3924 O O . ASP A 1 582 ? -40.111 8.383 46.150 1.00 90.88 582 ASP A O 1
ATOM 3928 N N . ALA A 1 583 ? -38.960 6.771 45.081 1.00 88.75 583 ALA A N 1
ATOM 3929 C CA . ALA A 1 583 ? -38.796 5.866 46.215 1.00 88.75 583 ALA A CA 1
ATOM 3930 C C . ALA A 1 583 ? -37.338 5.747 46.680 1.00 88.75 583 ALA A C 1
ATOM 3932 O O . ALA A 1 583 ? -37.114 5.508 47.864 1.00 88.75 583 ALA A O 1
ATOM 3933 N N . SER A 1 584 ? -36.369 5.907 45.776 1.00 89.12 584 SER A N 1
ATOM 3934 C CA . SER A 1 584 ? -34.945 5.814 46.087 1.00 89.12 584 SER A CA 1
ATOM 3935 C C . SER A 1 584 ? -34.438 7.003 46.905 1.00 89.12 584 SER A C 1
ATOM 3937 O O . SER A 1 584 ? -34.968 8.116 46.853 1.00 89.12 584 SER A O 1
ATOM 3939 N N . VAL A 1 585 ? -33.361 6.775 47.659 1.00 82.19 585 VAL A N 1
ATOM 3940 C CA . VAL A 1 585 ? -32.679 7.838 48.418 1.00 82.19 585 VAL A CA 1
ATOM 3941 C C . VAL A 1 585 ? -31.846 8.728 47.487 1.00 82.19 585 VAL A C 1
ATOM 3943 O O . VAL A 1 585 ? -31.678 9.918 47.760 1.00 82.19 585 VAL A O 1
ATOM 3946 N N . SER A 1 586 ? -31.363 8.172 46.371 1.00 86.50 586 SER A N 1
ATOM 3947 C CA . SER A 1 586 ? -30.571 8.877 45.360 1.00 86.50 586 SER A CA 1
ATOM 3948 C C . SER A 1 586 ? -31.390 9.857 44.508 1.00 86.50 586 SER A C 1
ATOM 3950 O O . SER A 1 586 ? -30.824 10.793 43.942 1.00 86.50 586 SER A O 1
ATOM 3952 N N . GLY A 1 587 ? -32.711 9.661 44.407 1.00 89.81 587 GLY A N 1
ATOM 3953 C CA . GLY A 1 587 ? -33.554 10.353 43.428 1.00 89.81 587 GLY A CA 1
ATOM 3954 C C . GLY A 1 587 ? -33.364 9.851 41.989 1.00 89.81 587 GLY A C 1
ATOM 3955 O O . GLY A 1 587 ? -33.870 10.480 41.060 1.00 89.81 587 GLY A O 1
ATOM 3956 N N . ALA A 1 588 ? -32.645 8.740 41.809 1.00 93.38 588 ALA A N 1
ATOM 3957 C CA . ALA A 1 588 ? -32.406 8.041 40.549 1.00 93.38 588 ALA A CA 1
ATOM 3958 C C . ALA A 1 588 ? -33.058 6.647 40.578 1.00 93.38 588 ALA A C 1
ATOM 3960 O O . ALA A 1 588 ? -33.593 6.221 41.602 1.00 93.38 588 ALA A O 1
ATOM 3961 N N . TRP A 1 589 ? -33.035 5.915 39.467 1.00 96.12 589 TRP A N 1
ATOM 3962 C CA . TRP A 1 589 ? -33.310 4.480 39.527 1.00 96.12 589 TRP A CA 1
ATOM 3963 C C . TRP A 1 589 ? -32.135 3.764 40.186 1.00 96.12 589 TRP A C 1
ATOM 3965 O O . TRP A 1 589 ? -31.040 3.788 39.629 1.00 96.12 589 TRP A O 1
ATOM 3975 N N . ASP A 1 590 ? -32.376 3.109 41.320 1.00 95.69 590 ASP A N 1
ATOM 3976 C CA . ASP A 1 590 ? -31.386 2.279 42.011 1.00 95.69 590 ASP A CA 1
ATOM 3977 C C . ASP A 1 590 ? -31.745 0.801 41.836 1.00 95.69 590 ASP A C 1
ATOM 3979 O O . ASP A 1 590 ? -32.886 0.396 42.082 1.00 95.69 590 ASP A O 1
ATOM 3983 N N . TYR A 1 591 ? -30.764 -0.005 41.436 1.00 96.06 591 TYR A N 1
ATOM 3984 C CA . TYR A 1 591 ? -30.857 -1.460 41.407 1.00 96.06 591 TYR A CA 1
ATOM 3985 C C . TYR A 1 591 ? -29.860 -2.013 42.411 1.00 96.06 591 TYR A C 1
ATOM 3987 O O . TYR A 1 591 ? -28.644 -1.829 42.291 1.00 96.06 591 TYR A O 1
ATOM 3995 N N . VAL A 1 592 ? -30.401 -2.684 43.417 1.00 94.50 592 VAL A N 1
ATOM 3996 C CA . VAL A 1 592 ? -29.629 -3.219 44.528 1.00 94.50 592 VAL A CA 1
ATOM 3997 C C . VAL A 1 592 ? -29.761 -4.726 44.568 1.00 94.50 592 VAL A C 1
ATOM 3999 O O . VAL A 1 592 ? -30.791 -5.299 44.198 1.00 94.50 592 VAL A O 1
ATOM 4002 N N . LEU A 1 593 ? -28.723 -5.379 45.061 1.00 92.31 593 LEU A N 1
ATOM 4003 C CA . LEU A 1 593 ? -28.822 -6.757 45.480 1.00 92.31 593 LEU A CA 1
ATOM 4004 C C . LEU A 1 593 ? -29.348 -6.800 46.912 1.00 92.31 593 LEU A C 1
ATOM 4006 O O . LEU A 1 593 ? -28.712 -6.297 47.837 1.00 92.31 593 LEU A O 1
ATOM 4010 N N . GLY A 1 594 ? -30.515 -7.409 47.077 1.00 90.69 594 GLY A N 1
ATOM 4011 C CA . GLY A 1 594 ? -31.162 -7.587 48.365 1.00 90.69 594 GLY A CA 1
ATOM 4012 C C . GLY A 1 594 ? -31.186 -9.055 48.766 1.00 90.69 594 GLY A C 1
ATOM 4013 O O . GLY A 1 594 ? -31.528 -9.927 47.966 1.00 90.69 594 GLY A O 1
ATOM 4014 N N . THR A 1 595 ? -30.842 -9.342 50.013 1.00 89.00 595 THR A N 1
ATOM 4015 C CA . THR A 1 595 ? -30.841 -10.686 50.589 1.00 89.00 595 THR A CA 1
ATOM 4016 C C . THR A 1 595 ? -31.905 -10.808 51.672 1.00 89.00 595 THR A C 1
ATOM 4018 O O . THR A 1 595 ? -31.908 -10.115 52.691 1.00 89.00 595 THR A O 1
ATOM 4021 N N . VAL A 1 596 ? -32.803 -11.768 51.470 1.00 84.56 596 VAL A N 1
ATOM 4022 C CA . VAL A 1 596 ? -33.884 -12.103 52.403 1.00 84.56 596 VAL A CA 1
ATOM 4023 C C . VAL A 1 596 ? -33.810 -13.578 52.787 1.00 84.56 596 VAL A C 1
ATOM 4025 O O . VAL A 1 596 ? -33.026 -14.358 52.237 1.00 84.56 596 VAL A O 1
ATOM 4028 N N . PHE A 1 597 ? -34.638 -14.001 53.742 1.00 83.00 597 PHE A N 1
ATOM 4029 C CA . PHE A 1 597 ? -34.783 -15.424 54.035 1.00 83.00 597 PHE A CA 1
ATOM 4030 C C . PHE A 1 597 ? -35.379 -16.170 52.838 1.00 83.00 597 PHE A C 1
ATOM 4032 O O . PHE A 1 597 ? -36.433 -15.802 52.318 1.00 83.00 597 PHE A O 1
ATOM 4039 N N . SER A 1 598 ? -34.729 -17.261 52.434 1.00 73.81 598 SER A N 1
ATOM 4040 C CA . SER A 1 598 ? -35.223 -18.110 51.357 1.00 73.81 598 SER A CA 1
ATOM 4041 C C . SER A 1 598 ? -36.573 -18.730 51.749 1.00 73.81 598 SER A C 1
ATOM 4043 O O . SER A 1 598 ? -36.678 -19.366 52.805 1.00 73.81 598 SER A O 1
ATOM 4045 N N . PRO A 1 599 ? -37.612 -18.633 50.900 1.00 63.47 599 PRO A N 1
ATOM 4046 C CA . PRO A 1 599 ? -38.877 -19.328 51.131 1.00 63.47 599 PRO A CA 1
ATOM 4047 C C . PRO A 1 599 ? -38.743 -20.860 50.999 1.00 63.47 599 PRO A C 1
ATOM 4049 O O . PRO A 1 599 ? -39.662 -21.598 51.376 1.00 63.47 599 PRO A O 1
ATOM 4052 N N . ALA A 1 600 ? -37.604 -21.363 50.497 1.00 51.06 600 ALA A N 1
ATOM 4053 C CA . ALA A 1 600 ? -37.291 -22.785 50.428 1.00 51.06 600 ALA A CA 1
ATOM 4054 C C . ALA A 1 600 ? -36.940 -23.329 51.822 1.00 51.06 600 ALA A C 1
ATOM 4056 O O . ALA A 1 600 ? -35.794 -23.391 52.251 1.00 51.06 600 ALA A O 1
ATOM 4057 N N . THR A 1 601 ? -37.971 -23.764 52.533 1.00 41.62 601 THR A N 1
ATOM 4058 C CA . THR A 1 601 ? -37.861 -24.533 53.774 1.00 41.62 601 THR A CA 1
ATOM 4059 C C . THR A 1 601 ? -37.271 -25.927 53.513 1.00 41.62 601 THR A C 1
ATOM 4061 O O . THR A 1 601 ? -37.893 -26.723 52.806 1.00 41.62 601 THR A O 1
ATOM 4064 N N . PRO A 1 602 ? -36.200 -26.358 54.205 1.00 41.53 602 PRO A N 1
ATOM 4065 C CA . PRO A 1 602 ? -36.153 -27.706 54.737 1.00 41.53 602 PRO A CA 1
ATOM 4066 C C . PRO A 1 602 ? -36.992 -27.679 56.015 1.00 41.53 602 PRO A C 1
ATOM 4068 O O . PRO A 1 602 ? -36.579 -27.160 57.050 1.00 41.53 602 PRO A O 1
ATOM 4071 N N . GLY A 1 603 ? -38.220 -28.188 55.935 1.00 46.47 603 GLY A N 1
ATOM 4072 C CA . GLY A 1 603 ? -39.019 -28.420 57.131 1.00 46.47 603 GLY A CA 1
ATOM 4073 C C . GLY A 1 603 ? -38.257 -29.317 58.110 1.00 46.47 603 GLY A C 1
ATOM 4074 O O . GLY A 1 603 ? -37.841 -30.398 57.713 1.00 46.47 603 GLY A O 1
ATOM 4075 N N . TYR A 1 604 ? -38.069 -28.824 59.339 1.00 37.78 604 TYR A N 1
ATOM 4076 C CA . TYR A 1 604 ? -37.893 -29.469 60.661 1.00 37.78 604 TYR A CA 1
ATOM 4077 C C . TYR A 1 604 ? -37.106 -28.446 61.515 1.00 37.78 604 TYR A C 1
ATOM 4079 O O . TYR A 1 604 ? -35.983 -28.116 61.173 1.00 37.78 604 TYR A O 1
ATOM 4087 N N . GLU A 1 605 ? -37.592 -27.823 62.589 1.00 34.88 605 GLU A N 1
ATOM 4088 C CA . GLU A 1 605 ? -38.607 -28.183 63.575 1.00 34.88 605 GLU A CA 1
ATOM 4089 C C . GLU A 1 605 ? -39.396 -26.945 64.031 1.00 34.88 605 GLU A C 1
ATOM 4091 O O . GLU A 1 605 ? -38.837 -25.963 64.514 1.00 34.88 605 GLU A O 1
ATOM 4096 N N . SER A 1 606 ? -40.724 -27.039 63.995 1.00 35.75 606 SER A N 1
ATOM 4097 C CA . SER A 1 606 ? -41.586 -26.264 64.881 1.00 35.75 606 SER A CA 1
ATOM 4098 C C . SER A 1 606 ? -41.723 -27.015 66.210 1.00 35.75 606 SER A C 1
ATOM 4100 O O . SER A 1 606 ? -42.381 -28.058 66.256 1.00 35.75 606 SER A O 1
ATOM 4102 N N . LEU A 1 607 ? -41.177 -26.491 67.307 1.00 34.84 607 LEU A N 1
ATOM 4103 C CA . LEU A 1 607 ? -41.695 -26.823 68.637 1.00 34.8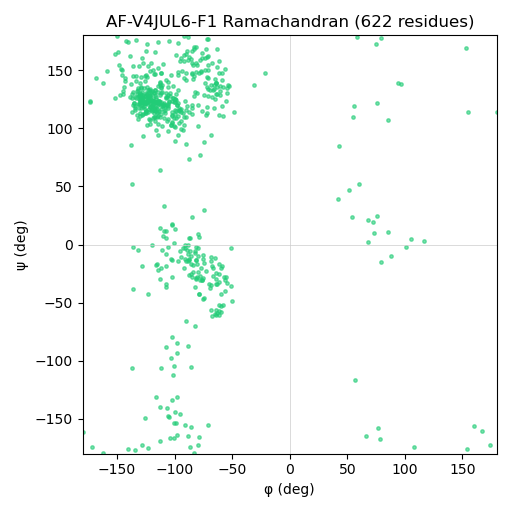4 607 LEU A CA 1
ATOM 4104 C C . LEU A 1 607 ? -42.778 -25.794 68.994 1.00 34.84 607 LEU A C 1
ATOM 4106 O O . LEU A 1 607 ? -42.469 -24.607 69.111 1.00 34.84 607 LEU A O 1
ATOM 4110 N N . PRO A 1 608 ? -44.055 -26.195 69.150 1.00 44.31 608 PRO A N 1
ATOM 4111 C CA . PRO A 1 608 ? -45.124 -25.243 69.392 1.00 44.31 608 PRO A CA 1
ATOM 4112 C C . PRO A 1 608 ? -45.144 -24.810 70.860 1.00 44.31 608 PRO A C 1
ATOM 4114 O O . PRO A 1 608 ? -45.380 -25.601 71.775 1.00 44.31 608 PRO A O 1
ATOM 4117 N N . TYR A 1 609 ? -44.983 -23.509 71.078 1.00 37.66 609 TYR A N 1
ATOM 4118 C CA . TYR A 1 609 ? -45.494 -22.835 72.263 1.00 37.66 609 TYR A CA 1
ATOM 4119 C C . TYR A 1 609 ? -47.019 -22.731 72.146 1.00 37.66 609 TYR A C 1
ATOM 4121 O O . TYR A 1 609 ? -47.499 -21.953 71.327 1.00 37.66 609 TYR A O 1
ATOM 4129 N N . THR A 1 610 ? -47.790 -23.446 72.977 1.00 38.12 610 THR A N 1
ATOM 4130 C CA . THR A 1 610 ? -48.884 -22.826 73.764 1.00 38.12 610 THR A CA 1
ATOM 4131 C C . THR A 1 610 ? -49.556 -23.766 74.781 1.00 38.12 610 THR A C 1
ATOM 4133 O O . THR A 1 610 ? -50.156 -24.778 74.447 1.00 38.12 610 THR A O 1
ATOM 4136 N N . LEU A 1 611 ? -49.504 -23.315 76.042 1.00 36.69 611 LEU A N 1
ATOM 4137 C CA . LEU A 1 611 ? -50.592 -23.249 77.032 1.00 36.69 611 LEU A CA 1
ATOM 4138 C C . LEU A 1 611 ? -51.402 -24.518 77.399 1.00 36.69 611 LEU A C 1
ATOM 4140 O O . LEU A 1 611 ? -52.364 -24.891 76.737 1.00 36.69 611 LEU A O 1
ATOM 4144 N N . MET A 1 612 ? -51.190 -25.009 78.627 1.00 32.75 612 MET A N 1
ATOM 4145 C CA . MET A 1 612 ? -52.281 -25.522 79.469 1.00 32.75 612 MET A CA 1
ATOM 4146 C C . MET A 1 612 ? -52.267 -24.818 80.828 1.00 32.75 612 MET A C 1
ATOM 4148 O O . MET A 1 612 ? -51.312 -24.924 81.595 1.00 32.75 612 MET A O 1
ATOM 4152 N N . GLY A 1 613 ? -53.344 -24.087 81.116 1.00 34.81 613 GLY A N 1
ATOM 4153 C CA . GLY A 1 613 ? -53.604 -23.447 82.398 1.00 34.81 613 GLY A CA 1
ATOM 4154 C C . GLY A 1 613 ? -54.688 -24.173 83.201 1.00 34.81 613 GLY A C 1
ATOM 4155 O O . GLY A 1 613 ? -55.729 -24.532 82.661 1.00 34.81 613 GLY A O 1
ATOM 4156 N N . PHE A 1 614 ? -54.429 -24.247 84.511 1.00 37.91 614 PHE A N 1
ATOM 4157 C CA . PHE A 1 614 ? -55.303 -24.537 85.662 1.00 37.91 614 PHE A CA 1
ATOM 4158 C C . PHE A 1 614 ? -55.591 -25.994 86.071 1.00 37.91 614 PHE A C 1
ATOM 4160 O O . PHE A 1 614 ? -56.500 -26.633 85.558 1.00 37.91 614 PHE A O 1
ATOM 4167 N N . ALA A 1 615 ? -54.989 -26.407 87.201 1.00 32.97 615 ALA A N 1
ATOM 4168 C CA . ALA A 1 615 ? -55.740 -26.696 88.434 1.00 32.97 615 ALA A CA 1
ATOM 4169 C C . ALA A 1 615 ? -54.849 -26.732 89.703 1.00 32.97 615 ALA A C 1
ATOM 4171 O O . ALA A 1 615 ? -53.741 -27.252 89.720 1.00 32.97 615 ALA A O 1
ATOM 4172 N N . ARG A 1 616 ? -55.410 -26.147 90.766 1.00 37.19 616 ARG A N 1
ATOM 4173 C CA . ARG A 1 616 ? -54.989 -25.970 92.171 1.00 37.19 616 ARG A CA 1
ATOM 4174 C C . ARG A 1 616 ? -54.105 -27.039 92.859 1.00 37.19 616 ARG A C 1
ATOM 4176 O O . ARG A 1 616 ? -54.468 -28.203 92.937 1.00 37.19 616 ARG A O 1
ATOM 4183 N N . ALA A 1 617 ? -53.128 -26.500 93.602 1.00 33.81 617 ALA A N 1
ATOM 4184 C CA . ALA A 1 617 ? -52.741 -26.777 94.998 1.00 33.81 617 ALA A CA 1
ATOM 4185 C C . ALA A 1 617 ? -52.382 -28.211 95.448 1.00 33.81 617 ALA A C 1
ATOM 4187 O O . ALA A 1 617 ? -53.259 -29.050 95.629 1.00 33.81 617 ALA A O 1
ATOM 4188 N N . ARG A 1 618 ? -51.134 -28.383 95.916 1.00 36.31 618 ARG A N 1
ATOM 4189 C CA . ARG A 1 618 ? -50.805 -28.699 97.325 1.00 36.31 618 ARG A CA 1
ATOM 4190 C C . ARG A 1 618 ? -49.301 -28.551 97.598 1.00 36.31 618 ARG A C 1
ATOM 4192 O O . ARG A 1 618 ? -48.464 -28.839 96.757 1.00 36.31 618 ARG A O 1
ATOM 4199 N N . SER A 1 619 ? -49.022 -28.071 98.804 1.00 44.34 619 SER A N 1
ATOM 4200 C CA . SER A 1 619 ? -47.727 -27.903 99.467 1.00 44.34 619 SER A CA 1
ATOM 4201 C C . SER A 1 619 ? -46.893 -29.183 99.574 1.00 44.34 619 SER A C 1
ATOM 4203 O O . SER A 1 619 ? -47.473 -30.238 99.812 1.00 44.34 619 SER A O 1
ATOM 4205 N N . LEU A 1 620 ? -45.564 -29.048 99.599 1.00 35.53 620 LEU A N 1
ATOM 4206 C CA . LEU A 1 620 ? -44.643 -29.479 100.673 1.00 35.53 620 LEU A CA 1
ATOM 4207 C C . LEU A 1 620 ? -43.219 -29.098 100.210 1.00 35.53 620 LEU A C 1
ATOM 4209 O O . LEU A 1 620 ? -42.819 -29.440 99.109 1.00 35.53 620 LEU A O 1
ATOM 4213 N N . ALA A 1 621 ? -42.558 -28.163 100.887 1.00 36.53 621 ALA A N 1
ATOM 4214 C CA . ALA A 1 621 ? -41.591 -28.425 101.956 1.00 36.53 621 ALA A CA 1
ATOM 4215 C C . ALA A 1 621 ? -40.222 -28.927 101.453 1.00 36.53 621 ALA A C 1
ATOM 4217 O O . ALA A 1 621 ? -40.104 -29.953 100.797 1.00 36.53 621 ALA A O 1
ATOM 4218 N N . SER A 1 622 ? -39.216 -28.139 101.830 1.00 42.84 622 SER A N 1
ATOM 4219 C CA . SER A 1 622 ? -37.774 -28.381 101.857 1.00 42.84 622 SER A CA 1
ATOM 4220 C C . SER A 1 622 ? -37.290 -29.837 101.886 1.00 42.84 622 SER A C 1
ATOM 4222 O O . SER A 1 622 ? -37.829 -30.666 102.618 1.00 42.84 622 SER A O 1
ATOM 4224 N N . ARG A 1 623 ? -36.125 -30.075 101.265 1.00 39.16 623 ARG A N 1
ATOM 4225 C CA . ARG A 1 623 ? -34.918 -30.545 101.974 1.00 39.16 623 ARG A CA 1
ATOM 4226 C C . ARG A 1 623 ? -33.679 -30.594 101.066 1.00 39.16 623 ARG A C 1
ATOM 4228 O O . ARG A 1 623 ? -33.684 -31.338 100.099 1.00 39.16 623 ARG A O 1
ATOM 4235 N N . GLN A 1 624 ? -32.670 -29.858 101.548 1.00 40.06 624 GLN A N 1
ATOM 4236 C CA . GLN A 1 624 ? -31.209 -29.971 101.398 1.00 40.06 624 GLN A CA 1
ATOM 4237 C C . GLN A 1 624 ? -30.580 -29.805 100.021 1.00 40.06 624 GLN A C 1
ATOM 4239 O O . GLN A 1 624 ? -30.800 -30.660 99.143 1.00 40.06 624 GLN A O 1
#

Foldseek 3Di:
DEAAEAEAEDCARAAAEAAAEAEYEYAYNHEFENPQAESEEAEYACRHENYEYEYHHEHFEHCAERYAYEYNYQEEYYHAYQYEFEGNQYESEAAYYDANYAEYEYEALEEAEYCAESYHEYANYAYEYEYHANYEFEGECYESYEEEYAHEEYEYEHAEEAEYCAESYAYEYDAEYEYYAEYAYEFEGNAYESYHEYHLYAEYEHAYNEEAEYCAESEDYEYVYQYEYEYHDLYEFEHECAESYEYEHAHAEYEYEANEEAEYLAERYEYAYQYDYAYYYEFAAEQEGECYESYEYDQQHAAHEYAYAANYEFAYNNLHREYYNHQYPVGFHEYEAHFLYEYAGEHARHGHLYEYEAEQNYHYHPPYAYEQDLDPCPPPPPSFHEYEYANHEDEDALVSYEAGLEYEYYNQYEYEHEDAEHHHSDQARHEYEYDQNYEYEYQAHHEYRYEYEYNHEYEQAHPQGAFQGEYEYQEEYEDNYEYEKEFAQVDFFFQALDSVRLSRGIAAYEANYEQHDAYAYDYDHPYPFHDAQPPVPPQDAAQRTARFHYWYAYHYDQRNYFYPDWDDDDQKTWTWGWDDLVRHNVSTITIGIGMGGDPDDPDDDDPDDDDDDDDDDDDDDDDD

Mean predicted aligned error: 8.44 Å